Protein AF-0000000084548923 (afdb_homodimer)

Nearest PDB structures (foldseek):
  5th5-assembly1_A  TM=9.933E-01  e=4.864E-37  Bacillus subtilis
  5tgs-assembly1_B  TM=9.764E-01  e=4.638E-35  Bacillus subtilis
  5tgs-assembly1_A  TM=9.765E-01  e=1.394E-33  Bacillus subtilis
  7voc-assembly1_C  TM=6.396E-01  e=3.725E-04  Streptomyces griseochromogenes
  5th5-assembly1_A  TM=9.933E-01  e=6.386E-37  Bacillus subtilis

Secondary structure (DSSP, 8-state):
----PPPEEEEEEEEEEE--SGGGTTBEEEEEEE---S---TT-TTGGGTSSTTGGG-EEE-HHHHHHHHHHHHTTS-SEEEEESS-GGG-TTTHHHHHHHHHTT-EEEEEE-SSS--GGGGG-SEEEE----GGGT----HHHHHHHHHHHHTS-SEEEEEEEESSHHHHHHHHHHHHHSTTS-EEEEE--S-TT---HHHHHHHHHHHHHHHHHHHHT-GGGSS-EEE--HHHHHHTT-S--/------EEEEEEEEEEEE--SGGGTTBEEEEEEE---S---TT-TTGGGTSSTTGGG-EEEEHHHHHHHHHHHHTTS-SEEEEESS-GGG-TTTHHHHHHHHHTT-EEEEEE-SSS--GGGGG-SEEEE----GGGT----HHHHHHHHHHHHTS-SEEEEEEEESSHHHHHHHHHHHHHSTTS-EEEEE--S-TT---HHHHHHHHHHHHHHHHHHHHT-GGGSS-EEE--HHHHHHTT-S--

InterPro domains:
  IPR007197 Radical SAM [PF04055] (33-116)
  IPR007197 Radical SAM [PS51918] (24-240)
  IPR007197 Radical SAM [SFLDS00029] (6-244)
  IPR013785 Aldolase-type TIM barrel [G3DSA:3.20.20.70] (7-238)
  IPR017742 7-carboxy-7-deazaguanine synthase [SFLDF00300] (6-244)
  IPR017742 7-carboxy-7-deazaguanine synthase [TIGR03365] (7-244)
  IPR024924 7-carboxy-7-deazaguanine synthase-like [MF_00917] (8-241)
  IPR024924 7-carboxy-7-deazaguanine synthase-like [PIRSF000370] (7-243)
  IPR058240 Radical SAM superfamily [SSF102114] (30-120)

Solvent-accessible surface area (backbone atoms only — not comparable to full-atom values): 25933 Å² total; per-residue (Å²): 124,81,74,74,78,63,63,41,52,33,53,49,73,44,50,51,39,55,37,32,48,68,95,51,47,18,26,35,24,27,37,41,25,26,50,37,41,97,68,79,48,71,68,50,87,57,46,51,27,56,72,56,80,37,57,88,54,49,40,76,34,33,46,66,52,49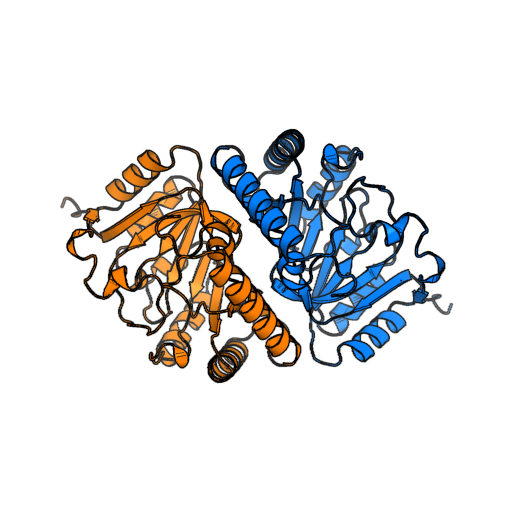,51,52,51,48,39,72,63,35,55,70,29,51,39,26,36,35,40,28,35,48,28,48,56,76,46,84,68,51,46,58,36,54,52,53,37,45,77,68,69,26,47,39,32,38,45,30,50,43,82,60,80,53,80,54,59,74,71,30,54,42,32,36,32,29,48,56,28,62,81,28,74,50,78,70,58,62,68,53,38,49,52,47,53,57,56,49,68,75,50,89,55,48,57,34,41,34,33,57,32,82,49,69,67,19,46,52,50,47,46,52,50,51,66,72,45,69,89,54,51,38,30,41,28,41,51,67,92,58,66,81,51,80,53,57,85,57,43,47,59,51,54,41,51,46,36,47,50,49,51,57,56,45,50,73,27,57,82,48,19,79,31,25,52,40,54,54,51,49,40,68,70,54,46,65,58,79,85,106,126,80,75,76,78,63,65,41,51,34,53,48,73,42,49,50,37,56,37,33,49,69,97,50,46,18,26,36,23,28,38,41,26,24,51,36,43,97,69,79,48,74,68,50,87,58,47,52,28,56,71,56,81,38,56,89,54,49,40,75,35,34,44,67,52,50,51,50,49,49,38,71,64,36,56,70,30,50,38,27,36,36,40,28,35,49,28,50,55,76,47,84,67,50,46,58,38,53,50,53,37,45,76,68,67,25,46,38,31,38,46,30,51,44,82,59,81,54,80,55,58,74,71,31,55,42,33,37,32,30,51,55,29,62,82,28,74,49,78,70,58,63,69,53,36,49,52,46,52,56,56,48,67,75,51,88,54,48,57,34,40,34,32,58,31,83,48,70,67,19,46,52,51,48,45,52,50,49,66,73,43,70,90,53,51,37,30,40,27,42,52,68,92,57,67,79,51,79,53,57,87,57,43,45,60,50,53,42,50,45,36,48,50,49,51,56,56,44,51,74,28,57,81,49,19,79,32,25,51,39,54,54,52,49,40,68,68,53,46,65,59,80,83,106

Radius of gyration: 22.66 Å; Cα contacts (8 Å, |Δi|>4): 1020; chains: 2; bounding box: 47×70×64 Å

Organism: NCBI:txid1508404

pLDDT: mean 96.08, std 7.25, range [35.59, 98.94]

Structure (mmCIF, N/CA/C/O backbone):
data_AF-0000000084548923-model_v1
#
loop_
_entity.id
_entity.type
_entity.pdbx_description
1 polymer '7-carboxy-7-deazaguanine synthase'
#
loop_
_atom_site.group_PDB
_atom_site.id
_atom_site.type_symbol
_atom_site.label_atom_id
_atom_site.label_alt_id
_atom_site.label_comp_id
_atom_site.label_asym_id
_atom_site.label_entity_id
_atom_site.label_seq_id
_atom_site.pdbx_PDB_ins_code
_atom_site.Cartn_x
_atom_site.Cartn_y
_atom_site.Cartn_z
_atom_site.occupancy
_atom_site.B_iso_or_equiv
_atom_site.auth_seq_id
_atom_site.auth_comp_id
_atom_site.auth_asym_id
_atom_site.auth_atom_id
_atom_site.pdbx_PDB_model_num
ATOM 1 N N . MET A 1 1 ? -11.188 20.891 39.625 1 35.59 1 MET A N 1
ATOM 2 C CA . MET A 1 1 ? -10.961 21.875 38.562 1 35.59 1 MET A CA 1
ATOM 3 C C . MET A 1 1 ? -11.406 21.328 37.188 1 35.59 1 MET A C 1
ATOM 5 O O . MET A 1 1 ? -11.055 20.203 36.844 1 35.59 1 MET A O 1
ATOM 9 N N . GLU A 1 2 ? -12.492 21.625 36.688 1 40.06 2 GLU A N 1
ATOM 10 C CA . GLU A 1 2 ? -13.062 21.094 35.438 1 40.06 2 GLU A CA 1
ATOM 11 C C . GLU A 1 2 ? -12.016 21.047 34.344 1 40.06 2 GLU A C 1
ATOM 13 O O . GLU A 1 2 ? -11.453 22.078 33.969 1 40.06 2 GLU A O 1
ATOM 18 N N . GLN A 1 3 ? -11.062 20.141 34.312 1 49.41 3 GLN A N 1
ATOM 19 C CA . GLN A 1 3 ? -9.961 20.109 33.375 1 49.41 3 GLN A CA 1
ATOM 20 C C . GLN A 1 3 ? -10.406 20.625 32 1 49.41 3 GLN A C 1
ATOM 22 O O . GLN A 1 3 ? -11.336 20.078 31.391 1 49.41 3 GLN A O 1
ATOM 27 N N . THR A 1 4 ? -10.336 21.859 31.859 1 63.06 4 THR A N 1
ATOM 28 C CA . THR A 1 4 ? -10.742 22.594 30.672 1 63.06 4 THR A CA 1
ATOM 29 C C . THR A 1 4 ? -10.289 21.859 29.406 1 63.06 4 THR A C 1
ATOM 31 O O . THR A 1 4 ? -9.109 21.547 29.25 1 63.06 4 THR A O 1
ATOM 34 N N . LYS A 1 5 ? -11.297 21.094 28.797 1 77.44 5 LYS A N 1
ATOM 35 C CA . LYS A 1 5 ? -11.023 20.312 27.594 1 77.44 5 LYS A CA 1
ATOM 36 C C . LYS A 1 5 ? -10.406 21.172 26.5 1 77.44 5 LYS A C 1
ATOM 38 O O . LYS A 1 5 ? -10.891 22.281 26.219 1 77.44 5 LYS A O 1
ATOM 43 N N . LYS A 1 6 ? -9.195 20.859 26.031 1 90.5 6 LYS A N 1
ATOM 44 C CA . LYS A 1 6 ? -8.484 21.578 24.984 1 90.5 6 LYS A CA 1
ATOM 45 C C . LYS A 1 6 ? -9.203 21.438 23.641 1 90.5 6 LYS A C 1
ATOM 47 O O . LYS A 1 6 ? -9.859 20.422 23.391 1 90.5 6 LYS A O 1
ATOM 52 N N . LYS A 1 7 ? -9.195 22.547 22.969 1 97.12 7 LYS A N 1
ATOM 53 C CA . LYS A 1 7 ? -9.789 22.531 21.625 1 97.12 7 LYS A CA 1
ATOM 54 C C . LYS A 1 7 ? -8.719 22.5 20.547 1 97.12 7 LYS A C 1
ATOM 56 O O . LYS A 1 7 ? -7.641 23.078 20.719 1 97.12 7 LYS A O 1
ATOM 61 N N . PHE A 1 8 ? -9.016 21.828 19.469 1 98.12 8 PHE A N 1
ATOM 62 C CA . PHE A 1 8 ? -8.109 21.688 18.344 1 98.12 8 PHE A CA 1
ATOM 63 C C . PHE A 1 8 ? -8.672 22.391 17.109 1 98.12 8 PHE A C 1
ATOM 65 O O . PHE A 1 8 ? -9.883 22.375 16.875 1 98.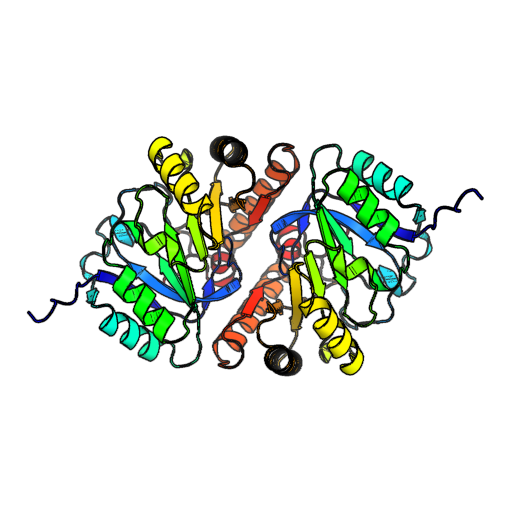12 8 PHE A O 1
ATOM 72 N N . PRO A 1 9 ? -7.832 23.062 16.391 1 98.44 9 PRO A N 1
ATOM 73 C CA . PRO A 1 9 ? -8.289 23.656 15.125 1 98.44 9 PRO A CA 1
ATOM 74 C C . PRO A 1 9 ? -8.547 22.609 14.039 1 98.44 9 PRO A C 1
ATOM 76 O O . PRO A 1 9 ? -7.602 22.016 13.508 1 98.44 9 PRO A O 1
ATOM 79 N N . VAL A 1 10 ? -9.797 22.375 13.695 1 98.44 10 VAL A N 1
ATOM 80 C CA . VAL A 1 10 ? -10.18 21.359 12.711 1 98.44 10 VAL A CA 1
ATOM 81 C C . VAL A 1 10 ? -10.781 22.031 11.484 1 98.44 10 VAL A C 1
ATOM 83 O O . VAL A 1 10 ? -11.656 22.891 11.602 1 98.44 10 VAL A O 1
ATOM 86 N N . LEU A 1 11 ? -10.266 21.719 10.344 1 97.94 11 LEU A N 1
ATOM 87 C CA . LEU A 1 11 ? -10.773 22.297 9.102 1 97.94 11 LEU A CA 1
ATOM 88 C C . LEU A 1 11 ? -11.852 21.406 8.492 1 97.94 11 LEU A C 1
ATOM 90 O O . LEU A 1 11 ? -12.867 21.906 8 1 97.94 11 LEU A O 1
ATOM 94 N N . GLU A 1 12 ? -11.594 20.078 8.469 1 97.38 12 GLU A N 1
ATOM 95 C CA . GLU A 1 12 ? -12.531 19.156 7.836 1 97.38 12 GLU A CA 1
ATOM 96 C C . GLU A 1 12 ? -12.492 17.781 8.508 1 97.38 12 GLU A C 1
ATOM 98 O O . GLU A 1 12 ? -11.43 17.328 8.945 1 97.38 12 GLU A O 1
ATOM 103 N N . ILE A 1 13 ? -13.57 17.203 8.68 1 98.56 13 ILE A N 1
ATOM 104 C CA . ILE A 1 13 ? -13.789 15.789 9.008 1 98.56 13 ILE A CA 1
ATOM 105 C C . ILE A 1 13 ? -14.586 15.117 7.898 1 98.56 13 ILE A C 1
ATOM 107 O O . ILE A 1 13 ? -15.695 15.547 7.57 1 98.56 13 ILE A O 1
ATOM 111 N N . PHE A 1 14 ? -14 14.117 7.281 1 98.31 14 PHE A N 1
ATOM 112 C CA . PHE A 1 14 ? -14.672 13.523 6.129 1 98.31 14 PHE A CA 1
ATOM 113 C C . PHE A 1 14 ? -14.344 12.039 6.02 1 98.31 14 PHE A C 1
ATOM 115 O O . PHE A 1 14 ? -13.453 11.539 6.715 1 98.31 14 PHE A O 1
ATOM 122 N N . GLY A 1 15 ? -15.031 11.414 5.012 1 98 15 GLY A N 1
ATOM 123 C CA . GLY A 1 15 ? -14.922 9.977 4.793 1 98 15 GLY A CA 1
ATOM 124 C C . GLY A 1 15 ? -16.188 9.227 5.145 1 98 15 GLY A C 1
ATOM 125 O O . GLY A 1 15 ? -17.25 9.828 5.305 1 98 15 GLY A O 1
ATOM 126 N N . PRO A 1 16 ? -16.078 7.93 5.355 1 98.5 16 PRO A N 1
ATOM 127 C CA . PRO A 1 16 ? -14.898 7.102 5.09 1 98.5 16 PRO A CA 1
ATOM 128 C C . PRO A 1 16 ? -14.469 7.141 3.623 1 98.5 16 PRO A C 1
ATOM 130 O O . PRO A 1 16 ? -15.281 7.434 2.746 1 98.5 16 PRO A O 1
ATOM 133 N N . THR A 1 17 ? -13.273 6.984 3.387 1 98.5 17 THR A N 1
ATOM 134 C CA . THR A 1 17 ? -12.617 6.855 2.088 1 98.5 17 THR A CA 1
ATOM 135 C C . THR A 1 17 ? -11.344 6.023 2.201 1 98.5 17 THR A C 1
ATOM 137 O O . THR A 1 17 ? -11.211 5.207 3.115 1 98.5 17 THR A O 1
ATOM 140 N N . VAL A 1 18 ? -10.438 6.113 1.25 1 98.25 18 VAL A N 1
ATOM 141 C CA . VAL A 1 18 ? -9.188 5.355 1.287 1 98.25 18 VAL A CA 1
ATOM 142 C C . VAL A 1 18 ? -8.008 6.309 1.467 1 98.25 18 VAL A C 1
ATOM 144 O O . VAL A 1 18 ? -7.992 7.398 0.889 1 98.25 18 VAL A O 1
ATOM 147 N N . GLN A 1 19 ? -7.129 5.945 2.34 1 98.25 19 GLN A N 1
ATOM 148 C CA . GLN A 1 19 ? -5.844 6.637 2.373 1 98.25 19 GLN A CA 1
ATOM 149 C C . GLN A 1 19 ? -5.074 6.43 1.072 1 98.25 19 GLN A C 1
ATOM 151 O O . GLN A 1 19 ? -4.848 5.293 0.655 1 98.25 19 GLN A O 1
ATOM 156 N N . GLY A 1 20 ? -4.625 7.449 0.446 1 97.56 20 GLY A N 1
ATOM 157 C CA 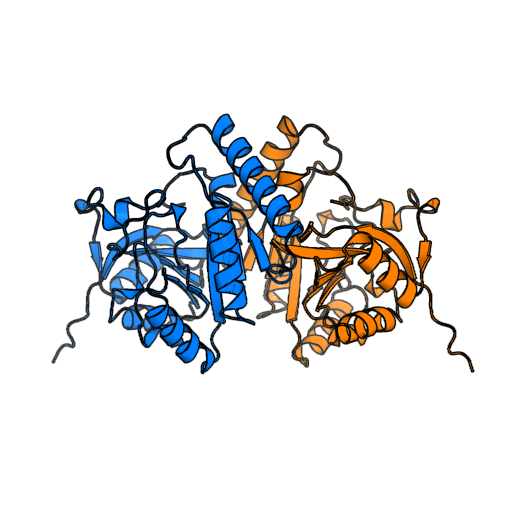. GLY A 1 20 ? -4.043 7.344 -0.882 1 97.56 20 GLY A CA 1
ATOM 158 C C . GLY A 1 20 ? -2.525 7.32 -0.867 1 97.56 20 GLY A C 1
ATOM 159 O O . GLY A 1 20 ? -1.892 7.23 -1.921 1 97.56 20 GLY A O 1
ATOM 160 N N . GLU A 1 21 ? -1.908 7.359 0.343 1 97.5 21 GLU A N 1
ATOM 161 C CA . GLU A 1 21 ? -0.465 7.574 0.39 1 97.5 21 GLU A CA 1
ATOM 162 C C . GLU A 1 21 ? 0.18 6.738 1.493 1 97.5 21 GLU A C 1
ATOM 164 O O . GLU A 1 21 ? -0.468 6.41 2.488 1 97.5 21 GLU A O 1
ATOM 169 N N . GLY A 1 22 ? 1.458 6.398 1.226 1 98 22 GLY A N 1
ATOM 170 C CA . GLY A 1 22 ? 2.336 5.961 2.299 1 98 22 GLY A CA 1
ATOM 171 C C . GLY A 1 22 ? 2.037 4.551 2.777 1 98 22 GLY A C 1
ATOM 172 O O . GLY A 1 22 ? 1.563 3.717 2.006 1 98 22 GLY A O 1
ATOM 173 N N . MET A 1 23 ? 2.311 4.324 4.023 1 97.75 23 MET A N 1
ATOM 174 C CA . MET A 1 23 ? 2.357 2.979 4.586 1 97.75 23 MET A CA 1
ATOM 175 C C . MET A 1 23 ? 0.959 2.379 4.68 1 97.75 23 MET A C 1
ATOM 177 O O . MET A 1 23 ? 0.803 1.156 4.699 1 97.75 23 MET A O 1
ATOM 181 N N . VAL A 1 24 ? -0.059 3.24 4.727 1 97.81 24 VAL A N 1
ATOM 182 C CA . VAL A 1 24 ? -1.402 2.689 4.879 1 97.81 24 VAL A CA 1
ATOM 183 C C . VAL A 1 24 ? -2.211 2.943 3.607 1 97.81 24 VAL A C 1
ATOM 185 O O . VAL A 1 24 ? -3.426 3.148 3.668 1 97.81 24 VAL A O 1
ATOM 188 N N . ILE A 1 25 ? -1.492 3.006 2.494 1 98.56 25 ILE A N 1
ATOM 189 C CA . ILE A 1 25 ? -2.162 3.16 1.208 1 98.56 25 ILE A CA 1
ATOM 190 C C . ILE A 1 25 ? -3.275 2.121 1.079 1 98.56 25 ILE A C 1
ATOM 192 O O . ILE A 1 25 ? -3.088 0.955 1.431 1 98.56 25 ILE A O 1
ATOM 196 N N . GLY A 1 26 ? -4.488 2.625 0.704 1 98.69 26 GLY A N 1
ATOM 197 C CA . GLY A 1 26 ? -5.637 1.755 0.499 1 98.69 26 GLY A CA 1
ATOM 198 C C . GLY A 1 26 ? -6.48 1.578 1.748 1 98.69 26 GLY A C 1
ATOM 199 O O . GLY A 1 26 ? -7.605 1.077 1.678 1 98.69 26 GLY A O 1
ATOM 200 N N . GLN A 1 27 ? -6.031 1.952 2.891 1 98.81 27 GLN A N 1
ATOM 201 C CA . GLN A 1 27 ? -6.723 1.756 4.16 1 98.81 27 GLN A CA 1
ATOM 202 C C . GLN A 1 27 ? -8.039 2.521 4.191 1 98.81 27 GLN A C 1
ATOM 204 O O . GLN A 1 27 ? -8.078 3.721 3.908 1 98.81 27 GLN A O 1
ATOM 209 N N . LYS A 1 28 ? -9.141 1.784 4.375 1 98.81 28 LYS A N 1
ATOM 210 C CA . LYS A 1 28 ? -10.398 2.445 4.695 1 98.81 28 LYS A CA 1
ATOM 211 C C . LYS A 1 28 ? -10.281 3.268 5.977 1 98.81 28 LYS A C 1
ATOM 213 O O . LYS A 1 28 ? -9.938 2.734 7.031 1 98.81 28 LYS A O 1
ATOM 218 N N . THR A 1 29 ? -10.586 4.609 5.871 1 98.88 29 THR A N 1
ATOM 219 C CA . THR A 1 29 ? -10.305 5.492 6.996 1 98.88 29 THR A CA 1
ATOM 220 C C . THR A 1 29 ? -11.195 6.734 6.949 1 98.88 29 THR A C 1
ATOM 222 O O . THR A 1 29 ? -11.703 7.102 5.887 1 98.88 29 THR A O 1
ATOM 225 N N . MET A 1 30 ? -11.445 7.312 8.07 1 98.88 30 MET A N 1
ATOM 226 C CA . MET A 1 30 ? -11.914 8.688 8.18 1 98.88 30 MET A CA 1
ATOM 227 C C . MET A 1 30 ? -10.742 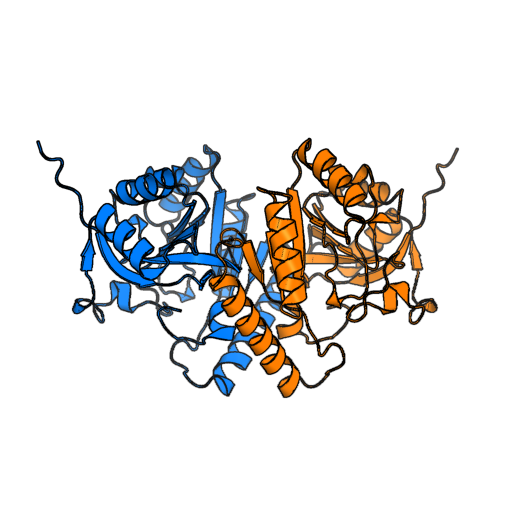9.656 8.32 1 98.88 30 MET A C 1
ATOM 229 O O . MET A 1 30 ? -9.656 9.258 8.75 1 98.88 30 MET A O 1
ATOM 233 N N . PHE A 1 31 ? -10.992 10.914 7.996 1 98.81 31 PHE A N 1
ATOM 234 C CA . PHE A 1 31 ? -9.945 11.922 8.125 1 98.81 31 PHE A CA 1
ATOM 235 C C . PHE A 1 31 ? -10.367 13.016 9.102 1 98.81 31 PHE A C 1
ATOM 237 O O . PHE A 1 31 ? -11.523 13.445 9.094 1 98.81 31 PHE A O 1
ATOM 244 N N . VAL A 1 32 ? -9.477 13.375 9.906 1 98.81 32 VAL A N 1
ATOM 245 C CA . VAL A 1 32 ? -9.508 14.633 10.648 1 98.81 32 VAL A CA 1
ATOM 246 C C . VAL A 1 32 ? -8.375 15.539 10.18 1 98.81 32 VAL A C 1
ATOM 248 O O . VAL A 1 32 ? -7.199 15.25 10.43 1 98.81 32 VAL A O 1
ATOM 251 N N . ARG A 1 33 ? -8.727 16.578 9.523 1 98.5 33 ARG A N 1
ATOM 252 C CA . ARG A 1 33 ? -7.727 17.516 9.016 1 98.5 33 ARG A CA 1
ATOM 253 C C . ARG A 1 33 ? -7.633 18.75 9.891 1 98.5 33 ARG A C 1
ATOM 255 O O . ARG A 1 33 ? -8.594 19.516 10 1 98.5 33 ARG A O 1
ATOM 262 N N . THR A 1 34 ? -6.508 18.922 10.438 1 98.44 34 THR A N 1
ATOM 263 C CA . THR A 1 34 ? -6.289 20.078 11.312 1 98.44 34 THR A CA 1
ATOM 264 C C . THR A 1 34 ? -5.734 21.25 10.523 1 98.44 34 THR A C 1
ATOM 266 O O . THR A 1 34 ? -5.531 21.156 9.312 1 98.44 34 THR A O 1
ATOM 269 N N . ALA A 1 35 ? -5.57 22.344 11.234 1 97.81 35 ALA A N 1
ATOM 270 C CA . ALA A 1 35 ? -5.055 23.562 10.609 1 97.81 35 ALA A CA 1
ATOM 271 C C . ALA A 1 35 ? -3.744 24 11.258 1 97.81 35 ALA A C 1
ATOM 273 O O . ALA A 1 35 ? -3.502 23.719 12.438 1 97.81 35 ALA A O 1
ATOM 274 N N . GLY A 1 36 ? -2.932 24.688 10.414 1 97.94 36 GLY A N 1
ATOM 275 C CA . GLY A 1 36 ? -1.668 25.234 10.875 1 97.94 36 GLY A CA 1
ATOM 276 C C . GLY A 1 36 ? -0.482 24.328 10.578 1 97.94 36 GLY A C 1
ATOM 277 O O . GLY A 1 36 ? -0.56 23.109 10.758 1 97.94 36 GLY A O 1
ATOM 278 N N . CYS A 1 37 ? 0.493 24.938 10.109 1 98.31 37 CYS A N 1
ATOM 279 C CA . CYS A 1 37 ? 1.713 24.203 9.797 1 98.31 37 CYS A CA 1
ATOM 280 C C . CYS A 1 37 ? 2.945 25.062 10.031 1 98.31 37 CYS A C 1
ATOM 282 O O . CYS A 1 37 ? 2.92 26.266 9.789 1 98.31 37 CYS A O 1
ATOM 284 N N . ASP A 1 38 ? 3.979 24.484 10.523 1 98.25 38 ASP A N 1
ATOM 285 C CA . ASP A 1 38 ? 5.227 25.219 10.703 1 98.25 38 ASP A CA 1
ATOM 286 C C . ASP A 1 38 ? 6.039 25.25 9.406 1 98.25 38 ASP A C 1
ATOM 288 O O . ASP A 1 38 ? 7.102 25.859 9.352 1 98.25 38 ASP A O 1
ATOM 292 N N . TYR A 1 39 ? 5.605 24.531 8.32 1 98.25 39 TYR A N 1
ATOM 293 C CA . TYR A 1 39 ? 6.18 24.594 6.984 1 98.25 39 TYR A CA 1
ATOM 294 C C . TYR A 1 39 ? 5.234 25.297 6.016 1 98.25 39 TYR A C 1
ATOM 296 O O . TYR A 1 39 ? 4.055 25.484 6.316 1 98.25 39 TYR A O 1
ATOM 304 N N . SER A 1 40 ? 5.762 25.766 4.918 1 97.88 40 SER A N 1
ATOM 305 C CA . SER A 1 40 ? 5.012 26.375 3.816 1 97.88 40 SER A CA 1
ATOM 306 C C . SER A 1 40 ? 5.484 25.844 2.471 1 97.88 40 SER A C 1
ATOM 308 O O . SER A 1 40 ? 5.871 26.609 1.59 1 97.88 40 SER A O 1
ATOM 310 N N . CYS A 1 41 ? 5.359 24.578 2.303 1 97.69 41 CYS A N 1
ATOM 311 C CA . CYS A 1 41 ? 5.895 23.906 1.124 1 97.69 41 CYS A CA 1
ATOM 312 C C . CYS A 1 41 ? 5.312 24.5 -0.154 1 97.69 41 CYS A C 1
ATOM 314 O O . CYS A 1 41 ? 4.105 24.75 -0.236 1 97.69 41 CYS A O 1
ATOM 316 N N . SER A 1 42 ? 6.086 24.609 -1.223 1 96.62 42 SER A N 1
ATOM 317 C CA . SER A 1 42 ? 5.719 25.281 -2.469 1 96.62 42 SER A CA 1
ATOM 318 C C . SER A 1 42 ? 4.652 24.5 -3.223 1 96.62 42 SER A C 1
ATOM 320 O O . SER A 1 42 ? 3.832 25.078 -3.938 1 96.62 42 SER A O 1
ATOM 322 N N . TRP A 1 43 ? 4.656 23.188 -3.084 1 94.38 43 TRP A N 1
ATOM 323 C CA . TRP A 1 43 ? 3.758 22.344 -3.863 1 94.38 43 TRP A CA 1
ATOM 324 C C . TRP A 1 43 ? 2.717 21.688 -2.967 1 94.38 43 TRP A C 1
ATOM 326 O O . TRP A 1 43 ? 2.186 20.625 -3.299 1 94.38 43 TRP A O 1
ATOM 336 N N . CYS A 1 44 ? 2.504 22.234 -1.787 1 94.69 44 CYS A N 1
ATOM 337 C CA . CYS A 1 44 ? 1.554 21.625 -0.857 1 94.69 44 CYS A CA 1
ATOM 338 C C . CYS A 1 44 ? 0.158 21.562 -1.467 1 94.69 44 CYS A C 1
ATOM 340 O O . CYS A 1 44 ? -0.394 22.594 -1.868 1 94.69 44 CYS A O 1
ATOM 342 N N . ASP A 1 45 ? -0.468 20.438 -1.485 1 90.94 45 ASP A N 1
ATOM 343 C CA . ASP A 1 45 ? -1.808 20.281 -2.047 1 90.94 45 ASP A CA 1
ATOM 344 C C . ASP A 1 45 ? -2.873 20.719 -1.041 1 90.94 45 ASP A C 1
ATOM 346 O O . ASP A 1 45 ? -4.062 20.734 -1.362 1 90.94 45 ASP A O 1
ATOM 350 N N . SER A 1 46 ? -2.508 21 0.174 1 93.25 46 SER A N 1
ATOM 351 C CA . SER A 1 46 ? -3.414 21.453 1.221 1 93.25 46 SER A CA 1
ATOM 352 C C . SER A 1 46 ? -2.936 22.766 1.834 1 93.25 46 SER A C 1
ATOM 354 O O . SER A 1 46 ? -3.016 22.953 3.049 1 93.25 46 SER A O 1
ATOM 356 N N . ALA A 1 47 ? -2.42 23.625 1.007 1 93.94 47 ALA A N 1
ATOM 357 C CA . ALA A 1 47 ? -1.905 24.906 1.454 1 93.94 47 ALA A CA 1
ATOM 358 C C . ALA A 1 47 ? -2.965 25.688 2.236 1 93.94 47 ALA A C 1
ATOM 360 O O . ALA A 1 47 ? -2.637 26.484 3.119 1 93.94 47 ALA A O 1
ATOM 361 N N . PHE A 1 48 ? -4.246 25.406 1.992 1 93.56 48 PHE A N 1
ATOM 362 C CA . PHE A 1 48 ? -5.352 26.078 2.658 1 93.56 48 PHE A CA 1
ATOM 363 C C . PHE A 1 48 ? -5.32 25.812 4.16 1 93.56 48 PHE A C 1
ATOM 365 O O . PHE A 1 48 ? -5.973 26.516 4.93 1 93.56 48 PHE A O 1
ATOM 372 N N . THR A 1 49 ? -4.555 24.859 4.598 1 95.38 49 THR A N 1
ATOM 373 C CA . THR A 1 49 ? -4.477 24.547 6.02 1 95.38 49 THR A CA 1
ATOM 374 C C . THR A 1 49 ? -3.555 25.531 6.742 1 95.38 49 THR A C 1
ATOM 376 O O . THR A 1 49 ? -3.561 25.609 7.973 1 95.38 49 THR A O 1
ATOM 379 N N . TRP A 1 50 ? -2.727 26.312 5.992 1 95.44 50 TRP A N 1
ATOM 380 C CA . TRP A 1 50 ? -1.75 27.125 6.719 1 95.44 50 TRP A CA 1
ATOM 381 C C . TRP A 1 50 ? -1.603 28.5 6.09 1 95.44 50 TRP A C 1
ATOM 383 O O . TRP A 1 50 ? -1.027 29.406 6.695 1 95.44 50 TRP A O 1
ATOM 393 N N . ASP A 1 51 ? -2.1 28.672 4.875 1 95.5 51 ASP A N 1
ATOM 394 C CA . ASP A 1 51 ? -1.846 29.922 4.176 1 95.5 51 ASP A CA 1
ATOM 395 C C . ASP A 1 51 ? -2.916 30.969 4.504 1 95.5 51 ASP A C 1
ATOM 397 O O . ASP A 1 51 ? -2.926 32.062 3.932 1 95.5 51 ASP A O 1
ATOM 401 N N . GLY A 1 52 ? -3.848 30.625 5.262 1 95.12 52 GLY A N 1
ATOM 402 C CA . GLY A 1 52 ? -4.855 31.562 5.734 1 95.12 52 GLY A CA 1
ATOM 403 C C . GLY A 1 52 ? -6.102 31.578 4.867 1 95.12 52 GLY A C 1
ATOM 404 O O . GLY A 1 52 ? -7.121 32.156 5.25 1 95.12 52 GLY A O 1
ATOM 405 N N . SER A 1 53 ? -6.121 30.922 3.701 1 94.56 53 SER A N 1
ATOM 406 C CA . SER A 1 53 ? -7.23 31 2.756 1 94.56 53 SER A CA 1
ATOM 407 C C . SER A 1 53 ? -8.477 30.328 3.316 1 94.56 53 SER A C 1
ATOM 409 O O . SER A 1 53 ? -9.594 30.641 2.891 1 94.56 53 SER A O 1
ATOM 411 N N . ALA A 1 54 ? -8.258 29.453 4.301 1 94.75 54 ALA A N 1
ATOM 412 C CA . ALA A 1 54 ? -9.406 28.75 4.875 1 94.75 54 ALA A CA 1
ATOM 413 C C . ALA A 1 54 ? -9.547 29.078 6.359 1 94.75 54 ALA A C 1
ATOM 415 O O . ALA A 1 54 ? -10.07 28.266 7.129 1 94.75 54 ALA A O 1
ATOM 416 N N . LYS A 1 55 ? -9.078 30.172 6.734 1 95.44 55 LYS A N 1
ATOM 417 C CA . LYS A 1 55 ? -9.078 30.562 8.141 1 95.44 55 LYS A CA 1
ATOM 418 C C . LYS A 1 55 ? -10.492 30.578 8.719 1 95.44 55 LYS A C 1
ATOM 420 O O . LYS A 1 55 ? -10.703 30.188 9.867 1 95.44 55 LYS A O 1
ATOM 425 N N . ASP A 1 56 ? -11.438 31 7.973 1 96.62 56 ASP A N 1
ATOM 426 C CA . ASP A 1 56 ? -12.82 31.125 8.43 1 96.62 56 ASP A CA 1
ATOM 427 C C . ASP A 1 56 ? -13.508 29.766 8.516 1 96.62 56 ASP A C 1
ATOM 429 O O . ASP A 1 56 ? -14.586 29.656 9.094 1 96.62 56 ASP A O 1
ATOM 433 N N . GLU A 1 57 ? -12.891 28.734 7.973 1 96.5 57 GLU A N 1
ATOM 434 C CA . GLU A 1 57 ? -13.445 27.391 7.98 1 96.5 57 GLU A CA 1
ATOM 435 C C . GLU A 1 57 ? -12.953 26.594 9.18 1 96.5 57 GLU A C 1
ATOM 437 O O . GLU A 1 57 ? -13.414 25.469 9.43 1 96.5 57 GLU A O 1
ATOM 442 N N . ILE A 1 58 ? -12.062 27.141 9.922 1 97.62 58 ILE A N 1
ATOM 443 C CA . ILE A 1 58 ? -11.477 26.438 11.062 1 97.62 58 ILE A CA 1
ATOM 444 C C . ILE A 1 58 ? -12.492 26.375 12.195 1 97.62 58 ILE A C 1
ATOM 446 O O . ILE A 1 58 ? -13.023 27.391 12.633 1 97.62 58 ILE A O 1
ATOM 450 N N . ASN A 1 59 ? -12.758 25.25 12.68 1 97.81 59 ASN A N 1
ATOM 451 C CA . ASN A 1 59 ? -13.586 25.016 13.859 1 97.81 59 ASN A CA 1
ATOM 452 C C . ASN A 1 59 ? -12.75 24.531 15.047 1 97.81 59 ASN A C 1
ATOM 454 O O . ASN A 1 59 ? -12.016 23.547 14.938 1 97.81 59 ASN A O 1
ATOM 458 N N . LYS A 1 60 ? -12.859 25.234 16.125 1 98.12 60 LYS A N 1
ATOM 459 C CA . LYS A 1 60 ? -12.219 24.781 17.359 1 98.12 60 LYS A CA 1
ATOM 460 C C . LYS A 1 60 ? -13.062 23.719 18.062 1 98.12 60 LYS A C 1
ATOM 462 O O . LYS A 1 60 ? -14.156 24 18.531 1 98.12 60 LYS A O 1
ATOM 467 N N . MET A 1 61 ? -12.555 22.484 18.125 1 98.31 61 MET A N 1
ATOM 468 C CA . MET A 1 61 ? -13.336 21.359 18.625 1 98.31 61 MET A CA 1
ATOM 469 C C . MET A 1 61 ? -12.562 20.594 19.703 1 98.31 61 MET A C 1
ATOM 471 O O . MET A 1 61 ? -11.344 20.438 19.594 1 98.31 61 MET A O 1
ATOM 475 N N . THR A 1 62 ? -13.266 20.188 20.719 1 98.25 62 THR A N 1
ATOM 476 C CA . THR A 1 62 ? -12.68 19.25 21.672 1 98.25 62 THR A CA 1
ATOM 477 C C . THR A 1 62 ? -12.562 17.859 21.062 1 98.25 62 THR A C 1
ATOM 479 O O . THR A 1 62 ? -13.133 17.578 20 1 98.25 62 THR A O 1
ATOM 482 N N . ALA A 1 63 ? -11.797 16.969 21.781 1 98.44 63 ALA A N 1
ATOM 483 C CA . ALA A 1 63 ? -11.695 15.578 21.344 1 98.44 63 ALA A CA 1
ATOM 484 C C . ALA A 1 63 ? -13.078 14.938 21.234 1 98.44 63 ALA A C 1
ATOM 486 O O . ALA A 1 63 ? -13.359 14.227 20.266 1 98.44 63 ALA A O 1
ATOM 487 N N . GLU A 1 64 ? -13.914 15.188 22.203 1 98.56 64 GLU A N 1
ATOM 488 C CA . GLU A 1 64 ? -15.258 14.617 22.219 1 98.56 64 GLU A CA 1
ATOM 489 C C . GLU A 1 64 ? -16.094 15.125 21.031 1 98.56 64 GLU A C 1
ATOM 491 O O . GLU A 1 64 ? -16.828 14.359 20.422 1 98.56 64 GLU A O 1
ATOM 496 N N . GLU A 1 65 ? -15.953 16.375 20.812 1 98.69 65 GLU A N 1
ATOM 497 C CA . GLU A 1 65 ? -16.688 16.953 19.688 1 98.69 65 GLU A CA 1
ATOM 498 C C . GLU A 1 65 ? -16.219 16.344 18.359 1 98.69 65 GLU A C 1
ATOM 500 O O . GLU A 1 65 ? -17.031 16.078 17.484 1 98.69 65 GLU A O 1
ATOM 505 N N . ILE A 1 66 ? -14.938 16.203 18.172 1 98.88 66 ILE A N 1
ATOM 506 C CA . ILE A 1 66 ? -14.391 15.57 16.984 1 98.88 66 ILE A CA 1
ATOM 507 C C . ILE A 1 66 ? -14.93 14.148 16.859 1 98.88 66 ILE A C 1
ATOM 509 O O . ILE A 1 66 ? -15.383 13.75 15.781 1 98.88 66 ILE A O 1
ATOM 513 N N . TYR A 1 67 ? -14.906 13.422 17.969 1 98.81 67 TYR A N 1
ATOM 514 C CA . TYR A 1 67 ? -15.414 12.055 17.953 1 98.81 67 TYR A CA 1
ATOM 515 C C . TYR A 1 67 ? -16.875 12.016 17.547 1 98.81 67 TYR A C 1
ATOM 517 O O . TYR A 1 67 ? -17.281 11.18 16.734 1 98.81 67 TYR A O 1
ATOM 525 N N . HIS A 1 68 ? -17.641 12.906 18.094 1 98.69 68 HIS A N 1
ATOM 526 C CA . HIS A 1 68 ? -19.062 12.977 17.75 1 98.69 68 HIS A CA 1
ATOM 527 C C . HIS A 1 68 ? -19.25 13.273 16.266 1 98.69 68 HIS A C 1
ATOM 529 O O . HIS A 1 68 ? -20.125 12.688 15.617 1 98.69 68 HIS A O 1
ATOM 535 N N . GLU A 1 69 ? -18.516 14.211 15.773 1 98.75 69 GLU A N 1
ATOM 536 C CA . GLU A 1 69 ? -18.609 14.539 14.352 1 98.75 69 GLU A CA 1
ATOM 537 C C . GLU A 1 69 ? -18.203 13.352 13.484 1 98.75 69 GLU A C 1
ATOM 539 O O . GLU A 1 69 ? -18.797 13.109 12.438 1 98.75 69 GLU A O 1
ATOM 544 N N . LEU A 1 70 ? -17.141 12.633 13.891 1 98.88 70 LEU A N 1
ATOM 545 C CA . LEU A 1 70 ? -16.734 11.422 13.188 1 98.88 70 LEU A CA 1
ATOM 546 C C . LEU A 1 70 ? -17.875 10.422 13.117 1 98.88 70 LEU A C 1
ATOM 548 O O . LEU A 1 70 ? -18.172 9.875 12.055 1 98.88 70 LEU A O 1
ATOM 552 N N . LYS A 1 71 ? -18.547 10.219 14.188 1 98.75 71 LYS A N 1
ATOM 553 C CA . LYS A 1 71 ? -19.641 9.258 14.258 1 98.75 71 LYS A CA 1
ATOM 554 C C . LYS A 1 71 ? -20.844 9.75 13.453 1 98.75 71 LYS A C 1
ATOM 556 O O . LYS A 1 71 ? -21.547 8.953 12.82 1 98.75 71 LYS A O 1
ATOM 561 N N . ALA A 1 72 ? -21.078 11.047 13.539 1 98.62 72 ALA A N 1
ATOM 562 C CA . ALA A 1 72 ? -22.172 11.617 12.766 1 98.62 72 ALA A CA 1
ATOM 563 C C . ALA A 1 72 ? -21.938 11.445 11.273 1 98.62 72 ALA A C 1
ATOM 565 O O . ALA A 1 72 ? -22.875 11.195 10.516 1 98.62 72 ALA A O 1
ATOM 566 N N . THR A 1 73 ? -20.719 11.57 10.867 1 98.5 73 THR A N 1
ATOM 567 C CA . THR A 1 73 ? -20.344 11.531 9.453 1 98.5 73 THR A CA 1
ATOM 568 C C . THR A 1 73 ? -20.203 10.094 8.977 1 98.5 73 THR A C 1
ATOM 570 O O . THR A 1 73 ? -20.719 9.734 7.91 1 98.5 73 THR A O 1
ATOM 573 N N . GLY A 1 74 ? -19.547 9.242 9.742 1 98.44 74 GLY A N 1
ATOM 574 C CA . GLY A 1 74 ? -19.172 7.914 9.273 1 98.44 74 GLY A CA 1
ATOM 575 C C . GLY A 1 74 ? -20.016 6.809 9.867 1 98.44 74 GLY A C 1
ATOM 576 O O . GLY A 1 74 ? -20 5.672 9.391 1 98.44 74 GLY A O 1
ATOM 577 N N . GLY A 1 75 ? -20.719 7.102 10.953 1 98.19 75 GLY A N 1
ATOM 578 C CA . GLY A 1 75 ? -21.516 6.078 11.617 1 98.19 75 GLY A CA 1
ATOM 579 C C . GLY A 1 75 ? -20.688 4.91 12.109 1 98.19 75 GLY A C 1
ATOM 580 O O . GLY A 1 75 ? -19.688 5.102 12.82 1 98.19 75 GLY A O 1
ATOM 581 N N . ASN A 1 76 ? -21.078 3.719 11.711 1 98.19 76 ASN A N 1
ATOM 582 C CA . ASN A 1 76 ? -20.359 2.51 12.078 1 98.19 76 ASN A CA 1
ATOM 583 C C . ASN A 1 76 ? -19.5 1.99 10.922 1 98.19 76 ASN A C 1
ATOM 585 O O . ASN A 1 76 ? -19.094 0.829 10.914 1 98.19 76 ASN A O 1
ATOM 589 N N . LEU A 1 77 ? -19.188 2.818 9.992 1 98.69 77 LEU A N 1
ATOM 590 C CA . LEU A 1 77 ? -18.547 2.396 8.75 1 98.69 77 LEU A CA 1
ATOM 591 C C . LEU A 1 77 ? -17.047 2.619 8.805 1 98.69 77 LEU A C 1
ATOM 593 O O . LEU A 1 77 ? -16.391 2.693 7.762 1 98.69 77 LEU A O 1
ATOM 597 N N . PHE A 1 78 ? -16.469 2.744 9.953 1 98.62 78 PHE A N 1
ATOM 598 C CA . PHE A 1 78 ? -15.023 2.934 10.031 1 98.62 78 PHE A CA 1
ATOM 599 C C . PHE A 1 78 ? -14.484 2.449 11.375 1 98.62 78 PHE A C 1
ATOM 601 O O . PHE A 1 78 ? -15.219 2.432 12.367 1 98.62 78 PHE A O 1
ATOM 608 N N . ASN A 1 79 ? -13.25 2.066 11.406 1 98.62 79 ASN A N 1
ATOM 609 C CA . ASN A 1 79 ? -12.492 1.74 12.602 1 98.62 79 ASN A CA 1
ATOM 610 C C . ASN A 1 79 ? -11.07 2.305 12.539 1 98.62 79 ASN A C 1
ATOM 612 O O . ASN A 1 79 ? -10.172 1.824 13.234 1 98.62 79 ASN A O 1
ATOM 616 N N . HIS A 1 80 ? -10.883 3.219 11.68 1 98.81 80 HIS A N 1
ATOM 617 C CA . HIS A 1 80 ? -9.586 3.844 11.445 1 98.81 80 HIS A CA 1
ATOM 618 C C . HIS A 1 80 ? -9.734 5.332 11.148 1 98.81 80 HIS A C 1
ATOM 620 O O . HIS A 1 80 ? -10.633 5.73 10.406 1 98.81 80 HIS A O 1
ATOM 626 N N . VAL A 1 81 ? -8.898 6.145 11.727 1 98.94 81 VAL A N 1
ATOM 627 C CA . VAL A 1 81 ? -8.906 7.586 11.492 1 98.94 81 VAL A CA 1
ATOM 628 C C . VAL A 1 81 ? -7.5 8.062 11.148 1 98.94 81 VAL A C 1
ATOM 630 O O . VAL A 1 81 ? -6.531 7.691 11.812 1 98.94 81 VAL A O 1
ATOM 633 N N . THR A 1 82 ? -7.375 8.805 10.117 1 98.81 82 THR A N 1
ATOM 634 C CA . THR A 1 82 ? -6.137 9.484 9.75 1 98.81 82 THR A CA 1
ATOM 635 C C . THR A 1 82 ? -6.184 10.953 10.156 1 98.81 82 THR A C 1
ATOM 637 O O . THR A 1 82 ? -7.059 11.695 9.711 1 98.81 82 THR A O 1
ATOM 640 N N . ILE A 1 83 ? -5.273 11.32 11.008 1 98.81 83 ILE A N 1
ATOM 641 C CA . ILE A 1 83 ? -5.133 12.719 11.383 1 98.81 83 ILE A CA 1
ATOM 642 C C . ILE A 1 83 ? -4.082 13.391 10.5 1 98.81 83 ILE A C 1
ATOM 644 O O . ILE A 1 83 ? -2.945 12.914 10.414 1 98.81 83 ILE A O 1
ATOM 648 N N . SER A 1 84 ? -4.52 14.344 9.844 1 96.81 84 SER A N 1
ATOM 649 C CA . SER A 1 84 ? -3.656 15.109 8.961 1 96.81 84 SER A CA 1
ATOM 650 C C . SER A 1 84 ? -3.986 16.594 9.023 1 96.81 84 SER A C 1
ATOM 652 O O . SER A 1 84 ? -4.594 17.062 9.984 1 96.81 84 SER A O 1
ATOM 654 N N . GLY A 1 85 ? -3.412 17.359 8.031 1 95.62 85 GLY A N 1
ATOM 655 C CA . GLY A 1 85 ? -3.693 18.781 7.934 1 95.62 85 GLY A CA 1
ATOM 656 C C . GLY A 1 85 ? -2.672 19.656 8.648 1 95.62 85 GLY A C 1
ATOM 657 O O . GLY A 1 85 ? -2.561 19.609 9.875 1 95.62 85 GLY A O 1
ATOM 658 N N . GLY A 1 86 ? -2.1 20.5 7.797 1 96.69 86 GLY A N 1
ATOM 659 C CA . GLY A 1 86 ? -0.956 21.172 8.383 1 96.69 86 GLY A CA 1
ATOM 660 C C . GLY A 1 86 ? 0.067 20.234 8.977 1 96.69 86 GLY A C 1
ATOM 661 O O . GLY A 1 86 ? 0.544 19.312 8.305 1 96.69 86 GLY A O 1
ATOM 662 N N . ASN A 1 87 ? 0.404 20.578 10.227 1 98.44 87 ASN A N 1
ATOM 663 C CA . ASN A 1 87 ? 1.24 19.672 11.008 1 98.44 87 ASN A CA 1
ATOM 664 C C . ASN A 1 87 ? 0.606 19.344 12.359 1 98.44 87 ASN A C 1
ATOM 666 O O . ASN A 1 87 ? 0.837 20.062 13.344 1 98.44 87 ASN A O 1
ATOM 670 N N . PRO A 1 88 ? -0.148 18.219 12.406 1 98.38 88 PRO A N 1
ATOM 671 C CA . PRO A 1 88 ? -0.822 17.859 13.656 1 98.38 88 PRO A CA 1
ATOM 672 C C . PRO A 1 88 ? 0.133 17.812 14.852 1 98.38 88 PRO A C 1
ATOM 674 O O . PRO A 1 88 ? -0.293 17.969 16 1 98.38 88 PRO A O 1
ATOM 677 N N . ALA A 1 89 ? 1.385 17.641 14.578 1 98.38 89 ALA A N 1
ATOM 678 C CA . ALA A 1 89 ? 2.367 17.531 15.656 1 98.38 89 ALA A CA 1
ATOM 679 C C . ALA A 1 89 ? 2.469 18.828 16.453 1 98.38 89 ALA A C 1
ATOM 681 O O . ALA A 1 89 ? 3.023 18.844 17.547 1 98.38 89 ALA A O 1
ATOM 682 N N . LEU A 1 90 ? 1.992 19.938 15.93 1 98.12 90 LEU A N 1
ATOM 683 C CA . LEU A 1 90 ? 1.982 21.219 16.641 1 98.12 90 LEU A CA 1
ATOM 684 C C . LEU A 1 90 ? 1 21.188 17.797 1 98.12 90 LEU A C 1
ATOM 686 O O . LEU A 1 90 ? 1.05 22.062 18.672 1 98.12 90 LEU A O 1
ATOM 690 N N . LEU A 1 91 ? 0.101 20.219 17.797 1 97.75 91 LEU A N 1
ATOM 691 C CA . LEU A 1 91 ? -0.969 20.172 18.781 1 97.75 91 LEU A CA 1
ATOM 692 C C . LEU A 1 91 ? -0.554 19.328 19.984 1 97.75 91 LEU A C 1
ATOM 694 O O . LEU A 1 91 ? -0.688 18.094 19.969 1 97.75 91 LEU A O 1
ATOM 698 N N . LYS A 1 92 ? -0.179 19.891 21.031 1 95.88 92 LYS A N 1
ATOM 699 C CA . LYS A 1 92 ? 0.466 19.25 22.172 1 95.88 92 LYS A CA 1
ATOM 700 C C . LYS A 1 92 ? -0.476 18.266 22.859 1 95.88 92 LYS A C 1
ATOM 702 O O . LYS A 1 92 ? -0.04 17.219 23.344 1 95.88 92 LYS A O 1
ATOM 707 N N . ASN A 1 93 ? -1.755 18.594 22.844 1 96.94 93 ASN A N 1
ATOM 708 C CA . ASN A 1 93 ? -2.693 17.781 23.625 1 96.94 93 ASN A CA 1
ATOM 709 C C . ASN A 1 93 ? -3.492 16.844 22.734 1 96.94 93 ASN A C 1
ATOM 711 O O . ASN A 1 93 ? -4.574 16.391 23.109 1 96.94 93 ASN A O 1
ATOM 715 N N . LEU A 1 94 ? -2.92 16.609 21.547 1 97.81 94 LEU A N 1
ATOM 716 C CA . LEU A 1 94 ? -3.658 15.781 20.609 1 97.81 94 LEU A CA 1
ATOM 717 C C . LEU A 1 94 ? -3.844 14.367 21.141 1 97.81 94 LEU A C 1
ATOM 719 O O . LEU A 1 94 ? -4.668 13.602 20.625 1 97.81 94 LEU A O 1
ATOM 723 N N . SER A 1 95 ? -3.141 13.969 22.188 1 97.56 95 SER A N 1
ATOM 724 C CA . SER A 1 95 ? -3.309 12.68 22.844 1 97.56 95 SER A CA 1
ATOM 725 C C . SER A 1 95 ? -4.746 12.477 23.297 1 97.56 95 SER A C 1
ATOM 727 O O . SER A 1 95 ? -5.242 11.352 23.344 1 97.56 95 SER A O 1
ATOM 729 N N . GLU A 1 96 ? -5.406 13.578 23.703 1 98.12 96 GLU A N 1
ATOM 730 C CA . GLU A 1 96 ? -6.793 13.484 24.141 1 98.12 96 GLU A CA 1
ATOM 731 C C . GLU A 1 96 ? -7.672 12.836 23.078 1 98.12 96 GLU A C 1
ATOM 733 O O . GLU A 1 96 ? -8.508 11.984 23.375 1 98.12 96 GLU A O 1
ATOM 738 N N . LEU A 1 97 ? -7.461 13.242 21.859 1 98.62 97 LEU A N 1
ATOM 739 C CA . LEU A 1 97 ? -8.219 12.664 20.766 1 98.62 97 LEU A CA 1
ATOM 740 C C . LEU A 1 97 ? -7.777 11.227 20.5 1 98.62 97 LEU A C 1
ATOM 742 O O . LEU A 1 97 ? -8.617 10.328 20.359 1 98.62 97 LEU A O 1
ATOM 746 N N . VAL A 1 98 ? -6.473 10.984 20.422 1 98.44 98 VAL A N 1
ATOM 747 C CA . VAL A 1 98 ? -5.926 9.664 20.125 1 98.44 98 VAL A CA 1
ATOM 748 C C . VAL A 1 98 ? -6.426 8.656 21.156 1 98.44 98 VAL A C 1
ATOM 750 O O . VAL A 1 98 ? -6.895 7.57 20.797 1 98.44 98 VAL A O 1
ATOM 753 N N . ASP A 1 99 ? -6.367 9.008 22.406 1 98.31 99 ASP A N 1
ATOM 754 C CA . ASP A 1 99 ? -6.809 8.125 23.484 1 98.31 99 ASP A CA 1
ATOM 755 C C . ASP A 1 99 ? -8.297 7.812 23.359 1 98.31 99 ASP A C 1
ATOM 757 O O . ASP A 1 99 ? -8.719 6.664 23.531 1 98.31 99 ASP A O 1
ATOM 761 N N . LEU A 1 100 ? -9.039 8.859 23.141 1 98.62 100 LEU A N 1
ATOM 762 C CA . LEU A 1 100 ? -10.477 8.68 23 1 98.62 100 LEU A CA 1
ATOM 763 C C . LEU A 1 100 ? -10.805 7.723 21.859 1 98.62 100 LEU A C 1
ATOM 765 O O . LEU A 1 100 ? -11.672 6.855 21.984 1 98.62 100 LEU A O 1
ATOM 769 N N . LEU A 1 101 ? -10.148 7.887 20.719 1 98.81 101 LEU A N 1
ATOM 770 C CA . LEU A 1 101 ? -10.359 6.996 19.578 1 98.81 101 LEU A CA 1
ATOM 771 C C . LEU A 1 101 ? -9.992 5.562 19.938 1 98.81 101 LEU A C 1
ATOM 773 O O . LEU A 1 101 ? -10.734 4.629 19.641 1 98.81 101 LEU A O 1
ATOM 777 N N . HIS A 1 102 ? -8.906 5.387 20.609 1 98.62 102 HIS A N 1
ATOM 778 C CA . HIS A 1 102 ? -8.477 4.062 21.047 1 98.62 102 HIS A CA 1
ATOM 779 C C . HIS A 1 102 ? -9.477 3.439 22 1 98.62 102 HIS A C 1
ATOM 781 O O . HIS A 1 102 ? -9.75 2.238 21.938 1 98.62 102 HIS A O 1
ATOM 787 N N . GLU A 1 103 ? -10.008 4.191 22.906 1 98.56 103 GLU A N 1
ATOM 788 C CA . GLU A 1 103 ? -11.023 3.713 23.844 1 98.56 103 GLU A CA 1
ATOM 789 C C . GLU A 1 103 ? -12.242 3.166 23.109 1 98.56 103 GLU A C 1
ATOM 791 O O . GLU A 1 103 ? -13 2.369 23.672 1 98.56 103 GLU A O 1
ATOM 796 N N . ASN A 1 104 ? -12.422 3.652 21.969 1 98.44 104 ASN A N 1
ATOM 797 C CA . ASN A 1 104 ? -13.562 3.207 21.156 1 98.44 104 ASN A CA 1
ATOM 798 C C . ASN A 1 104 ? -13.125 2.25 20.047 1 98.44 104 ASN A C 1
ATOM 800 O O . ASN A 1 104 ? -13.812 2.117 19.031 1 98.44 104 ASN A O 1
ATOM 804 N N . ASP A 1 105 ? -11.953 1.64 20.141 1 97.81 105 ASP A N 1
ATOM 805 C CA . ASP A 1 105 ? -11.414 0.598 19.281 1 97.81 105 ASP A CA 1
ATOM 806 C C . ASP A 1 105 ? -11.18 1.127 17.859 1 97.81 105 ASP A C 1
ATOM 808 O O . ASP A 1 105 ? -11.453 0.429 16.875 1 97.81 105 ASP A O 1
ATOM 812 N N . ILE A 1 106 ? -10.812 2.381 17.766 1 98.69 106 ILE A N 1
ATOM 813 C CA . ILE A 1 106 ? -10.477 3.014 16.484 1 98.69 106 ILE A CA 1
ATOM 814 C C . ILE A 1 106 ? -8.969 3.229 16.406 1 98.69 106 ILE A C 1
ATOM 816 O O . ILE A 1 106 ? -8.367 3.83 17.297 1 98.69 106 ILE A O 1
ATOM 820 N N . GLN A 1 107 ? -8.375 2.719 15.375 1 98.38 107 GLN A N 1
ATOM 821 C CA . GLN A 1 107 ? -6.945 2.91 15.141 1 98.38 107 GLN A CA 1
ATOM 822 C C . GLN A 1 107 ? -6.664 4.293 14.562 1 98.38 107 GLN A C 1
ATOM 824 O O . GLN A 1 107 ? -7.52 4.879 13.898 1 98.38 107 GLN A O 1
ATOM 829 N N . VAL A 1 108 ? -5.434 4.785 14.797 1 98.69 108 VAL A N 1
ATOM 830 C CA . VAL A 1 108 ? -5.129 6.156 14.406 1 98.69 108 VAL A CA 1
ATOM 831 C C . VAL A 1 108 ? -3.855 6.188 13.562 1 98.69 108 VAL A C 1
ATOM 833 O O . VAL A 1 108 ? -2.828 5.629 13.961 1 98.69 108 VAL A O 1
ATOM 836 N N . ALA A 1 109 ? -3.934 6.762 12.438 1 98.69 109 ALA A N 1
ATOM 837 C CA . ALA A 1 109 ? -2.771 7.133 11.633 1 98.69 109 ALA A CA 1
ATOM 838 C C . ALA A 1 109 ? -2.521 8.641 11.695 1 98.69 109 ALA A C 1
ATOM 840 O O . ALA A 1 109 ? -3.461 9.422 11.852 1 98.69 109 ALA A O 1
ATOM 841 N N . LEU A 1 110 ? -1.273 9.016 11.547 1 98.56 110 LEU A N 1
ATOM 842 C CA . LEU A 1 110 ? -0.917 10.43 11.57 1 98.56 110 LEU A CA 1
ATOM 843 C C . LEU A 1 110 ? 0.221 10.719 10.594 1 98.56 110 LEU A C 1
ATOM 845 O O . LEU A 1 110 ? 1.187 9.953 10.516 1 98.56 110 LEU A O 1
ATOM 849 N N . GLU A 1 111 ? 0.138 11.781 9.906 1 97.69 111 GLU A N 1
ATOM 850 C CA . GLU A 1 111 ? 1.184 12.281 9.023 1 97.69 111 GLU A CA 1
ATOM 851 C C . GLU A 1 111 ? 1.775 13.586 9.547 1 97.69 111 GLU A C 1
ATOM 853 O O . GLU A 1 111 ? 1.039 14.5 9.93 1 97.69 111 GLU A O 1
ATOM 858 N N . THR A 1 112 ? 3.049 13.719 9.586 1 98.38 112 THR A N 1
ATOM 859 C CA . THR A 1 112 ? 3.785 14.898 10.008 1 98.38 112 THR A CA 1
ATOM 860 C C . THR A 1 112 ? 5.113 15.008 9.266 1 98.38 112 THR A C 1
ATOM 862 O O . THR A 1 112 ? 5.617 14.016 8.742 1 98.38 112 THR A O 1
ATOM 865 N N . GLN A 1 113 ? 5.66 16.188 9.141 1 98.06 113 GLN A N 1
ATOM 866 C CA . GLN A 1 113 ? 6.93 16.328 8.438 1 98.06 113 GLN A CA 1
ATOM 867 C C . GLN A 1 113 ? 8.109 16.031 9.352 1 98.06 113 GLN A C 1
ATOM 869 O O . GLN A 1 113 ? 9.258 15.992 8.906 1 98.06 113 GLN A O 1
ATOM 874 N N . GLY A 1 114 ? 7.836 15.727 10.625 1 98.12 114 GLY A N 1
ATOM 875 C CA . GLY A 1 114 ? 8.898 15.328 11.531 1 98.12 114 GLY A CA 1
ATOM 876 C C . GLY A 1 114 ? 9.711 16.5 12.047 1 98.12 114 GLY A C 1
ATOM 877 O O . GLY A 1 114 ? 10.906 16.359 12.328 1 98.12 114 GLY A O 1
ATOM 878 N N . SER A 1 115 ? 9.102 17.641 12.188 1 98.38 115 SER A N 1
ATOM 879 C CA . SER A 1 115 ? 9.781 18.844 12.648 1 98.38 115 SER A CA 1
ATOM 880 C C . SER A 1 115 ? 9.641 19.031 14.156 1 98.38 115 SER A C 1
ATOM 882 O O . SER A 1 115 ? 10.352 19.828 14.758 1 98.38 115 SER A O 1
ATOM 884 N N . ILE A 1 116 ? 8.656 18.297 14.758 1 97.75 116 ILE A N 1
ATOM 885 C CA . ILE A 1 116 ? 8.352 18.438 16.188 1 97.75 116 ILE A CA 1
ATOM 886 C C . ILE A 1 116 ? 8.086 17.047 16.781 1 97.75 116 ILE A C 1
ATOM 888 O O . ILE A 1 116 ? 7.438 16.203 16.156 1 97.75 116 ILE A O 1
ATOM 892 N N . TRP A 1 117 ? 8.555 16.891 17.984 1 97.94 117 TRP A N 1
ATOM 893 C CA . TRP A 1 117 ? 8.266 15.672 18.734 1 97.94 117 TRP A CA 1
ATOM 894 C C . TRP A 1 117 ? 7.09 15.891 19.688 1 97.94 117 TRP A C 1
ATOM 896 O O . TRP A 1 117 ? 6.949 16.953 20.281 1 97.94 117 TRP A O 1
ATOM 906 N N . GLN A 1 118 ? 6.285 14.953 19.766 1 97.75 118 GLN A N 1
ATOM 907 C CA . GLN A 1 118 ? 5.281 14.828 20.828 1 97.75 118 GLN A CA 1
ATOM 908 C C . GLN A 1 118 ? 5.309 13.438 21.453 1 97.75 118 GLN A C 1
ATOM 910 O O . GLN A 1 118 ? 5.434 12.438 20.75 1 97.75 118 GLN A O 1
ATOM 915 N N . ASP A 1 119 ? 5.137 13.336 22.75 1 96.12 119 ASP A N 1
ATOM 916 C CA . ASP A 1 119 ? 5.16 12.039 23.438 1 96.12 119 ASP A CA 1
ATOM 917 C C . ASP A 1 119 ? 4.051 11.133 22.922 1 96.12 119 ASP A C 1
ATOM 919 O O . ASP A 1 119 ? 4.215 9.906 22.875 1 96.12 119 ASP A O 1
ATOM 923 N N . TRP A 1 120 ? 2.992 11.75 22.531 1 96.62 120 TRP A N 1
ATOM 924 C CA . TRP A 1 120 ? 1.851 10.945 22.109 1 96.62 120 TRP A CA 1
ATOM 925 C C . TRP A 1 120 ? 2.115 10.289 20.766 1 96.62 120 TRP A C 1
ATOM 927 O O . TRP A 1 120 ? 1.309 9.484 20.281 1 96.62 120 TRP A O 1
ATOM 937 N N . PHE A 1 121 ? 3.289 10.539 20.125 1 97.81 121 PHE A N 1
ATOM 938 C CA . PHE A 1 121 ? 3.705 9.773 18.953 1 97.81 121 PHE A CA 1
ATOM 939 C C . PHE A 1 121 ? 3.719 8.281 19.266 1 97.81 121 PHE A C 1
ATOM 941 O O . PHE A 1 121 ? 3.381 7.461 18.406 1 97.81 121 PHE A O 1
ATOM 948 N N . TRP A 1 122 ? 4.043 7.934 20.484 1 96.06 122 TRP A N 1
ATOM 949 C CA . TRP A 1 122 ? 4.125 6.539 20.906 1 96.06 122 TRP A CA 1
ATOM 950 C C . TRP A 1 122 ? 2.756 5.871 20.844 1 96.06 122 TRP A C 1
ATOM 952 O O . TRP A 1 122 ? 2.656 4.641 20.844 1 96.06 122 TRP A O 1
ATOM 962 N N . ASN A 1 123 ? 1.75 6.684 20.797 1 95.56 123 ASN A N 1
ATOM 963 C CA . ASN A 1 123 ? 0.4 6.133 20.844 1 95.56 123 ASN A CA 1
ATOM 964 C C . ASN A 1 123 ? -0.208 6.031 19.453 1 95.56 123 ASN A C 1
ATOM 966 O O . ASN A 1 123 ? -1.31 5.504 19.281 1 95.56 123 ASN A O 1
ATOM 970 N N . ILE A 1 124 ? 0.446 6.531 18.5 1 97.88 124 ILE A N 1
ATOM 971 C CA . ILE A 1 124 ? -0.066 6.484 17.125 1 97.88 124 ILE A CA 1
ATOM 972 C C . ILE A 1 124 ? 0.152 5.094 16.547 1 97.88 124 ILE A C 1
ATOM 974 O O . ILE A 1 124 ? 1.249 4.539 16.641 1 97.88 124 ILE A O 1
ATOM 978 N N . ASP A 1 125 ? -0.86 4.496 15.961 1 97.5 125 ASP A N 1
ATOM 979 C CA . ASP A 1 125 ? -0.766 3.152 15.406 1 97.5 125 ASP A CA 1
ATOM 980 C C . ASP A 1 125 ? 0.079 3.143 14.133 1 97.5 125 ASP A C 1
ATOM 982 O O . ASP A 1 125 ? 0.872 2.223 13.914 1 97.5 125 ASP A O 1
ATOM 986 N N . ASP A 1 126 ? -0.088 4.117 13.227 1 97.88 126 ASP A N 1
ATOM 987 C CA . ASP A 1 126 ? 0.604 4.266 11.953 1 97.88 126 ASP A CA 1
ATOM 988 C C . ASP A 1 126 ? 1.152 5.68 11.789 1 97.88 126 ASP A C 1
ATOM 990 O O . ASP A 1 126 ? 0.471 6.555 11.25 1 97.88 126 ASP A O 1
ATOM 994 N N . LEU A 1 127 ? 2.383 5.895 12.211 1 98.56 127 LEU A N 1
ATOM 995 C CA . LEU A 1 127 ? 2.984 7.223 12.164 1 98.56 127 LEU A CA 1
ATOM 996 C C . LEU A 1 127 ? 3.861 7.379 10.922 1 98.56 127 LEU A C 1
ATOM 998 O O . LEU A 1 127 ? 4.84 6.645 10.758 1 98.56 127 LEU A O 1
ATOM 1002 N N . THR A 1 128 ? 3.535 8.273 10.07 1 98.69 128 THR A N 1
ATOM 1003 C CA . THR A 1 128 ? 4.348 8.586 8.898 1 98.69 128 THR A CA 1
ATOM 1004 C C . THR A 1 128 ? 5.082 9.906 9.086 1 98.69 128 THR A C 1
ATOM 1006 O O . THR A 1 128 ? 4.453 10.953 9.258 1 98.69 128 THR A O 1
ATOM 1009 N N . LEU A 1 129 ? 6.371 9.844 9.125 1 98.69 129 LEU A N 1
ATOM 1010 C CA . LEU A 1 129 ? 7.223 11.023 9.047 1 98.69 129 LEU A CA 1
ATOM 1011 C C . LEU A 1 129 ? 7.59 11.344 7.602 1 98.69 129 LEU A C 1
ATOM 1013 O O . LEU A 1 129 ? 8.102 10.477 6.883 1 98.69 129 LEU A O 1
ATOM 1017 N N . SER A 1 130 ? 7.336 12.562 7.227 1 98.69 130 SER A N 1
ATOM 1018 C CA . SER A 1 130 ? 7.562 12.945 5.836 1 98.69 130 SER A CA 1
ATOM 1019 C C . SER A 1 130 ? 8.445 14.188 5.742 1 98.69 130 SER A C 1
ATOM 1021 O O . SER A 1 130 ? 7.969 15.266 5.398 1 98.69 130 SER A O 1
ATOM 1023 N N . PRO A 1 131 ? 9.742 14.016 5.992 1 98.75 131 PRO A N 1
ATOM 1024 C CA . PRO A 1 131 ? 10.617 15.156 5.754 1 98.75 131 PRO A CA 1
ATOM 1025 C C . PRO A 1 131 ? 10.5 15.719 4.34 1 98.75 131 PRO A C 1
ATOM 1027 O O . PRO A 1 131 ? 10.32 14.953 3.385 1 98.75 131 PRO A O 1
ATOM 1030 N N . LYS A 1 132 ? 10.539 17 4.242 1 98.81 132 LYS A N 1
ATOM 1031 C CA . LYS A 1 132 ? 10.258 17.641 2.959 1 98.81 132 LYS A CA 1
ATOM 1032 C C . LYS A 1 132 ? 11.531 17.844 2.154 1 98.81 132 LYS A C 1
ATOM 1034 O O . LYS A 1 132 ? 12.516 18.375 2.672 1 98.81 132 LYS A O 1
ATOM 1039 N N . PRO A 1 133 ? 11.508 17.438 0.90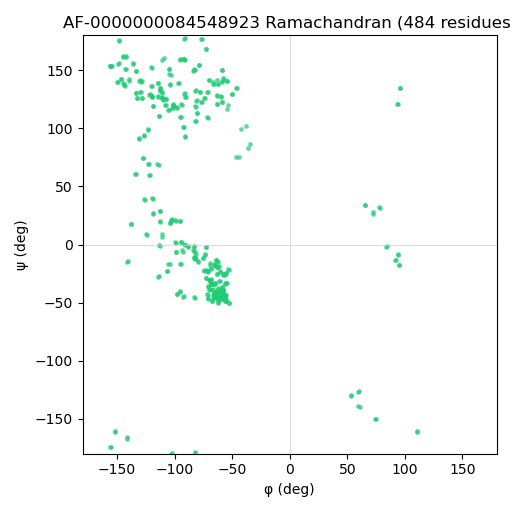7 1 98.75 133 PRO A N 1
ATOM 1040 C CA . PRO A 1 133 ? 12.695 17.531 0.057 1 98.75 133 PRO A CA 1
ATOM 1041 C C . PRO A 1 133 ? 12.945 18.938 -0.456 1 98.75 133 PRO A C 1
ATOM 1043 O O . PRO A 1 133 ? 12.117 19.828 -0.251 1 98.75 133 PRO A O 1
ATOM 1046 N N . PRO A 1 134 ? 14.039 19.109 -1.176 1 98.69 134 PRO A N 1
ATOM 1047 C CA . PRO A 1 134 ? 14.445 20.453 -1.602 1 98.69 134 PRO A CA 1
ATOM 1048 C C . PRO A 1 134 ? 13.383 21.156 -2.447 1 98.69 134 PRO A C 1
ATOM 1050 O O . PRO A 1 134 ? 13.188 22.375 -2.314 1 98.69 134 PRO A O 1
ATOM 1053 N N . SER A 1 135 ? 12.672 20.453 -3.277 1 98.5 135 SER A N 1
ATOM 1054 C CA . SER A 1 135 ? 11.703 21.078 -4.172 1 98.5 135 SER A CA 1
ATOM 1055 C C . SER A 1 135 ? 10.586 21.766 -3.391 1 98.5 135 SER A C 1
ATOM 1057 O O . SER A 1 135 ? 9.859 22.594 -3.936 1 98.5 135 SER A O 1
ATOM 1059 N N . SER A 1 136 ? 10.406 21.391 -2.131 1 98.25 136 SER A N 1
ATOM 1060 C CA . SER A 1 136 ? 9.367 22 -1.298 1 98.25 136 SER A CA 1
ATOM 1061 C C . SER A 1 136 ? 9.727 23.422 -0.915 1 98.25 136 SER A C 1
ATOM 1063 O O . SER A 1 136 ? 8.867 24.203 -0.502 1 98.25 136 SER A O 1
ATOM 1065 N N . GLY A 1 137 ? 10.992 23.734 -0.968 1 98.38 137 GLY A N 1
ATOM 1066 C CA . GLY A 1 137 ? 11.469 25.016 -0.489 1 98.38 137 GLY A CA 1
ATOM 1067 C C . GLY A 1 137 ? 11.711 25.047 1.009 1 98.38 137 GLY A C 1
ATOM 1068 O O . GLY A 1 137 ? 12.125 26.078 1.56 1 98.38 137 GLY A O 1
ATOM 1069 N N . MET A 1 138 ? 11.445 24 1.73 1 98.19 138 MET A N 1
ATOM 1070 C CA . MET A 1 138 ? 11.664 23.891 3.17 1 98.19 138 MET A CA 1
ATOM 1071 C C . MET A 1 138 ? 13.016 23.234 3.467 1 98.19 138 MET A C 1
ATOM 1073 O O . MET A 1 138 ? 13.617 22.609 2.594 1 98.19 138 MET A O 1
ATOM 1077 N N . LYS A 1 139 ? 13.516 23.453 4.664 1 97.25 139 LYS A N 1
ATOM 1078 C CA . LYS A 1 139 ? 14.758 22.828 5.129 1 97.25 139 LYS A CA 1
ATOM 1079 C C . LYS A 1 139 ? 14.531 22.047 6.418 1 97.25 139 LYS A C 1
ATOM 1081 O O . LYS A 1 139 ? 14.523 22.625 7.508 1 97.25 139 LYS A O 1
ATOM 1086 N N . PRO A 1 140 ? 14.398 20.781 6.273 1 98 140 PRO A N 1
ATOM 1087 C CA . PRO A 1 140 ? 14.227 19.969 7.484 1 98 140 PRO A CA 1
ATOM 1088 C C . PRO A 1 140 ? 15.406 20.109 8.453 1 98 140 PRO A C 1
ATOM 1090 O O . PRO A 1 140 ? 16.547 20.203 8.016 1 98 140 PRO A O 1
ATOM 1093 N N . ASN A 1 141 ? 15.148 20.172 9.773 1 98.12 141 ASN A N 1
ATOM 1094 C CA . ASN A 1 141 ? 16.188 20.062 10.797 1 98.12 141 ASN A CA 1
ATOM 1095 C C . ASN A 1 141 ? 16.547 18.609 11.078 1 98.12 141 ASN A C 1
ATOM 1097 O O . ASN A 1 141 ? 15.82 17.906 11.805 1 98.12 141 ASN A O 1
ATOM 1101 N N . MET A 1 142 ? 17.656 18.219 10.617 1 98 142 MET A N 1
ATOM 1102 C CA . MET A 1 142 ? 18.031 16.812 10.688 1 98 142 MET A CA 1
ATOM 1103 C C . MET A 1 142 ? 18.297 16.391 12.125 1 98 142 MET A C 1
ATOM 1105 O O . MET A 1 142 ? 18.094 15.234 12.484 1 98 142 MET A O 1
ATOM 1109 N N . GLY A 1 143 ? 18.781 17.312 12.938 1 98.38 143 GLY A N 1
ATOM 1110 C CA . GLY A 1 143 ? 18.953 17 14.344 1 98.38 143 GLY A CA 1
ATOM 1111 C C . GLY A 1 143 ? 17.656 16.609 15.039 1 98.38 143 GLY A C 1
ATOM 1112 O O . GLY A 1 143 ? 17.625 15.664 15.828 1 98.38 143 GLY A O 1
ATOM 1113 N N . ILE A 1 144 ? 16.625 17.344 14.781 1 98.5 144 ILE A N 1
ATOM 1114 C CA . ILE A 1 144 ? 15.32 17.047 15.359 1 98.5 144 ILE A CA 1
ATOM 1115 C C . ILE A 1 144 ? 14.828 15.695 14.844 1 98.5 144 ILE A C 1
ATOM 1117 O O . ILE A 1 144 ? 14.336 14.875 15.617 1 98.5 144 ILE A O 1
ATOM 1121 N N . LEU A 1 145 ? 14.953 15.453 13.555 1 98.56 145 LEU A N 1
ATOM 1122 C CA . LEU A 1 145 ? 14.531 14.188 12.969 1 98.56 145 LEU A CA 1
ATOM 1123 C C . LEU A 1 145 ? 15.305 13.023 13.578 1 98.56 145 LEU A C 1
ATOM 1125 O O . LEU A 1 145 ? 14.734 11.969 13.867 1 98.56 145 LEU A O 1
ATOM 1129 N N . ASP A 1 146 ? 16.625 13.227 13.812 1 98.56 146 ASP A N 1
ATOM 1130 C CA . ASP A 1 146 ? 17.438 12.219 14.492 1 98.56 146 ASP A CA 1
ATOM 1131 C C . ASP A 1 146 ? 16.844 11.867 15.859 1 98.56 146 ASP A C 1
ATOM 1133 O O . ASP A 1 146 ? 16.703 10.688 16.188 1 98.56 146 ASP A O 1
ATOM 1137 N N . ASP A 1 147 ? 16.531 12.883 16.547 1 98.25 147 ASP A N 1
ATOM 1138 C CA . ASP A 1 147 ? 15.984 12.695 17.891 1 98.25 147 ASP A CA 1
ATOM 1139 C C . ASP A 1 147 ? 14.664 11.938 17.859 1 98.25 147 ASP A C 1
ATOM 1141 O O . ASP A 1 147 ? 14.438 11.039 18.672 1 98.25 147 ASP A O 1
ATOM 1145 N N . ILE A 1 148 ? 13.836 12.297 16.938 1 98.38 148 ILE A N 1
ATOM 1146 C CA . ILE A 1 148 ? 12.531 11.656 16.797 1 98.38 148 ILE A CA 1
ATOM 1147 C C . ILE A 1 148 ? 12.719 10.18 16.484 1 98.38 148 ILE A C 1
ATOM 1149 O O . ILE A 1 148 ? 12.117 9.312 17.125 1 98.38 148 ILE A O 1
ATOM 1153 N N . ILE A 1 149 ? 13.531 9.844 15.5 1 97.88 149 ILE A N 1
ATOM 1154 C CA . ILE A 1 149 ? 13.75 8.469 15.062 1 97.88 149 ILE A CA 1
ATOM 1155 C C . ILE A 1 149 ? 14.367 7.66 16.188 1 97.88 149 ILE A C 1
ATOM 1157 O O . ILE A 1 149 ? 13.984 6.508 16.422 1 97.88 149 ILE A O 1
ATOM 1161 N N . GLU A 1 150 ? 15.273 8.25 16.906 1 97.12 150 GLU A N 1
ATOM 1162 C CA . GLU A 1 150 ? 15.898 7.566 18.047 1 97.12 150 GLU A CA 1
ATOM 1163 C C . GLU A 1 150 ? 14.859 7.203 19.094 1 97.12 150 GLU A C 1
ATOM 1165 O O . GLU A 1 150 ? 14.883 6.102 19.656 1 97.12 150 GLU A O 1
ATOM 1170 N N . LYS A 1 151 ? 14 8.102 19.375 1 97.19 151 LYS A N 1
ATOM 1171 C CA . LYS A 1 151 ? 12.945 7.852 20.359 1 97.19 151 LYS A CA 1
ATOM 1172 C C . LYS A 1 151 ? 11.992 6.766 19.875 1 97.19 151 LYS A C 1
ATOM 1174 O O . LYS A 1 151 ? 11.625 5.867 20.641 1 97.19 151 LYS A O 1
ATOM 1179 N N . LEU A 1 152 ? 11.617 6.867 18.656 1 97.25 152 LEU A N 1
ATOM 1180 C CA . LEU A 1 152 ? 10.664 5.922 18.094 1 97.25 152 LEU A CA 1
ATOM 1181 C C . LEU A 1 152 ? 11.242 4.516 18.047 1 97.25 152 LEU A C 1
ATOM 1183 O O . LEU A 1 152 ? 10.516 3.531 18.203 1 97.25 152 LEU A O 1
ATOM 1187 N N . ARG A 1 153 ? 12.5 4.406 17.828 1 94.38 153 ARG A N 1
ATOM 1188 C CA . ARG A 1 153 ? 13.172 3.111 17.766 1 94.38 153 ARG A CA 1
ATOM 1189 C C . ARG A 1 153 ? 13.031 2.359 19.094 1 94.38 153 ARG A C 1
ATOM 1191 O O . ARG A 1 153 ? 13.141 1.131 19.125 1 94.38 153 ARG A O 1
ATOM 1198 N N . LYS A 1 154 ? 12.82 3.047 20.125 1 91 154 LYS A N 1
ATOM 1199 C CA . LYS A 1 154 ? 12.711 2.459 21.469 1 91 154 LYS A CA 1
ATOM 1200 C C . LYS A 1 154 ? 11.305 1.912 21.703 1 91 154 LYS A C 1
ATOM 1202 O O . LYS A 1 154 ? 11.07 1.207 22.688 1 91 154 LYS A O 1
ATOM 1207 N N . GLY A 1 155 ? 10.438 2.246 20.844 1 86.19 155 GLY A N 1
ATOM 1208 C CA . GLY A 1 155 ? 9.062 1.802 21 1 86.19 155 GLY A CA 1
ATOM 1209 C C . GLY A 1 155 ? 8.703 0.651 20.078 1 86.19 155 GLY A C 1
ATOM 1210 O O . GLY A 1 155 ? 9.57 0.067 19.438 1 86.19 155 GLY A O 1
ATOM 1211 N N . SER A 1 156 ? 7.445 0.197 20.172 1 81.56 156 SER A N 1
ATOM 1212 C CA . SER A 1 156 ? 6.988 -0.965 19.406 1 81.56 156 SER A CA 1
ATOM 1213 C C . SER A 1 156 ? 5.996 -0.564 18.328 1 81.56 156 SER A C 1
ATOM 1215 O O . SER A 1 156 ? 5.52 -1.413 17.578 1 81.56 156 SER A O 1
ATOM 1217 N N . HIS A 1 157 ? 5.879 0.703 18.172 1 78.81 157 HIS A N 1
ATOM 1218 C CA . HIS A 1 157 ? 4.824 1.117 17.25 1 78.81 157 HIS A CA 1
ATOM 1219 C C . HIS A 1 157 ? 5.367 1.289 15.844 1 78.81 157 HIS A C 1
ATOM 1221 O O . HIS A 1 157 ? 6.582 1.418 15.648 1 78.81 157 HIS A O 1
ATOM 1227 N N . ASP A 1 158 ? 4.355 1.235 14.906 1 89.38 158 ASP A N 1
ATOM 1228 C CA . ASP A 1 158 ? 4.727 1.31 13.5 1 89.38 158 ASP A CA 1
ATOM 1229 C C . ASP A 1 158 ? 4.961 2.756 13.07 1 89.38 158 ASP A C 1
ATOM 1231 O O . ASP A 1 158 ? 4.133 3.631 13.336 1 89.38 158 ASP A O 1
ATOM 1235 N N . TYR A 1 159 ? 6.094 3.039 12.555 1 97.56 159 TYR A N 1
ATOM 1236 C CA . TYR A 1 159 ? 6.391 4.316 11.914 1 97.56 159 TYR A CA 1
ATOM 1237 C C . TYR A 1 159 ? 7.148 4.109 10.609 1 97.56 159 TYR A C 1
ATOM 1239 O O . TYR A 1 159 ? 7.73 3.045 10.383 1 97.56 159 TYR A O 1
ATOM 1247 N N . SER A 1 160 ? 7.02 5.102 9.734 1 98.56 160 SER A N 1
ATOM 1248 C CA . SER A 1 160 ? 7.68 5.047 8.438 1 98.56 160 SER A CA 1
ATOM 1249 C C . SER A 1 160 ? 8.148 6.426 7.996 1 98.56 160 SER A C 1
ATOM 1251 O O . SER A 1 160 ? 7.762 7.438 8.586 1 98.56 160 SER A O 1
ATOM 1253 N N . LEU A 1 161 ? 9.055 6.43 7.059 1 98.75 161 LEU A N 1
ATOM 1254 C CA . LEU A 1 161 ? 9.461 7.641 6.352 1 98.75 161 LEU A CA 1
ATOM 1255 C C . LEU A 1 161 ? 8.859 7.68 4.953 1 98.75 161 LEU A C 1
ATOM 1257 O O . LEU A 1 161 ? 8.797 6.656 4.27 1 98.75 161 LEU A O 1
ATOM 1261 N N . LYS A 1 162 ? 8.414 8.773 4.586 1 98.88 162 LYS A N 1
ATOM 1262 C CA . LYS A 1 162 ? 7.895 9.023 3.246 1 98.88 162 LYS A CA 1
ATOM 1263 C C . LYS A 1 162 ? 8.445 10.328 2.676 1 98.88 162 LYS A C 1
ATOM 1265 O O . LYS A 1 162 ? 8.383 11.375 3.328 1 98.88 162 LYS A O 1
ATOM 1270 N N . VAL A 1 163 ? 8.953 10.297 1.498 1 98.88 163 VAL A N 1
ATOM 1271 C CA . VAL A 1 163 ? 9.453 11.5 0.833 1 98.88 163 VAL A CA 1
ATOM 1272 C C . VAL A 1 163 ? 8.703 11.703 -0.484 1 98.88 163 VAL A C 1
ATOM 1274 O O . VAL A 1 163 ? 8.547 10.766 -1.269 1 98.88 163 VAL A O 1
ATOM 1277 N N . VAL A 1 164 ? 8.211 12.867 -0.666 1 98.75 164 VAL A N 1
ATOM 1278 C CA . VAL A 1 164 ? 7.609 13.242 -1.938 1 98.75 164 VAL A CA 1
ATOM 1279 C C . VAL A 1 164 ? 8.703 13.656 -2.926 1 98.75 164 VAL A C 1
ATOM 1281 O O . VAL A 1 164 ? 9.578 14.453 -2.594 1 98.75 164 VAL A O 1
ATOM 1284 N N . ILE A 1 165 ? 8.656 13.148 -4.129 1 98.88 165 ILE A N 1
ATOM 1285 C CA . ILE A 1 165 ? 9.734 13.352 -5.098 1 98.88 165 ILE A CA 1
ATOM 1286 C C . ILE A 1 165 ? 9.188 14.078 -6.324 1 98.88 165 ILE A C 1
ATOM 1288 O O . ILE A 1 165 ? 8.258 13.602 -6.98 1 98.88 165 ILE A O 1
ATOM 1292 N N . PHE A 1 166 ? 9.828 15.164 -6.691 1 98.5 166 PHE A N 1
ATOM 1293 C CA . PHE A 1 166 ? 9.445 15.906 -7.891 1 98.5 166 PHE A CA 1
ATOM 1294 C C . PHE A 1 166 ? 10.555 15.844 -8.93 1 98.5 166 PHE A C 1
ATOM 1296 O O . PHE A 1 166 ? 10.297 15.969 -10.133 1 98.5 166 PHE A O 1
ATOM 1303 N N . ASP A 1 167 ? 11.773 15.695 -8.484 1 98.31 167 ASP A N 1
ATOM 1304 C CA . ASP A 1 167 ? 12.906 15.742 -9.398 1 98.31 167 ASP A CA 1
ATOM 1305 C C . ASP A 1 167 ? 14.102 14.977 -8.836 1 98.31 167 ASP A C 1
ATOM 1307 O O . ASP A 1 167 ? 13.992 14.32 -7.801 1 98.31 167 ASP A O 1
ATOM 1311 N N . GLU A 1 168 ? 15.211 15.047 -9.523 1 98.25 168 GLU A N 1
ATOM 1312 C CA . GLU A 1 168 ? 16.391 14.266 -9.188 1 98.25 168 GLU A CA 1
ATOM 1313 C C . GLU A 1 168 ? 17.016 14.734 -7.871 1 98.25 168 GLU A C 1
ATOM 1315 O O . GLU A 1 168 ? 17.578 13.938 -7.125 1 98.25 168 GLU A O 1
ATOM 1320 N N . LEU A 1 169 ? 16.938 16 -7.602 1 98.56 169 LEU A N 1
ATOM 1321 C CA . LEU A 1 169 ? 17.453 16.516 -6.34 1 98.56 169 LEU A CA 1
ATOM 1322 C C . LEU A 1 169 ? 16.672 15.945 -5.16 1 98.56 169 LEU A C 1
ATOM 1324 O O . LEU A 1 169 ? 17.25 15.602 -4.129 1 98.56 169 LEU A O 1
ATOM 1328 N N . ASP A 1 170 ? 15.367 15.93 -5.316 1 98.88 170 ASP A N 1
ATOM 1329 C CA . ASP A 1 170 ? 14.523 15.297 -4.305 1 98.88 170 ASP A CA 1
ATOM 1330 C C . ASP A 1 170 ? 14.914 13.836 -4.105 1 98.88 170 ASP A C 1
ATOM 1332 O O . ASP A 1 170 ? 14.938 13.344 -2.975 1 98.88 170 ASP A O 1
ATOM 1336 N N . LEU A 1 171 ? 15.164 13.141 -5.172 1 98.81 171 LEU A N 1
ATOM 1337 C CA . LEU A 1 171 ? 15.547 11.734 -5.102 1 98.81 171 LEU A CA 1
ATOM 1338 C C . LEU A 1 171 ? 16.859 11.57 -4.352 1 98.81 171 LEU A C 1
ATOM 1340 O O . LEU A 1 171 ? 17.016 10.656 -3.539 1 98.81 171 LEU A O 1
ATOM 1344 N N . THR A 1 172 ? 17.828 12.406 -4.625 1 98.75 172 THR A N 1
ATOM 1345 C CA . THR A 1 172 ? 19.094 12.383 -3.906 1 98.75 172 THR A CA 1
ATOM 1346 C C . THR A 1 172 ? 18.875 12.586 -2.41 1 98.75 172 THR A C 1
ATOM 1348 O O . THR A 1 172 ? 19.469 11.867 -1.59 1 98.75 172 THR A O 1
ATOM 1351 N N . PHE A 1 173 ? 18.047 13.547 -2.08 1 98.81 173 PHE A N 1
ATOM 1352 C CA . PHE A 1 173 ? 17.672 13.789 -0.693 1 98.81 173 PHE A CA 1
ATOM 1353 C C . PHE A 1 173 ? 17.094 12.523 -0.064 1 98.81 173 PHE A C 1
ATOM 1355 O O . PHE A 1 173 ? 17.469 12.156 1.051 1 98.81 173 PHE A O 1
ATOM 1362 N N . ALA A 1 174 ? 16.156 11.852 -0.736 1 98.81 174 ALA A N 1
ATOM 1363 C CA . ALA A 1 174 ? 15.539 10.625 -0.256 1 98.81 174 ALA A CA 1
ATOM 1364 C C . ALA A 1 174 ? 16.578 9.523 -0.052 1 98.81 174 ALA A C 1
ATOM 1366 O O . ALA A 1 174 ? 16.531 8.789 0.936 1 98.81 174 ALA A O 1
ATOM 1367 N N . GLU A 1 175 ? 17.5 9.406 -0.985 1 98.75 175 GLU A N 1
ATOM 1368 C CA . GLU A 1 175 ? 18.562 8.414 -0.869 1 98.75 175 GLU A CA 1
ATOM 1369 C C . GLU A 1 175 ? 19.391 8.641 0.391 1 98.75 175 GLU A C 1
ATOM 1371 O O . GLU A 1 175 ? 19.703 7.691 1.113 1 98.75 175 GLU A O 1
ATOM 1376 N N . GLU A 1 176 ? 19.734 9.852 0.577 1 98.56 176 GLU A N 1
ATOM 1377 C CA . GLU A 1 176 ? 20.516 10.203 1.762 1 98.56 176 GLU A CA 1
ATOM 1378 C C . GLU A 1 176 ? 19.75 9.867 3.041 1 98.56 176 GLU A C 1
ATOM 1380 O O . GLU A 1 176 ? 20.328 9.352 4 1 98.56 176 GLU A O 1
ATOM 1385 N N . LEU A 1 177 ? 18.484 10.18 3.064 1 98.69 177 LEU A N 1
ATOM 1386 C CA . LEU A 1 177 ? 17.641 9.883 4.227 1 98.69 177 LEU A CA 1
ATOM 1387 C C . LEU A 1 177 ? 17.578 8.383 4.473 1 98.69 177 LEU A C 1
ATOM 1389 O O . LEU A 1 177 ? 17.688 7.93 5.617 1 98.69 177 LEU A O 1
ATOM 1393 N N . HIS A 1 178 ? 17.328 7.641 3.416 1 98.69 178 HIS A N 1
ATOM 1394 C CA . HIS A 1 178 ? 17.219 6.188 3.506 1 98.69 178 HIS A CA 1
ATOM 1395 C C . HIS A 1 178 ? 18.5 5.582 4.066 1 98.69 178 HIS A C 1
ATOM 1397 O O . HIS A 1 178 ? 18.453 4.633 4.852 1 98.69 178 HIS A O 1
ATOM 1403 N N . GLN A 1 179 ? 19.641 6.098 3.67 1 98.06 179 GLN A N 1
ATOM 1404 C CA . GLN A 1 179 ? 20.922 5.637 4.176 1 98.06 179 GLN A CA 1
ATOM 1405 C C . GLN A 1 179 ? 21.125 6.051 5.629 1 98.06 179 GLN A C 1
ATOM 1407 O O . GLN A 1 179 ? 21.734 5.309 6.414 1 98.06 179 GLN A O 1
ATOM 1412 N N . ARG A 1 180 ? 20.656 7.191 5.969 1 98.06 180 ARG A N 1
ATOM 1413 C CA . ARG A 1 180 ? 20.812 7.742 7.312 1 98.06 180 ARG A CA 1
ATOM 1414 C C . ARG A 1 180 ? 20.016 6.934 8.336 1 98.06 180 ARG A C 1
ATOM 1416 O O . ARG A 1 180 ? 20.453 6.785 9.484 1 98.06 180 ARG A O 1
ATOM 1423 N N . TYR A 1 181 ? 18.891 6.418 7.949 1 97.94 181 TYR A N 1
ATOM 1424 C CA . TYR A 1 181 ? 18.016 5.676 8.852 1 97.94 181 TYR A CA 1
ATOM 1425 C C . TYR A 1 181 ? 17.766 4.266 8.336 1 97.94 181 TYR A C 1
ATOM 1427 O O . TYR A 1 181 ? 16.625 3.902 8.031 1 97.94 181 TYR A O 1
ATOM 1435 N N . PRO A 1 182 ? 18.766 3.42 8.344 1 95.19 182 PRO A N 1
ATOM 1436 C CA . PRO A 1 182 ? 18.594 2.061 7.824 1 95.19 182 PRO A CA 1
ATOM 1437 C C . PRO A 1 182 ? 17.562 1.258 8.609 1 95.19 182 PRO A C 1
ATOM 1439 O O . PRO A 1 182 ? 17.469 1.386 9.836 1 95.19 182 PRO A O 1
ATOM 1442 N N . GLY A 1 183 ? 16.781 0.559 7.902 1 93.62 183 GLY A N 1
ATOM 1443 C CA . GLY A 1 183 ? 15.836 -0.342 8.547 1 93.62 183 GLY A CA 1
ATOM 1444 C C . GLY A 1 183 ? 14.461 0.268 8.734 1 93.62 183 GLY A C 1
ATOM 1445 O O . GLY A 1 183 ? 13.508 -0.436 9.062 1 93.62 183 GLY A O 1
ATOM 1446 N N . VAL A 1 184 ? 14.312 1.601 8.656 1 97.19 184 VAL A N 1
ATOM 1447 C CA . VAL A 1 184 ? 13.008 2.246 8.75 1 97.19 184 VAL A CA 1
ATOM 1448 C C . VAL A 1 184 ? 12.25 2.072 7.438 1 97.19 184 VAL A C 1
ATOM 1450 O O . VAL A 1 184 ? 12.773 2.377 6.363 1 97.19 184 VAL A O 1
ATOM 1453 N N . PRO A 1 185 ? 11.031 1.463 7.516 1 98.19 185 PRO A N 1
ATOM 1454 C CA . PRO A 1 185 ? 10.25 1.395 6.277 1 98.19 185 PRO A CA 1
ATOM 1455 C C . PRO A 1 185 ? 10.219 2.723 5.527 1 98.19 185 PRO A C 1
ATOM 1457 O O . PRO A 1 185 ? 10.047 3.779 6.141 1 98.19 185 PRO A O 1
ATOM 1460 N N . PHE A 1 186 ? 10.43 2.676 4.242 1 98.81 186 PHE A N 1
ATOM 1461 C CA . PHE A 1 186 ? 10.703 3.881 3.469 1 98.81 186 PHE A CA 1
ATOM 1462 C C . PHE A 1 186 ? 9.844 3.92 2.207 1 98.81 186 PHE A C 1
ATOM 1464 O O . PHE A 1 186 ? 9.875 2.99 1.399 1 98.81 186 PHE A O 1
ATOM 1471 N N . TYR A 1 187 ? 9.109 5.008 2.027 1 98.94 187 TYR A N 1
ATOM 1472 C CA . TYR A 1 187 ? 8.195 5.203 0.912 1 98.94 187 TYR A CA 1
ATOM 1473 C C . TYR A 1 187 ? 8.586 6.422 0.088 1 98.94 187 TYR A C 1
ATOM 1475 O O . TYR A 1 187 ? 8.852 7.496 0.639 1 98.94 187 TYR A O 1
ATOM 1483 N N . LEU A 1 188 ? 8.703 6.215 -1.193 1 98.94 188 LEU A N 1
ATOM 1484 C CA . LEU A 1 188 ? 8.844 7.309 -2.146 1 98.94 188 LEU A CA 1
ATOM 1485 C C . LEU A 1 188 ? 7.516 7.594 -2.848 1 98.94 188 LEU A C 1
ATOM 1487 O O . LEU A 1 188 ? 6.926 6.699 -3.453 1 98.94 188 LEU A O 1
ATOM 1491 N N . GLN A 1 189 ? 7.07 8.742 -2.709 1 98.62 189 GLN A N 1
ATOM 1492 C CA . GLN A 1 189 ? 5.812 9.164 -3.322 1 98.62 189 GLN A CA 1
ATOM 1493 C C . GLN A 1 189 ? 6.055 10.18 -4.43 1 98.62 189 GLN A C 1
ATOM 1495 O O . GLN A 1 189 ? 6.707 11.203 -4.211 1 98.62 189 GLN A O 1
ATOM 1500 N N . VAL A 1 190 ? 5.531 9.898 -5.582 1 98.12 190 VAL A N 1
ATOM 1501 C CA . VAL A 1 190 ? 5.695 10.859 -6.672 1 98.12 190 VAL A CA 1
ATOM 1502 C C . VAL A 1 190 ? 4.859 12.102 -6.387 1 98.12 190 VAL A C 1
ATOM 1504 O O . VAL A 1 190 ? 3.732 12.008 -5.895 1 98.12 190 VAL A O 1
ATOM 1507 N N . GLY A 1 191 ? 5.438 13.258 -6.73 1 96.62 191 GLY A N 1
ATOM 1508 C CA . GLY A 1 191 ? 4.734 14.516 -6.527 1 96.62 191 GLY A CA 1
ATOM 1509 C C . GLY A 1 191 ? 3.775 14.852 -7.652 1 96.62 191 GLY A C 1
ATOM 1510 O O . GLY A 1 191 ? 3.977 14.422 -8.797 1 96.62 191 GLY A O 1
ATOM 1511 N N . ASN A 1 192 ? 2.744 15.539 -7.305 1 95.12 192 ASN A N 1
ATOM 1512 C CA . ASN A 1 192 ? 1.795 16.109 -8.258 1 95.12 192 ASN A CA 1
ATOM 1513 C C . ASN A 1 192 ? 2.125 17.562 -8.578 1 95.12 192 ASN A C 1
ATOM 1515 O O . ASN A 1 192 ? 1.895 18.453 -7.754 1 95.12 192 ASN A O 1
ATOM 1519 N N . ASP A 1 193 ? 2.57 17.812 -9.75 1 93.5 193 ASP A N 1
ATOM 1520 C CA . ASP A 1 193 ? 2.988 19.156 -10.117 1 93.5 193 ASP A CA 1
ATOM 1521 C C . ASP A 1 193 ? 1.832 19.953 -10.727 1 93.5 193 ASP A C 1
ATOM 1523 O O . ASP A 1 193 ? 2.002 21.109 -11.117 1 93.5 193 ASP A O 1
ATOM 1527 N N . GLN A 1 194 ? 0.699 19.297 -10.82 1 93.12 194 GLN A N 1
ATOM 1528 C CA . GLN A 1 194 ? -0.479 19.953 -11.383 1 93.12 194 GLN A CA 1
ATOM 1529 C C . GLN A 1 194 ? -1.628 19.969 -10.383 1 93.12 194 GLN A C 1
ATOM 1531 O O . GLN A 1 194 ? -2.746 19.562 -10.703 1 93.12 194 GLN A O 1
ATOM 1536 N N . VAL A 1 195 ? -1.46 20.547 -9.273 1 88.38 195 VAL A N 1
ATOM 1537 C CA . VAL A 1 195 ? -2.391 20.484 -8.148 1 88.38 195 VAL A CA 1
ATOM 1538 C C . VAL A 1 195 ? -3.619 21.344 -8.453 1 88.38 195 VAL A C 1
ATOM 1540 O O . VAL A 1 195 ? -4.648 21.219 -7.785 1 88.38 195 VAL A O 1
ATOM 1543 N N . HIS A 1 196 ? -3.596 22.141 -9.562 1 86.5 196 HIS A N 1
ATOM 1544 C CA . HIS A 1 196 ? -4.719 23.016 -9.875 1 86.5 196 HIS A CA 1
ATOM 1545 C C . HIS A 1 196 ? -5.43 22.578 -11.148 1 86.5 196 HIS A C 1
ATOM 1547 O O . HIS A 1 196 ? -6.422 23.188 -11.555 1 86.5 196 HIS A O 1
ATOM 1553 N N . GLU A 1 197 ? -4.938 21.531 -11.75 1 87.81 197 GLU A N 1
ATOM 1554 C CA . GLU A 1 197 ? -5.574 21 -12.953 1 87.81 197 GLU A CA 1
ATOM 1555 C C . GLU A 1 197 ? -6.898 20.312 -12.617 1 87.81 197 GLU A C 1
ATOM 1557 O O . GLU A 1 197 ? -6.961 19.469 -11.711 1 87.81 197 GLU A O 1
ATOM 1562 N N . GLU A 1 198 ? -7.895 20.672 -13.352 1 86.75 198 GLU A N 1
ATOM 1563 C CA . GLU A 1 198 ? -9.227 20.141 -13.039 1 86.75 198 GLU A CA 1
ATOM 1564 C C . GLU A 1 198 ? -9.664 19.094 -14.062 1 86.75 198 GLU A C 1
ATOM 1566 O O . GLU A 1 198 ? -10.562 18.312 -13.797 1 86.75 198 GLU A O 1
ATOM 1571 N N . LYS A 1 199 ? -9.062 19.156 -15.281 1 89.38 199 LYS A N 1
ATOM 1572 C CA . LYS A 1 199 ? -9.461 18.203 -16.328 1 89.38 199 LYS A CA 1
ATOM 1573 C C . LYS A 1 199 ? -8.742 16.875 -16.156 1 89.38 199 LYS A C 1
ATOM 1575 O O . LYS A 1 199 ? -7.527 16.781 -16.344 1 89.38 199 LYS A O 1
ATOM 1580 N N . ASP A 1 200 ? -9.516 15.867 -15.961 1 89.12 200 ASP A N 1
ATOM 1581 C CA . ASP A 1 200 ? -8.984 14.523 -15.766 1 89.12 200 ASP A CA 1
ATOM 1582 C C . ASP A 1 200 ? -8.172 14.07 -16.984 1 89.12 200 ASP A C 1
ATOM 1584 O O . ASP A 1 200 ? -7.164 13.375 -16.844 1 89.12 200 ASP A O 1
ATOM 1588 N N . GLU A 1 201 ? -8.695 14.398 -18.094 1 89.56 201 GLU A N 1
ATOM 1589 C CA . GLU A 1 201 ? -8.07 13.977 -19.344 1 89.56 201 GLU A CA 1
ATOM 1590 C C . GLU A 1 201 ? -6.621 14.453 -19.422 1 89.56 201 GLU A C 1
ATOM 1592 O O . GLU A 1 201 ? -5.805 13.875 -20.141 1 89.56 201 GLU A O 1
ATOM 1597 N N . LYS A 1 202 ? -6.332 15.5 -18.75 1 91.75 202 LYS A N 1
ATOM 1598 C CA . LYS A 1 202 ? -4.973 16.031 -18.719 1 91.75 202 LYS A CA 1
ATOM 1599 C C . LYS A 1 202 ? -4.242 15.562 -17.453 1 91.75 202 LYS A C 1
ATOM 1601 O O . LYS A 1 202 ? -3.074 15.172 -17.516 1 91.75 202 LYS A O 1
ATOM 1606 N N . LEU A 1 203 ? -4.914 15.586 -16.344 1 94.56 203 LEU A N 1
ATOM 1607 C CA . LEU A 1 203 ? -4.312 15.328 -15.047 1 94.56 203 LEU A CA 1
ATOM 1608 C C . LEU A 1 203 ? -3.854 13.875 -14.945 1 94.56 203 LEU A C 1
ATOM 1610 O O . LEU A 1 203 ? -2.709 13.609 -14.57 1 94.56 203 LEU A O 1
ATOM 1614 N N . ILE A 1 204 ? -4.672 12.945 -15.352 1 94.94 204 ILE A N 1
ATOM 1615 C CA . ILE A 1 204 ? -4.438 11.523 -15.102 1 94.94 204 ILE A CA 1
ATOM 1616 C C . ILE A 1 204 ? -3.219 11.055 -15.891 1 94.94 204 ILE A C 1
ATOM 1618 O O . ILE A 1 204 ? -2.303 10.453 -15.328 1 94.94 204 ILE A O 1
ATOM 1622 N N . PRO A 1 205 ? -3.117 11.367 -17.203 1 95.44 205 PRO A N 1
ATOM 1623 C CA . PRO A 1 205 ? -1.903 10.977 -17.938 1 95.44 205 PRO A CA 1
ATOM 1624 C C . PRO A 1 205 ? -0.636 11.562 -17.328 1 95.44 205 PRO A C 1
ATOM 1626 O O . PRO A 1 205 ? 0.404 10.906 -17.281 1 95.44 205 PRO A O 1
ATOM 1629 N N . ASN A 1 206 ? -0.703 12.781 -16.906 1 96.88 206 ASN A N 1
ATOM 1630 C CA . ASN A 1 206 ? 0.453 13.406 -16.266 1 96.88 206 ASN A CA 1
ATOM 1631 C C . ASN A 1 206 ? 0.849 12.68 -14.984 1 96.88 206 ASN A C 1
ATOM 1633 O O . ASN A 1 206 ? 2.029 12.406 -14.758 1 96.88 206 ASN A O 1
ATOM 1637 N N . LEU A 1 207 ? -0.123 12.398 -14.164 1 97.38 207 LEU A N 1
ATOM 1638 C CA . LEU A 1 207 ? 0.132 11.688 -12.906 1 97.38 207 LEU A CA 1
ATOM 1639 C C . LEU A 1 207 ? 0.785 10.336 -13.172 1 97.38 207 LEU A C 1
ATOM 1641 O O . LEU A 1 207 ? 1.754 9.969 -12.5 1 97.38 207 LEU A O 1
ATOM 1645 N N . ILE A 1 208 ? 0.288 9.602 -14.125 1 97.5 208 ILE A N 1
ATOM 1646 C CA . ILE A 1 208 ? 0.793 8.273 -14.445 1 97.5 208 ILE A CA 1
ATOM 1647 C C . ILE A 1 208 ? 2.215 8.383 -14.992 1 97.5 208 ILE A C 1
ATOM 1649 O O . ILE A 1 208 ? 3.092 7.598 -14.617 1 97.5 208 ILE A O 1
ATOM 1653 N N . SER A 1 209 ? 2.453 9.344 -15.859 1 97.75 209 SER A N 1
ATOM 1654 C CA . SER A 1 209 ? 3.779 9.547 -16.438 1 97.75 209 SER A CA 1
ATOM 1655 C C . SER A 1 209 ? 4.801 9.883 -15.352 1 97.75 209 SER A C 1
ATOM 1657 O O . SER A 1 209 ? 5.938 9.406 -15.391 1 97.75 209 SER A O 1
ATOM 1659 N N . ARG A 1 210 ? 4.441 10.68 -14.445 1 98.06 210 ARG A N 1
ATOM 1660 C CA . ARG A 1 210 ? 5.328 11.047 -13.344 1 98.06 210 ARG A CA 1
ATOM 1661 C C . ARG A 1 210 ? 5.633 9.844 -12.461 1 98.06 210 ARG A C 1
ATOM 1663 O O . ARG A 1 210 ? 6.766 9.68 -12 1 98.06 210 ARG A O 1
ATOM 1670 N N . TYR A 1 211 ? 4.609 9.094 -12.211 1 98.56 211 TYR A N 1
ATOM 1671 C CA . TYR A 1 211 ? 4.82 7.871 -11.438 1 98.56 211 TYR A CA 1
ATOM 1672 C C . TYR A 1 211 ? 5.781 6.934 -12.164 1 98.56 211 TYR A C 1
ATOM 1674 O O . TYR A 1 211 ? 6.719 6.41 -11.555 1 98.56 211 TYR A O 1
ATOM 1682 N N . GLU A 1 212 ? 5.602 6.727 -13.43 1 98.44 212 GLU A N 1
ATOM 1683 C CA . GLU A 1 212 ? 6.496 5.902 -14.234 1 98.44 212 GLU A CA 1
ATOM 1684 C C . GLU A 1 212 ? 7.93 6.422 -14.172 1 98.44 212 GLU A C 1
ATOM 1686 O O . GLU A 1 212 ? 8.875 5.645 -14.016 1 98.44 212 GLU A O 1
ATOM 1691 N N . TRP A 1 213 ? 8.07 7.699 -14.305 1 98.69 213 TRP A N 1
ATOM 1692 C CA . TRP A 1 213 ? 9.383 8.32 -14.219 1 98.69 213 TRP A CA 1
ATOM 1693 C C . TRP A 1 213 ? 10.062 7.969 -12.898 1 98.69 213 TRP A C 1
ATOM 1695 O O . TRP A 1 213 ? 11.234 7.578 -12.883 1 98.69 213 TRP A O 1
ATOM 1705 N N . LEU A 1 214 ? 9.336 8.117 -11.812 1 98.88 214 LEU A N 1
ATOM 1706 C CA . LEU A 1 214 ? 9.93 7.836 -10.508 1 98.88 214 LEU A CA 1
ATOM 1707 C C . LEU A 1 214 ? 10.32 6.367 -10.391 1 98.88 214 LEU A C 1
ATOM 1709 O O . LEU A 1 214 ? 11.391 6.043 -9.875 1 98.88 214 LEU A O 1
ATOM 1713 N N . ILE A 1 215 ? 9.43 5.496 -10.828 1 98.75 215 ILE A N 1
ATOM 1714 C CA . ILE A 1 215 ? 9.758 4.074 -10.82 1 98.75 215 ILE A CA 1
ATOM 1715 C C . ILE A 1 215 ? 11.078 3.844 -11.547 1 98.75 215 ILE A C 1
ATOM 1717 O O . ILE A 1 215 ? 11.992 3.227 -11 1 98.75 215 ILE A O 1
ATOM 1721 N N . ASP A 1 216 ? 11.203 4.383 -12.734 1 98.56 216 ASP A N 1
ATOM 1722 C CA . ASP A 1 216 ? 12.406 4.199 -13.547 1 98.56 216 ASP A CA 1
ATOM 1723 C C . ASP A 1 216 ? 13.648 4.688 -12.812 1 98.56 216 ASP A C 1
ATOM 1725 O O . ASP A 1 216 ? 14.68 4.008 -12.805 1 98.56 216 ASP A O 1
ATOM 1729 N N . GLN A 1 217 ? 13.547 5.82 -12.219 1 98.75 217 GLN A N 1
ATOM 1730 C CA . GLN A 1 217 ? 14.68 6.379 -11.492 1 98.75 217 GLN A CA 1
ATOM 1731 C C . GLN A 1 217 ? 15.094 5.48 -10.328 1 98.75 217 GLN A C 1
ATOM 1733 O O . GLN A 1 217 ? 16.281 5.227 -10.125 1 98.75 217 GLN A O 1
ATOM 1738 N N . VAL A 1 218 ? 14.148 5.02 -9.57 1 98.88 218 VAL A N 1
ATOM 1739 C CA . VAL A 1 218 ? 14.414 4.23 -8.375 1 98.88 218 VAL A CA 1
ATOM 1740 C C . VAL A 1 218 ? 15.016 2.885 -8.766 1 98.88 218 VAL A C 1
ATOM 1742 O O . VAL A 1 218 ? 15.898 2.369 -8.07 1 98.88 218 VAL A O 1
ATOM 1745 N N . MET A 1 219 ? 14.523 2.283 -9.875 1 98.62 219 MET A N 1
ATOM 1746 C CA . MET A 1 219 ? 15.008 0.975 -10.305 1 98.62 219 MET A CA 1
ATOM 1747 C C . MET A 1 219 ? 16.484 1.031 -10.648 1 98.62 219 MET A C 1
ATOM 1749 O O . MET A 1 219 ? 17.188 0.014 -10.594 1 98.62 219 MET A O 1
ATOM 1753 N N . GLU A 1 220 ? 17.031 2.215 -10.906 1 98 220 GLU A N 1
ATOM 1754 C CA . GLU A 1 220 ? 18.422 2.371 -11.312 1 98 220 GLU A CA 1
ATOM 1755 C C . GLU A 1 220 ? 19.312 2.65 -10.109 1 98 220 GLU A C 1
ATOM 1757 O O . GLU A 1 220 ? 20.531 2.803 -10.258 1 98 220 GLU A O 1
ATOM 1762 N N . SER A 1 221 ? 18.75 2.666 -8.945 1 98.12 221 SER A N 1
ATOM 1763 C CA . SER A 1 221 ? 19.531 3.018 -7.762 1 98.12 221 SER A CA 1
ATOM 1764 C C . SER A 1 221 ? 19.75 1.806 -6.863 1 98.12 221 SER A C 1
ATOM 1766 O O . SER A 1 221 ? 18.797 1.188 -6.398 1 98.12 221 SER A O 1
ATOM 1768 N N . SER A 1 222 ? 20.953 1.536 -6.57 1 97.69 222 SER A N 1
ATOM 1769 C CA . SER A 1 222 ? 21.266 0.431 -5.668 1 97.69 222 SER A CA 1
ATOM 1770 C C . SER A 1 222 ? 21.125 0.85 -4.211 1 97.69 222 SER A C 1
ATOM 1772 O O . SER A 1 222 ? 21.109 0.003 -3.314 1 97.69 222 SER A O 1
ATOM 1774 N N . SER A 1 223 ? 21.016 2.127 -3.977 1 97.5 223 SER A N 1
ATOM 1775 C CA . SER A 1 223 ? 20.828 2.627 -2.617 1 97.5 223 SER A CA 1
ATOM 1776 C C . SER A 1 223 ? 19.375 2.547 -2.195 1 97.5 223 SER A C 1
ATOM 1778 O O . SER A 1 223 ? 19.047 2.703 -1.016 1 97.5 223 SER A O 1
ATOM 1780 N N . LEU A 1 224 ? 18.484 2.275 -3.119 1 98.56 224 LEU A N 1
ATOM 1781 C CA . LEU A 1 224 ? 17.047 2.262 -2.859 1 98.56 224 LEU A CA 1
ATOM 1782 C C . LEU A 1 224 ? 16.469 0.882 -3.133 1 98.56 224 LEU A C 1
ATOM 1784 O O . LEU A 1 224 ? 15.375 0.769 -3.699 1 98.56 224 LEU A O 1
ATOM 1788 N N . ASN A 1 225 ? 17.156 -0.101 -2.787 1 98.5 225 ASN A N 1
ATOM 1789 C CA . ASN A 1 225 ? 16.719 -1.467 -3.051 1 98.5 225 ASN A CA 1
ATOM 1790 C C . ASN A 1 225 ? 15.555 -1.866 -2.143 1 98.5 225 ASN A C 1
ATOM 1792 O O . ASN A 1 225 ? 14.734 -2.717 -2.506 1 98.5 225 ASN A O 1
ATOM 1796 N N . GLN A 1 226 ? 15.508 -1.268 -0.969 1 97.81 226 GLN A N 1
ATOM 1797 C CA . GLN A 1 226 ? 14.477 -1.624 0.001 1 97.81 226 GLN A CA 1
ATOM 1798 C C . GLN A 1 226 ? 13.539 -0.449 0.261 1 97.81 226 GLN A C 1
ATOM 1800 O O . GLN A 1 226 ? 13.531 0.112 1.359 1 97.81 226 GLN A O 1
ATOM 1805 N N . VAL A 1 227 ? 12.766 -0.155 -0.75 1 98.81 227 VAL A N 1
ATOM 1806 C CA . VAL A 1 227 ? 11.828 0.96 -0.651 1 98.81 227 VAL A CA 1
ATOM 1807 C C . VAL A 1 227 ? 10.531 0.607 -1.369 1 98.81 227 VAL A C 1
ATOM 1809 O O . VAL A 1 227 ? 10.477 -0.356 -2.137 1 98.81 227 VAL A O 1
ATOM 1812 N N . ARG A 1 228 ? 9.547 1.302 -1.067 1 98.81 228 ARG A N 1
ATOM 1813 C CA . ARG A 1 228 ? 8.289 1.242 -1.798 1 98.81 228 ARG A CA 1
ATOM 1814 C C . ARG A 1 228 ? 8.039 2.533 -2.574 1 98.81 228 ARG A C 1
ATOM 1816 O O . ARG A 1 228 ? 8.203 3.629 -2.033 1 98.81 228 ARG A O 1
ATOM 1823 N N . VAL A 1 229 ? 7.711 2.408 -3.822 1 98.94 229 VAL A N 1
ATOM 1824 C CA . VAL A 1 229 ? 7.441 3.523 -4.723 1 98.94 229 VAL A CA 1
ATOM 1825 C C . VAL A 1 229 ? 5.945 3.605 -5.012 1 98.94 229 VAL A C 1
ATOM 1827 O O . VAL A 1 229 ? 5.359 2.66 -5.543 1 98.94 229 VAL A O 1
ATOM 1830 N N . LEU A 1 230 ? 5.363 4.746 -4.66 1 98.81 230 LEU A N 1
ATOM 1831 C CA . LEU A 1 230 ? 3.906 4.824 -4.711 1 98.81 230 LEU A CA 1
ATOM 1832 C C . LEU A 1 230 ? 3.457 6.113 -5.391 1 98.81 230 LEU A C 1
ATOM 1834 O O . LEU A 1 230 ? 4.168 7.117 -5.355 1 98.81 230 LEU A O 1
ATOM 1838 N N . PRO A 1 231 ? 2.295 6.051 -6.062 1 98.25 231 PRO A N 1
ATOM 1839 C CA . PRO A 1 231 ? 1.618 7.285 -6.469 1 98.25 231 PRO A CA 1
ATOM 1840 C C . PRO A 1 231 ? 0.786 7.902 -5.344 1 98.25 231 PRO A C 1
ATOM 1842 O O . PRO A 1 231 ? 0.868 7.457 -4.195 1 98.25 231 PRO A O 1
ATOM 1845 N N . GLN A 1 232 ? 0.172 8.953 -5.664 1 96.75 232 GLN A N 1
ATOM 1846 C CA . GLN A 1 232 ? -0.943 9.453 -4.867 1 96.75 232 GLN A CA 1
ATOM 1847 C C . GLN A 1 232 ? -2.271 8.891 -5.367 1 96.75 232 GLN A C 1
ATOM 1849 O O . GLN A 1 232 ? -2.928 9.492 -6.215 1 96.75 232 GLN A O 1
ATOM 1854 N N . LEU A 1 233 ? -2.693 7.84 -4.809 1 96.81 233 LEU A N 1
ATOM 1855 C CA . LEU A 1 233 ? -3.715 6.98 -5.391 1 96.81 233 LEU A CA 1
ATOM 1856 C C . LEU A 1 233 ? -5.047 7.715 -5.508 1 96.81 233 LEU A C 1
ATOM 1858 O O . LEU A 1 233 ? -5.742 7.594 -6.516 1 96.81 233 LEU A O 1
ATOM 1862 N N . HIS A 1 234 ? -5.418 8.508 -4.484 1 96.12 234 HIS A N 1
ATOM 1863 C CA . HIS A 1 234 ? -6.723 9.164 -4.469 1 96.12 234 HIS A CA 1
ATOM 1864 C C . HIS A 1 234 ? -6.863 10.148 -5.621 1 96.12 234 HIS A C 1
ATOM 1866 O O . HIS A 1 234 ? -7.973 10.391 -6.105 1 96.12 234 HIS A O 1
ATOM 1872 N N . THR A 1 235 ? -5.758 10.695 -6.148 1 96.19 235 THR A N 1
ATOM 1873 C CA . THR A 1 235 ? -5.84 11.672 -7.23 1 96.19 235 THR A CA 1
ATOM 1874 C C . THR A 1 235 ? -6.184 10.984 -8.555 1 96.19 235 THR A C 1
ATOM 1876 O O . THR A 1 235 ? -6.648 11.641 -9.492 1 96.19 235 THR A O 1
ATOM 1879 N N . TYR A 1 236 ? -5.91 9.688 -8.633 1 96.25 236 TYR A N 1
ATOM 1880 C CA . TYR A 1 236 ? -6.293 8.945 -9.836 1 96.25 236 TYR A CA 1
ATOM 1881 C C . TYR A 1 236 ? -7.809 8.82 -9.938 1 96.25 236 TYR A C 1
ATOM 1883 O O . TYR A 1 236 ? -8.359 8.812 -11.039 1 96.25 236 TYR A O 1
ATOM 1891 N N . VAL A 1 237 ? -8.461 8.805 -8.805 1 96.44 237 VAL A N 1
ATOM 1892 C CA . VAL A 1 237 ? -9.898 8.555 -8.758 1 96.44 237 VAL A CA 1
ATOM 1893 C C . VAL A 1 237 ? -10.656 9.875 -8.727 1 96.44 237 VAL A C 1
ATOM 1895 O O . VAL A 1 237 ? -11.641 10.055 -9.445 1 96.44 237 VAL A O 1
ATOM 1898 N N . TRP A 1 238 ? -10.078 10.852 -7.934 1 96.19 238 TRP A N 1
ATOM 1899 C CA . TRP A 1 238 ? -10.883 12.031 -7.66 1 96.19 238 TRP A CA 1
ATOM 1900 C C . TRP A 1 238 ? -10.141 13.305 -8.062 1 96.19 238 TRP A C 1
ATOM 1902 O O . TRP A 1 238 ? -10.57 14.414 -7.738 1 96.19 238 TRP A O 1
ATOM 1912 N N . GLY A 1 239 ? -9.039 13.094 -8.727 1 94.25 239 GLY A N 1
ATOM 1913 C CA . GLY A 1 239 ? -8.258 14.266 -9.094 1 94.25 239 GLY A CA 1
ATOM 1914 C C . GLY A 1 239 ? -7.809 15.086 -7.898 1 94.25 239 GLY A C 1
ATOM 1915 O O . GLY A 1 239 ? -7.336 14.531 -6.902 1 94.25 239 GLY A O 1
ATOM 1916 N N . ASN A 1 240 ? -7.875 16.375 -8.039 1 91.75 240 ASN A N 1
ATOM 1917 C CA . ASN A 1 240 ? -7.41 17.266 -6.98 1 91.75 240 ASN A CA 1
ATOM 1918 C C . ASN A 1 240 ? -8.555 17.703 -6.074 1 91.75 240 ASN A C 1
ATOM 1920 O O . ASN A 1 240 ? -8.438 18.703 -5.359 1 91.75 240 ASN A O 1
ATOM 1924 N N . LYS A 1 241 ? -9.656 16.984 -6.051 1 90.31 241 LYS A N 1
ATOM 1925 C CA . LYS A 1 241 ? -10.828 17.328 -5.242 1 90.31 241 LYS A CA 1
ATOM 1926 C C . LYS A 1 241 ? -10.516 17.219 -3.754 1 90.31 241 LYS A C 1
ATOM 1928 O O . LYS A 1 241 ? -9.867 16.266 -3.316 1 90.31 241 LYS A O 1
ATOM 1933 N N . ARG A 1 242 ? -10.992 18.188 -2.951 1 87.31 242 ARG A N 1
ATOM 1934 C CA . ARG A 1 242 ? -10.82 18.188 -1.501 1 87.31 242 ARG A CA 1
ATOM 1935 C C . ARG A 1 242 ? -11.867 17.312 -0.827 1 87.31 242 ARG A C 1
ATOM 1937 O O . ARG A 1 242 ? -13.008 17.219 -1.294 1 87.31 242 ARG A O 1
ATOM 1944 N N . GLY A 1 243 ? -11.508 16.75 0.298 1 88.31 243 GLY A N 1
ATOM 1945 C CA . GLY A 1 243 ? -12.484 16.062 1.129 1 88.31 243 GLY A CA 1
ATOM 1946 C C . GLY A 1 243 ? -12.945 14.742 0.543 1 88.31 243 GLY A C 1
ATOM 1947 O O . GLY A 1 243 ? -14.109 14.367 0.685 1 88.31 243 GLY A O 1
ATOM 1948 N N . VAL A 1 244 ? -12.125 14.219 -0.17 1 89.06 244 VAL A N 1
ATOM 1949 C CA . VAL A 1 244 ? -12.492 12.93 -0.748 1 89.06 244 VAL A CA 1
ATOM 1950 C C . VAL A 1 244 ? -11.492 11.859 -0.301 1 89.06 244 VAL A C 1
ATOM 1952 O O . VAL A 1 244 ? -10.359 12.172 0.076 1 89.06 244 VAL A O 1
ATOM 1955 N N . MET B 1 1 ? 26.203 -38.625 -1.177 1 36.5 1 MET B N 1
ATOM 1956 C CA . MET B 1 1 ? 25.172 -38.656 -2.211 1 36.5 1 MET B CA 1
ATOM 1957 C C . MET B 1 1 ? 24.891 -37.25 -2.752 1 36.5 1 MET B C 1
ATOM 1959 O O . MET B 1 1 ? 24.656 -36.312 -1.982 1 36.5 1 MET B O 1
ATOM 1963 N N . GLU B 1 2 ? 25.375 -36.844 -3.781 1 41.66 2 GLU B N 1
ATOM 1964 C CA . GLU B 1 2 ? 25.266 -35.5 -4.352 1 41.66 2 GLU B CA 1
ATOM 1965 C C . GLU B 1 2 ? 23.828 -35 -4.316 1 41.66 2 GLU B C 1
ATOM 1967 O O . GLU B 1 2 ? 22.922 -35.625 -4.867 1 41.66 2 GLU B O 1
ATOM 1972 N N . GLN B 1 3 ? 23.281 -34.594 -3.25 1 48.47 3 GLN B N 1
ATOM 1973 C CA . GLN B 1 3 ? 21.875 -34.219 -3.102 1 48.47 3 GLN B CA 1
ATOM 1974 C C . GLN B 1 3 ? 21.359 -33.531 -4.359 1 48.47 3 GLN B C 1
ATOM 1976 O O . GLN B 1 3 ? 21.922 -32.531 -4.809 1 48.47 3 GLN B O 1
ATOM 1981 N N . THR B 1 4 ? 20.969 -34.312 -5.352 1 59.91 4 THR B N 1
ATOM 1982 C CA . THR B 1 4 ? 20.484 -33.875 -6.648 1 59.91 4 THR B CA 1
ATOM 1983 C C . THR B 1 4 ? 19.625 -32.625 -6.492 1 59.91 4 THR B C 1
ATOM 1985 O O . THR B 1 4 ? 18.625 -32.625 -5.77 1 59.91 4 THR B O 1
ATOM 1988 N N . LYS B 1 5 ? 20.234 -31.547 -6.801 1 78.44 5 LYS B N 1
ATOM 1989 C CA . LYS B 1 5 ? 19.562 -30.25 -6.715 1 78.44 5 LYS B CA 1
ATOM 1990 C C . LYS B 1 5 ? 18.266 -30.234 -7.516 1 78.44 5 LYS B C 1
ATOM 1992 O O . LYS B 1 5 ? 18.25 -30.656 -8.68 1 78.44 5 LYS B O 1
ATOM 1997 N N . LYS B 1 6 ? 17.094 -30.062 -6.895 1 89.88 6 LYS B N 1
ATOM 1998 C CA . LYS B 1 6 ? 15.773 -30.016 -7.504 1 89.88 6 LYS B CA 1
ATOM 1999 C C . LYS B 1 6 ? 15.641 -28.828 -8.453 1 89.88 6 LYS B C 1
ATOM 2001 O O . LYS B 1 6 ? 16.266 -27.781 -8.242 1 89.88 6 LYS B O 1
ATOM 2006 N N . LYS B 1 7 ? 14.93 -29.141 -9.547 1 97.06 7 LYS B N 1
ATOM 2007 C CA . LYS B 1 7 ? 14.68 -28.078 -10.508 1 97.06 7 LYS B CA 1
ATOM 2008 C C . LYS B 1 7 ? 13.242 -27.578 -10.43 1 97.06 7 LYS B C 1
ATOM 2010 O O . LYS B 1 7 ? 12.328 -28.359 -10.148 1 97.06 7 LYS B O 1
ATOM 2015 N N . PHE B 1 8 ? 13.055 -26.328 -10.68 1 98.12 8 PHE B N 1
ATOM 2016 C CA . PHE B 1 8 ? 11.75 -25.672 -10.648 1 98.12 8 PHE B CA 1
ATOM 2017 C C . PHE B 1 8 ? 11.352 -25.188 -12.031 1 98.12 8 PHE B C 1
ATOM 2019 O O . PHE B 1 8 ? 12.203 -24.719 -12.797 1 98.12 8 PHE B O 1
ATOM 2026 N N . PRO B 1 9 ? 10.117 -25.359 -12.367 1 98.44 9 PRO B N 1
ATOM 2027 C CA . PRO B 1 9 ? 9.648 -24.797 -13.633 1 98.44 9 PRO B CA 1
ATOM 2028 C C . PRO B 1 9 ? 9.523 -23.266 -13.594 1 98.44 9 PRO B C 1
ATOM 2030 O O . PRO B 1 9 ? 8.633 -22.734 -12.93 1 98.44 9 PRO B O 1
ATOM 2033 N N . VAL B 1 10 ? 10.383 -22.562 -14.297 1 98.5 10 VAL B N 1
ATOM 2034 C CA . VAL B 1 10 ? 10.414 -21.094 -14.297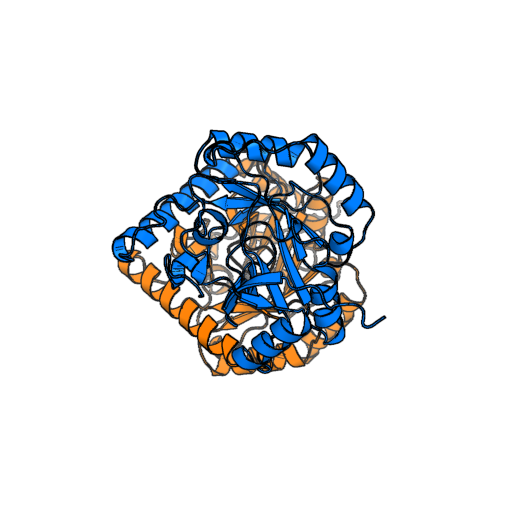 1 98.5 10 VAL B CA 1
ATOM 2035 C C . VAL B 1 10 ? 10.055 -20.578 -15.68 1 98.5 10 VAL B C 1
ATOM 2037 O O . VAL B 1 10 ? 10.609 -21.031 -16.688 1 98.5 10 VAL B O 1
ATOM 2040 N N . LEU B 1 11 ? 9.109 -19.703 -15.742 1 98 11 LEU B N 1
ATOM 2041 C CA . LEU B 1 11 ? 8.695 -19.125 -17.016 1 98 11 LEU B CA 1
ATOM 2042 C C . LEU B 1 11 ? 9.445 -17.828 -17.297 1 98 11 LEU B C 1
ATOM 2044 O O . LEU B 1 11 ? 9.867 -17.578 -18.422 1 98 11 LEU B O 1
ATOM 2048 N N . GLU B 1 12 ? 9.555 -16.953 -16.266 1 97.38 12 GLU B N 1
ATOM 2049 C CA . GLU B 1 12 ? 10.188 -15.656 -16.453 1 97.38 12 GLU B CA 1
ATOM 2050 C C . GLU B 1 12 ? 10.875 -15.188 -15.18 1 97.38 12 GLU B C 1
ATOM 2052 O O . GLU B 1 12 ? 10.375 -15.43 -14.078 1 97.38 12 GLU B O 1
ATOM 2057 N N . ILE B 1 13 ? 11.977 -14.625 -15.281 1 98.56 13 ILE B N 1
ATOM 2058 C CA . ILE B 1 13 ? 12.68 -13.836 -14.281 1 98.56 13 ILE B CA 1
ATOM 2059 C C . ILE B 1 13 ? 12.883 -12.414 -14.797 1 98.56 13 ILE B C 1
ATOM 2061 O O . ILE B 1 13 ? 13.484 -12.211 -15.859 1 98.56 13 ILE B O 1
ATOM 2065 N N . PHE B 1 14 ? 12.32 -11.445 -14.094 1 98.31 14 PHE B N 1
ATOM 2066 C CA . PHE B 1 14 ? 12.383 -10.086 -14.617 1 98.31 14 PHE B CA 1
ATOM 2067 C C . PHE B 1 14 ? 12.43 -9.07 -13.484 1 98.31 14 PHE B C 1
ATOM 2069 O O . PHE B 1 14 ? 12.219 -9.43 -12.32 1 98.31 14 PHE B O 1
ATOM 2076 N N . GLY B 1 15 ? 12.586 -7.777 -13.914 1 98 15 GLY B N 1
ATOM 2077 C CA . GLY B 1 15 ? 12.742 -6.672 -12.984 1 98 15 GLY B CA 1
ATOM 2078 C C . GLY B 1 15 ? 14.133 -6.066 -12.992 1 98 15 GLY B C 1
ATOM 2079 O O . GLY B 1 15 ? 14.922 -6.324 -13.906 1 98 15 GLY B O 1
ATOM 2080 N N . PRO B 1 16 ? 14.469 -5.348 -11.953 1 98.5 16 PRO B N 1
ATOM 2081 C CA . PRO B 1 16 ? 13.586 -4.891 -10.883 1 98.5 16 PRO B CA 1
ATOM 2082 C C . PRO B 1 16 ? 12.43 -4.027 -11.383 1 98.5 16 PRO B C 1
ATOM 2084 O O . PRO B 1 16 ? 12.531 -3.426 -12.461 1 98.5 16 PRO B O 1
ATOM 2087 N N . THR B 1 17 ? 11.383 -4.066 -10.727 1 98.5 17 THR B N 1
ATOM 2088 C CA . THR B 1 17 ? 10.188 -3.254 -10.914 1 98.5 17 THR B CA 1
ATOM 2089 C C . THR B 1 17 ? 9.438 -3.078 -9.602 1 98.5 17 THR B C 1
ATOM 2091 O O . THR B 1 17 ? 10.031 -3.176 -8.523 1 98.5 17 THR B O 1
ATOM 2094 N N . VAL B 1 18 ? 8.164 -2.713 -9.633 1 98.25 18 VAL B N 1
ATOM 2095 C CA . VAL B 1 18 ? 7.379 -2.529 -8.414 1 98.25 18 VAL B CA 1
ATOM 2096 C C . VAL B 1 18 ? 6.297 -3.604 -8.336 1 98.25 18 VAL B C 1
ATOM 2098 O O . VAL B 1 18 ? 5.695 -3.967 -9.344 1 98.25 18 VAL B O 1
ATOM 2101 N N . GLN B 1 19 ? 6.172 -4.164 -7.176 1 98.25 19 GLN B N 1
ATOM 2102 C CA . GLN B 1 19 ? 4.992 -4.988 -6.934 1 98.25 19 GLN B CA 1
ATOM 2103 C C . GLN B 1 19 ? 3.715 -4.156 -7.008 1 98.25 19 GLN B C 1
ATOM 2105 O O . GLN B 1 19 ? 3.588 -3.143 -6.32 1 98.25 19 GLN B O 1
ATOM 2110 N N . GLY B 1 20 ? 2.76 -4.555 -7.762 1 97.56 20 GLY B N 1
ATOM 2111 C CA . GLY B 1 20 ? 1.595 -3.727 -8.031 1 97.56 20 GLY B CA 1
ATOM 2112 C C . GLY B 1 20 ? 0.396 -4.09 -7.176 1 97.56 20 GLY B C 1
ATOM 2113 O O . GLY B 1 20 ? -0.664 -3.471 -7.285 1 97.56 20 GLY B O 1
ATOM 2114 N N . GLU B 1 21 ? 0.55 -5.094 -6.262 1 97.5 21 GLU B N 1
ATOM 2115 C CA . GLU B 1 21 ? -0.634 -5.625 -5.594 1 97.5 21 GLU B CA 1
ATOM 2116 C C . GLU B 1 21 ? -0.338 -5.965 -4.133 1 97.5 21 GLU B C 1
ATOM 2118 O O . GLU B 1 21 ? 0.804 -6.262 -3.779 1 97.5 21 GLU B O 1
ATOM 2123 N N . GLY B 1 22 ? -1.421 -5.863 -3.338 1 98 22 GLY B N 1
ATOM 2124 C CA . GLY B 1 22 ? -1.429 -6.508 -2.035 1 98 22 GLY B CA 1
ATOM 2125 C C . GLY B 1 22 ? -0.572 -5.793 -1.008 1 98 22 GLY B C 1
ATOM 2126 O O . GLY B 1 22 ? -0.399 -4.574 -1.077 1 98 22 GLY B O 1
ATOM 2127 N N . MET B 1 23 ? -0.049 -6.547 -0.094 1 97.75 23 MET B N 1
ATOM 2128 C CA . MET B 1 23 ? 0.561 -6.016 1.122 1 97.75 23 MET B CA 1
ATOM 2129 C C . MET B 1 23 ? 1.883 -5.324 0.81 1 97.75 23 MET B C 1
ATOM 2131 O O . MET B 1 23 ? 2.332 -4.465 1.569 1 97.75 23 MET B O 1
ATOM 2135 N N . VAL B 1 24 ? 2.494 -5.703 -0.323 1 97.81 24 VAL B N 1
ATOM 2136 C CA . VAL B 1 24 ? 3.789 -5.098 -0.612 1 97.81 24 VAL B CA 1
ATOM 2137 C C . VAL B 1 24 ? 3.68 -4.203 -1.845 1 97.81 24 VAL B C 1
ATOM 2139 O O . VAL B 1 24 ? 4.629 -4.082 -2.619 1 97.81 24 VAL B O 1
ATOM 2142 N N . ILE B 1 25 ? 2.484 -3.66 -2.039 1 98.56 25 ILE B N 1
ATOM 2143 C CA . ILE B 1 25 ? 2.283 -2.719 -3.135 1 98.56 25 ILE B CA 1
ATOM 2144 C C . ILE B 1 25 ? 3.365 -1.64 -3.094 1 98.56 25 ILE B C 1
ATOM 2146 O O . ILE B 1 25 ? 3.695 -1.124 -2.023 1 98.56 25 ILE B O 1
ATOM 2150 N N . GLY B 1 26 ? 4.012 -1.429 -4.281 1 98.69 26 GLY B N 1
ATOM 2151 C CA . GLY B 1 26 ? 5.035 -0.405 -4.41 1 98.69 26 GLY B CA 1
ATOM 2152 C C . GLY B 1 26 ? 6.434 -0.924 -4.141 1 98.69 26 GLY B C 1
ATOM 2153 O O . GLY B 1 26 ? 7.422 -0.251 -4.445 1 98.69 26 GLY B O 1
ATOM 2154 N N . GLN B 1 27 ? 6.602 -2.078 -3.594 1 98.81 27 GLN B N 1
ATOM 2155 C CA . GLN B 1 27 ? 7.898 -2.637 -3.221 1 98.81 27 GLN B CA 1
ATOM 2156 C C . GLN B 1 27 ? 8.773 -2.855 -4.449 1 98.81 27 GLN B C 1
ATOM 2158 O O . GLN B 1 27 ? 8.352 -3.479 -5.422 1 98.81 27 GLN B O 1
ATOM 2163 N N . LYS B 1 28 ? 9.945 -2.197 -4.449 1 98.81 28 LYS B N 1
ATOM 2164 C CA . LYS B 1 28 ? 10.961 -2.555 -5.434 1 98.81 28 LYS B CA 1
ATOM 2165 C C . LYS B 1 28 ? 11.359 -4.023 -5.309 1 98.81 28 LYS B C 1
ATOM 2167 O O . LYS B 1 28 ? 11.789 -4.465 -4.242 1 98.81 28 LYS B O 1
ATOM 2172 N N . THR B 1 29 ? 11.203 -4.789 -6.449 1 98.88 29 THR B N 1
ATOM 2173 C CA . THR B 1 29 ? 11.367 -6.234 -6.344 1 98.88 29 THR B CA 1
ATOM 2174 C C . THR B 1 29 ? 11.742 -6.832 -7.699 1 98.88 29 THR B C 1
ATOM 2176 O O . THR B 1 29 ? 11.484 -6.23 -8.742 1 98.88 29 THR B O 1
ATOM 2179 N N . MET B 1 30 ? 12.406 -7.938 -7.676 1 98.88 30 MET B N 1
ATOM 2180 C CA . MET B 1 30 ? 12.492 -8.836 -8.82 1 98.88 30 MET B CA 1
ATOM 2181 C C . MET B 1 30 ? 11.398 -9.891 -8.773 1 98.88 30 MET B C 1
ATOM 2183 O O . MET B 1 30 ? 10.859 -10.188 -7.699 1 98.88 30 MET B O 1
ATOM 2187 N N . PHE B 1 31 ? 11.109 -10.484 -9.922 1 98.81 31 PHE B N 1
ATOM 2188 C CA . PHE B 1 31 ? 10.094 -11.523 -9.977 1 98.81 31 PHE B CA 1
ATOM 2189 C C . PHE B 1 31 ? 10.688 -12.836 -10.477 1 98.81 31 PHE B C 1
ATOM 2191 O O . PHE B 1 31 ? 11.5 -12.844 -11.398 1 98.81 31 PHE B O 1
ATOM 2198 N N . VAL B 1 32 ? 10.32 -13.859 -9.836 1 98.81 32 VAL B N 1
ATOM 2199 C CA . VAL B 1 32 ? 10.438 -15.219 -10.344 1 98.81 32 VAL B CA 1
ATOM 2200 C C . VAL B 1 32 ? 9.047 -15.812 -10.57 1 98.81 32 VAL B C 1
ATOM 2202 O O . VAL B 1 32 ? 8.32 -16.078 -9.617 1 98.81 32 VAL B O 1
ATOM 2205 N N . ARG B 1 33 ? 8.719 -15.992 -11.805 1 98.5 33 ARG B N 1
ATOM 2206 C CA . ARG B 1 33 ? 7.398 -16.531 -12.141 1 98.5 33 ARG B CA 1
ATOM 2207 C C . ARG B 1 33 ? 7.488 -18 -12.508 1 98.5 33 ARG B C 1
ATOM 2209 O O . ARG B 1 33 ? 8.125 -18.359 -13.5 1 98.5 33 ARG B O 1
ATOM 2216 N N . THR B 1 34 ? 6.855 -18.766 -11.742 1 98.44 34 THR B N 1
ATOM 2217 C CA . THR B 1 34 ? 6.867 -20.203 -11.977 1 98.44 34 THR B CA 1
ATOM 2218 C C . THR B 1 34 ? 5.699 -20.625 -12.867 1 98.44 34 THR B C 1
ATOM 2220 O O . THR B 1 34 ? 4.898 -19.781 -13.281 1 98.44 34 THR B O 1
ATOM 2223 N N . ALA B 1 35 ? 5.688 -21.906 -13.156 1 97.81 35 ALA B N 1
ATOM 2224 C CA . ALA B 1 35 ? 4.633 -22.438 -14.016 1 97.81 35 ALA B CA 1
ATOM 2225 C C . ALA B 1 35 ? 3.822 -23.516 -13.281 1 97.81 35 ALA B C 1
ATOM 2227 O O . ALA B 1 35 ? 4.34 -24.188 -12.391 1 97.81 35 ALA B O 1
ATOM 2228 N N . GLY B 1 36 ? 2.547 -23.625 -13.727 1 97.94 36 GLY B N 1
ATOM 2229 C CA . GLY B 1 36 ? 1.649 -24.625 -13.18 1 97.94 36 GLY B CA 1
ATOM 2230 C C . GLY B 1 36 ? 0.763 -24.094 -12.07 1 97.94 36 GLY B C 1
ATOM 2231 O O . GLY B 1 36 ? 1.224 -23.359 -11.203 1 97.94 36 GLY B O 1
ATOM 2232 N N . CYS B 1 37 ? -0.425 -24.438 -12.18 1 98.31 37 CYS B N 1
ATOM 2233 C CA . CYS B 1 37 ? -1.39 -24.031 -11.164 1 98.31 37 CYS B CA 1
ATOM 2234 C C . CYS B 1 37 ? -2.463 -25.094 -10.961 1 98.31 37 CYS B C 1
ATOM 2236 O O . CYS B 1 37 ? -2.869 -25.75 -11.914 1 98.31 37 CYS B O 1
ATOM 2238 N N . ASP B 1 38 ? -2.873 -25.266 -9.75 1 98.25 38 ASP B N 1
ATOM 2239 C CA . ASP B 1 38 ? -3.957 -26.203 -9.477 1 98.25 38 ASP B CA 1
ATOM 2240 C C . ASP B 1 38 ? -5.32 -25.547 -9.688 1 98.25 38 ASP B C 1
ATOM 2242 O O . ASP B 1 38 ? -6.355 -26.203 -9.547 1 98.25 38 ASP B O 1
ATOM 2246 N N . TYR B 1 39 ? -5.398 -24.219 -9.984 1 98.25 39 TYR B N 1
ATOM 2247 C CA . TYR B 1 39 ? -6.602 -23.484 -10.352 1 98.25 39 TYR B CA 1
ATOM 2248 C C . TYR B 1 39 ? -6.555 -23.062 -11.82 1 98.25 39 TYR B C 1
ATOM 2250 O O . TYR B 1 39 ? -5.488 -23.094 -12.445 1 98.25 39 TYR B O 1
ATOM 2258 N N . SER B 1 40 ? -7.684 -22.781 -12.398 1 97.88 40 SER B N 1
ATOM 2259 C CA . SER B 1 40 ? -7.84 -22.25 -13.75 1 97.88 40 SER B CA 1
ATOM 2260 C C . SER B 1 40 ? -8.82 -21.094 -13.781 1 97.88 40 SER B C 1
ATOM 2262 O O . SER B 1 40 ? -9.797 -21.109 -14.523 1 97.88 40 SER B O 1
ATOM 2264 N N . CYS B 1 41 ? -8.5 -20.094 -13.07 1 97.75 41 CYS B N 1
ATOM 2265 C CA . CYS B 1 41 ? -9.406 -18.953 -12.891 1 97.75 41 CYS B CA 1
ATOM 2266 C C . CYS B 1 41 ? -9.781 -18.344 -14.234 1 97.75 41 CYS B C 1
ATOM 2268 O O . CYS B 1 41 ? -8.93 -18.156 -15.102 1 97.75 41 CYS B O 1
ATOM 2270 N N . SER B 1 42 ? -11.016 -17.891 -14.422 1 96.62 42 SER B N 1
ATOM 2271 C CA . SER B 1 42 ? -11.57 -17.406 -15.68 1 96.62 42 SER B CA 1
ATOM 2272 C C . SER B 1 42 ? -10.93 -16.078 -16.094 1 96.62 42 SER B C 1
ATOM 2274 O O . SER B 1 42 ? -10.812 -15.781 -17.281 1 96.62 42 SER B O 1
ATOM 2276 N N . TRP B 1 43 ? -10.523 -15.273 -15.133 1 94.38 43 TRP B N 1
ATOM 2277 C CA . TRP B 1 43 ? -10.023 -13.938 -15.43 1 94.38 43 TRP B CA 1
ATOM 2278 C C . TRP B 1 43 ? -8.531 -13.836 -15.109 1 94.38 43 TRP B C 1
ATOM 2280 O O . TRP B 1 43 ? -8.023 -12.75 -14.828 1 94.38 43 TRP B O 1
ATOM 2290 N N . CYS B 1 44 ? -7.859 -14.969 -15.031 1 94.75 44 CYS B N 1
ATOM 2291 C CA . CYS B 1 44 ? -6.441 -14.953 -14.68 1 94.75 44 CYS B CA 1
ATOM 2292 C C . CYS B 1 44 ? -5.641 -14.148 -15.695 1 94.75 44 CYS B C 1
ATOM 2294 O O . CYS B 1 44 ? -5.668 -14.438 -16.891 1 94.75 44 CYS B O 1
ATOM 2296 N N . ASP B 1 45 ? -4.871 -13.195 -15.266 1 90.94 45 ASP B N 1
ATOM 2297 C CA . ASP B 1 45 ? -4.066 -12.375 -16.172 1 90.94 45 ASP B CA 1
ATOM 2298 C C . ASP B 1 45 ? -2.77 -13.086 -16.547 1 90.94 45 ASP B C 1
ATOM 2300 O O . ASP B 1 45 ? -2 -12.594 -17.375 1 90.94 45 ASP B O 1
ATOM 2304 N N . SER B 1 46 ? -2.467 -14.203 -15.961 1 93.25 46 SER B N 1
ATOM 2305 C CA . SER B 1 46 ? -1.283 -15 -16.266 1 93.25 46 SER B CA 1
ATOM 2306 C C . SER B 1 46 ? -1.66 -16.438 -16.594 1 93.25 46 SER B C 1
ATOM 2308 O O . SER B 1 46 ? -0.977 -17.375 -16.188 1 93.25 46 SER B O 1
ATOM 2310 N N . ALA B 1 47 ? -2.734 -16.594 -17.297 1 94.06 47 ALA B N 1
ATOM 2311 C CA . ALA B 1 47 ? -3.223 -17.922 -17.672 1 94.06 47 ALA B CA 1
ATOM 2312 C C . ALA B 1 47 ? -2.143 -18.719 -18.406 1 94.06 47 ALA B C 1
ATOM 2314 O O . ALA B 1 47 ? -2.119 -19.938 -18.328 1 94.06 47 ALA B O 1
ATOM 2315 N N . PHE B 1 48 ? -1.185 -18.031 -19.031 1 93.62 48 PHE B N 1
ATOM 2316 C CA . PHE B 1 48 ? -0.105 -18.672 -19.766 1 93.62 48 PHE B CA 1
ATOM 2317 C C . PHE B 1 48 ? 0.753 -19.531 -18.844 1 93.62 48 PHE B C 1
ATOM 2319 O O . PHE B 1 48 ? 1.521 -20.375 -19.312 1 93.62 48 PHE B O 1
ATOM 2326 N N . THR B 1 49 ? 0.625 -19.359 -17.562 1 95.44 49 THR B N 1
ATOM 2327 C CA . THR B 1 49 ? 1.421 -20.125 -16.609 1 95.44 49 THR B CA 1
ATOM 2328 C C . THR B 1 49 ? 0.832 -21.516 -16.422 1 95.44 49 THR B C 1
ATOM 2330 O O . THR B 1 49 ? 1.491 -22.406 -15.883 1 95.44 49 THR B O 1
ATOM 2333 N N . TRP B 1 50 ? -0.438 -21.766 -16.875 1 95.44 50 TRP B N 1
ATOM 2334 C CA . TRP B 1 50 ? -1.021 -23.062 -16.531 1 95.44 50 TRP B CA 1
ATOM 2335 C C . TRP B 1 50 ? -1.831 -23.625 -17.703 1 95.44 50 TRP B C 1
ATOM 2337 O O . TRP B 1 50 ? -2.186 -24.797 -17.719 1 95.44 50 TRP B O 1
ATOM 2347 N N . ASP B 1 51 ? -2.15 -22.781 -18.688 1 95.56 51 ASP B N 1
ATOM 2348 C CA . ASP B 1 51 ? -3.053 -23.234 -19.734 1 95.56 51 ASP B CA 1
ATOM 2349 C C . ASP B 1 51 ? -2.279 -23.906 -20.875 1 95.56 51 ASP B C 1
ATOM 2351 O O . ASP B 1 51 ? -2.859 -24.266 -21.906 1 95.56 51 ASP B O 1
ATOM 2355 N N . GLY B 1 52 ? -1.032 -23.953 -20.781 1 95.19 52 GLY B N 1
ATOM 2356 C CA . GLY B 1 52 ? -0.2 -24.672 -21.734 1 95.19 52 GLY B CA 1
ATOM 2357 C C . GLY B 1 52 ? 0.313 -23.781 -22.859 1 95.19 52 GLY B C 1
ATOM 2358 O O . GLY B 1 52 ? 1.191 -24.188 -23.625 1 95.19 52 GLY B O 1
ATOM 2359 N N . SER B 1 53 ? -0.14 -22.547 -22.969 1 94.62 53 SER B N 1
ATOM 2360 C CA . SER B 1 53 ? 0.209 -21.672 -24.094 1 94.62 53 SER B CA 1
ATOM 2361 C C . SER B 1 53 ? 1.683 -21.281 -24.047 1 94.62 53 SER B C 1
ATOM 2363 O O . SER B 1 53 ? 2.266 -20.922 -25.078 1 94.62 53 SER B O 1
ATOM 2365 N N . ALA B 1 54 ? 2.27 -21.391 -22.859 1 94.88 54 ALA B N 1
ATOM 2366 C CA . ALA B 1 54 ? 3.676 -21.016 -22.734 1 94.88 54 ALA B CA 1
ATOM 2367 C C . ALA B 1 54 ? 4.523 -22.203 -22.297 1 94.88 54 ALA B C 1
ATOM 2369 O O . ALA B 1 54 ? 5.559 -22.031 -21.656 1 94.88 54 ALA B O 1
ATOM 2370 N N . LYS B 1 55 ? 4.082 -23.344 -22.625 1 95.5 55 LYS B N 1
ATOM 2371 C CA . LYS B 1 55 ? 4.75 -24.562 -22.203 1 95.5 55 LYS B CA 1
ATOM 2372 C C . LYS B 1 55 ? 6.191 -24.609 -22.688 1 95.5 55 LYS B C 1
ATOM 2374 O O . LYS B 1 55 ? 7.086 -25.078 -21.984 1 95.5 55 LYS B O 1
ATOM 2379 N N . ASP B 1 56 ? 6.441 -24.156 -23.859 1 96.62 56 ASP B N 1
ATOM 2380 C CA . ASP B 1 56 ? 7.762 -24.219 -24.484 1 96.62 56 ASP B CA 1
ATOM 2381 C C . ASP B 1 56 ? 8.695 -23.172 -23.875 1 96.62 56 ASP B C 1
ATOM 2383 O O . ASP B 1 56 ? 9.906 -23.219 -24.109 1 96.62 56 ASP B O 1
ATOM 2387 N N . GLU B 1 57 ? 8.164 -22.25 -23.094 1 96.56 57 GLU B N 1
ATOM 2388 C CA . GLU B 1 57 ? 8.953 -21.188 -22.484 1 96.56 57 GLU B CA 1
ATOM 2389 C C . GLU B 1 57 ? 9.406 -21.578 -21.078 1 96.56 57 GLU B C 1
ATOM 2391 O O . GLU B 1 57 ? 10.188 -20.859 -20.453 1 96.56 57 GLU B O 1
ATOM 2396 N N . ILE B 1 58 ? 8.961 -22.688 -20.625 1 97.69 58 ILE B N 1
ATOM 2397 C CA . ILE B 1 58 ? 9.289 -23.125 -19.266 1 97.69 58 ILE B CA 1
ATOM 2398 C C . ILE B 1 58 ? 10.734 -23.609 -19.219 1 97.69 58 ILE B C 1
ATOM 2400 O O . ILE B 1 58 ? 11.141 -24.469 -19.984 1 97.69 58 ILE B O 1
ATOM 2404 N N . ASN B 1 59 ? 11.492 -23.094 -18.359 1 97.81 59 ASN B N 1
ATOM 2405 C CA . ASN B 1 59 ? 12.859 -23.531 -18.078 1 97.81 59 ASN B CA 1
ATOM 2406 C C . ASN B 1 59 ? 12.953 -24.219 -16.719 1 97.81 59 ASN B C 1
ATOM 2408 O O . ASN B 1 59 ? 12.547 -23.656 -15.695 1 97.81 59 ASN B O 1
ATOM 2412 N N . LYS B 1 60 ? 13.461 -25.406 -16.734 1 98.12 60 LYS B N 1
ATOM 2413 C CA . LYS B 1 60 ? 13.742 -26.094 -15.477 1 98.12 60 LYS B CA 1
ATOM 2414 C C . LYS B 1 60 ? 15.055 -25.625 -14.875 1 98.12 60 LYS B C 1
ATOM 2416 O O . LYS B 1 60 ? 16.125 -25.875 -15.438 1 98.12 60 LYS B O 1
ATOM 2421 N N . MET B 1 61 ? 14.992 -24.938 -13.727 1 98.38 61 MET B N 1
ATOM 2422 C CA . MET B 1 61 ? 16.172 -24.312 -13.133 1 98.38 61 MET B CA 1
ATOM 2423 C C . MET B 1 61 ? 16.328 -24.719 -11.672 1 98.38 61 MET B C 1
ATOM 2425 O O . MET B 1 61 ? 15.344 -24.828 -10.945 1 98.38 61 MET B O 1
ATOM 2429 N N . THR B 1 62 ? 17.562 -24.953 -11.273 1 98.19 62 THR B N 1
ATOM 2430 C CA . THR B 1 62 ? 17.844 -25.109 -9.852 1 98.19 62 THR B CA 1
ATOM 2431 C C . THR B 1 62 ? 17.766 -23.766 -9.133 1 98.19 62 THR B C 1
ATOM 2433 O O . THR B 1 62 ? 17.719 -22.703 -9.773 1 98.19 62 THR B O 1
ATOM 2436 N N . ALA B 1 63 ? 17.766 -23.828 -7.773 1 98.44 63 ALA B N 1
ATOM 2437 C CA . ALA B 1 63 ? 17.797 -22.594 -6.984 1 98.44 63 ALA B CA 1
ATOM 2438 C C . ALA B 1 63 ? 19 -21.734 -7.355 1 98.44 63 ALA B C 1
ATOM 2440 O O . ALA B 1 63 ? 18.891 -20.516 -7.496 1 98.44 63 ALA B O 1
ATOM 2441 N N . GLU B 1 64 ? 20.141 -22.359 -7.508 1 98.56 64 GLU B N 1
ATOM 2442 C CA . GLU B 1 64 ? 21.359 -21.641 -7.848 1 98.56 64 GLU B CA 1
ATOM 2443 C C . GLU B 1 64 ? 21.25 -20.984 -9.219 1 98.56 64 GLU B C 1
ATOM 2445 O O . GLU B 1 64 ? 21.703 -19.844 -9.398 1 98.56 64 GLU B O 1
ATOM 2450 N N . GLU B 1 65 ? 20.703 -21.719 -10.102 1 98.69 65 GLU B N 1
ATOM 2451 C CA . GLU B 1 65 ? 20.531 -21.172 -11.438 1 98.69 65 GLU B CA 1
ATOM 2452 C C . GLU B 1 65 ? 19.594 -19.969 -11.414 1 98.69 65 GLU B C 1
ATOM 2454 O O . GLU B 1 65 ? 19.828 -18.969 -12.102 1 98.69 65 GLU B O 1
ATOM 2459 N N . ILE B 1 66 ? 18.5 -20.062 -10.711 1 98.88 66 ILE B N 1
ATOM 2460 C CA . ILE B 1 66 ? 17.562 -18.953 -10.562 1 98.88 66 ILE B CA 1
ATOM 2461 C C . ILE B 1 66 ? 18.281 -17.75 -9.961 1 98.88 66 ILE B C 1
ATOM 2463 O O . ILE B 1 66 ? 18.156 -16.625 -10.453 1 98.88 66 ILE B O 1
ATOM 2467 N N . TYR B 1 67 ? 19.047 -18 -8.898 1 98.81 67 TYR B N 1
ATOM 2468 C CA . TYR B 1 67 ? 19.797 -16.938 -8.25 1 98.81 67 TYR B CA 1
ATOM 2469 C C . TYR B 1 67 ? 20.75 -16.266 -9.227 1 98.81 67 TYR B C 1
ATOM 2471 O O . TYR B 1 67 ? 20.844 -15.031 -9.273 1 98.81 67 TYR B O 1
ATOM 2479 N N . HIS B 1 68 ? 21.438 -17.062 -9.984 1 98.69 68 HIS B N 1
ATOM 2480 C CA . HIS B 1 68 ? 22.359 -16.516 -10.977 1 98.69 68 HIS B CA 1
ATOM 2481 C C . HIS B 1 68 ? 21.641 -15.664 -12.008 1 98.69 68 HIS B C 1
ATOM 2483 O O . HIS B 1 68 ? 22.125 -14.602 -12.398 1 98.69 68 HIS B O 1
ATOM 2489 N N . GLU B 1 69 ? 20.547 -16.156 -12.484 1 98.75 69 GLU B N 1
ATOM 2490 C CA . GLU B 1 69 ? 19.75 -15.398 -13.453 1 98.75 69 GLU B CA 1
ATOM 2491 C C . GLU B 1 69 ? 19.25 -14.094 -12.844 1 98.75 69 GLU B C 1
ATOM 2493 O O . GLU B 1 69 ? 19.234 -13.055 -13.508 1 98.75 69 GLU B O 1
ATOM 2498 N N . LEU B 1 70 ? 18.797 -14.133 -11.578 1 98.88 70 LEU B N 1
ATOM 2499 C CA . LEU B 1 70 ? 18.391 -12.922 -10.875 1 98.88 70 LEU B CA 1
ATOM 2500 C C . LEU B 1 70 ? 19.531 -11.906 -10.859 1 98.88 70 LEU B C 1
ATOM 2502 O O . LEU B 1 70 ? 19.312 -10.727 -11.156 1 98.88 70 LEU B O 1
ATOM 2506 N N . LYS B 1 71 ? 20.703 -12.32 -10.547 1 98.75 71 LYS B N 1
ATOM 2507 C CA . LYS B 1 71 ? 21.844 -11.43 -10.461 1 98.75 71 LYS B CA 1
ATOM 2508 C C . LYS B 1 71 ? 22.25 -10.922 -11.844 1 98.75 71 LYS B C 1
ATOM 2510 O O . LYS B 1 71 ? 22.672 -9.773 -11.992 1 98.75 71 LYS B O 1
ATOM 2515 N N . ALA B 1 72 ? 22.156 -11.828 -12.805 1 98.69 72 ALA B N 1
ATOM 2516 C CA . ALA B 1 72 ? 22.469 -11.422 -14.172 1 98.69 72 ALA B CA 1
ATOM 2517 C C . ALA B 1 72 ? 21.516 -10.344 -14.656 1 98.69 72 ALA B C 1
ATOM 2519 O O . ALA B 1 72 ? 21.906 -9.414 -15.367 1 98.69 72 ALA B O 1
ATOM 2520 N N . THR B 1 73 ? 20.281 -10.453 -14.289 1 98.5 73 THR B N 1
ATOM 2521 C CA . THR B 1 73 ? 19.234 -9.562 -14.742 1 98.5 73 THR B CA 1
ATOM 2522 C C . THR B 1 73 ? 19.219 -8.273 -13.922 1 98.5 73 THR B C 1
ATOM 2524 O O . THR B 1 73 ? 19.141 -7.176 -14.477 1 98.5 73 THR B O 1
ATOM 2527 N N . GLY B 1 74 ? 19.297 -8.367 -12.602 1 98.44 74 GLY B N 1
ATOM 2528 C CA . GLY B 1 74 ? 19.078 -7.227 -11.719 1 98.44 74 GLY B CA 1
ATOM 2529 C C . GLY B 1 74 ? 20.359 -6.66 -11.141 1 98.44 74 GLY B C 1
ATOM 2530 O O . GLY B 1 74 ? 20.359 -5.555 -10.594 1 98.44 74 GLY B O 1
ATOM 2531 N N . GLY B 1 75 ? 21.453 -7.422 -11.203 1 98.19 75 GLY B N 1
ATOM 2532 C CA . GLY B 1 75 ? 22.703 -6.973 -10.617 1 98.19 75 GLY B CA 1
ATOM 2533 C C . GLY B 1 75 ? 22.594 -6.711 -9.125 1 98.19 75 GLY B C 1
ATOM 2534 O O . GLY B 1 75 ? 22.141 -7.574 -8.367 1 98.19 75 GLY B O 1
ATOM 2535 N N . ASN B 1 76 ? 23 -5.523 -8.727 1 98.19 76 ASN B N 1
ATOM 2536 C CA . ASN 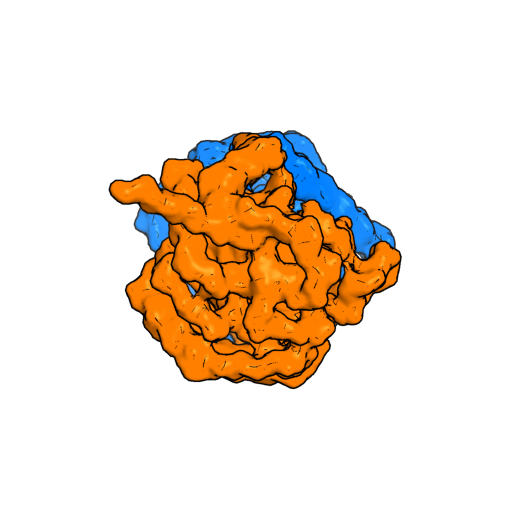B 1 76 ? 22.922 -5.125 -7.328 1 98.19 76 ASN B CA 1
ATOM 2537 C C . ASN B 1 76 ? 21.734 -4.191 -7.074 1 98.19 76 ASN B C 1
ATOM 2539 O O . ASN B 1 76 ? 21.703 -3.494 -6.059 1 98.19 76 ASN B O 1
ATOM 2543 N N . LEU B 1 77 ? 20.766 -4.211 -7.914 1 98.69 77 LEU B N 1
ATOM 2544 C CA . LEU B 1 77 ? 19.688 -3.23 -7.883 1 98.69 77 LEU B CA 1
ATOM 2545 C C . LEU B 1 77 ? 18.453 -3.799 -7.188 1 98.69 77 LEU B C 1
ATOM 2547 O O . LEU B 1 77 ? 17.344 -3.309 -7.391 1 98.69 77 LEU B O 1
ATOM 2551 N N . PHE B 1 78 ? 18.594 -4.809 -6.391 1 98.62 78 PHE B N 1
ATOM 2552 C CA . PHE B 1 78 ? 17.438 -5.355 -5.691 1 98.62 78 PHE B CA 1
ATOM 2553 C C . PHE B 1 78 ? 17.859 -6.074 -4.414 1 98.62 78 PHE B C 1
ATOM 2555 O O . PHE B 1 78 ? 18.984 -6.555 -4.316 1 98.62 78 PHE B O 1
ATOM 2562 N N . ASN B 1 79 ? 16.984 -6.137 -3.475 1 98.62 79 ASN B N 1
ATOM 2563 C CA . ASN B 1 79 ? 17.109 -6.922 -2.252 1 98.62 79 ASN B CA 1
ATOM 2564 C C . ASN B 1 79 ? 15.805 -7.621 -1.894 1 98.62 79 ASN B C 1
ATOM 2566 O O . ASN B 1 79 ? 15.586 -7.988 -0.737 1 98.62 79 ASN B O 1
ATOM 2570 N N . HIS B 1 80 ? 14.953 -7.727 -2.822 1 98.81 80 HIS B N 1
ATOM 2571 C CA . HIS B 1 80 ? 13.633 -8.32 -2.652 1 98.81 80 HIS B CA 1
ATOM 2572 C C . HIS B 1 80 ? 13.211 -9.102 -3.893 1 98.81 80 HIS B C 1
ATOM 2574 O O . HIS B 1 80 ? 13.43 -8.648 -5.02 1 98.81 80 HIS B O 1
ATOM 2580 N N . VAL B 1 81 ? 12.648 -10.258 -3.711 1 98.94 81 VAL B N 1
ATOM 2581 C CA . VAL B 1 81 ? 12.172 -11.086 -4.812 1 98.94 81 VAL B CA 1
ATOM 2582 C C . VAL B 1 81 ? 10.734 -11.531 -4.535 1 98.94 81 VAL B C 1
ATOM 2584 O O . VAL B 1 81 ? 10.422 -11.977 -3.43 1 98.94 81 VAL B O 1
ATOM 2587 N N . THR B 1 82 ? 9.891 -11.383 -5.48 1 98.81 82 THR B N 1
ATOM 2588 C CA . THR B 1 82 ? 8.531 -11.914 -5.438 1 98.81 82 THR B CA 1
ATOM 2589 C C . THR B 1 82 ? 8.422 -13.188 -6.266 1 98.81 82 THR B C 1
ATOM 2591 O O . THR B 1 82 ? 8.688 -13.18 -7.469 1 98.81 82 THR B O 1
ATOM 2594 N N . ILE B 1 83 ? 8.062 -14.242 -5.609 1 98.81 83 ILE B N 1
ATOM 2595 C CA . ILE B 1 83 ? 7.805 -15.492 -6.305 1 98.81 83 ILE B CA 1
ATOM 2596 C C . ILE B 1 83 ? 6.312 -15.617 -6.609 1 98.81 83 ILE B C 1
ATOM 2598 O O . ILE B 1 83 ? 5.477 -15.516 -5.711 1 98.81 83 ILE B O 1
ATOM 2602 N N . SER B 1 84 ? 6.066 -15.727 -7.812 1 96.81 84 SER B N 1
ATOM 2603 C CA . SER B 1 84 ? 4.695 -15.875 -8.297 1 96.81 84 SER B CA 1
ATOM 2604 C C . SER B 1 84 ? 4.625 -16.859 -9.461 1 96.81 84 SER B C 1
ATOM 2606 O O . SER B 1 84 ? 5.508 -17.703 -9.625 1 96.81 84 SER B O 1
ATOM 2608 N N . GLY B 1 85 ? 3.461 -16.844 -10.172 1 95.69 85 GLY B N 1
ATOM 2609 C CA . GLY B 1 85 ? 3.279 -17.672 -11.344 1 95.69 85 GLY B CA 1
ATOM 2610 C C . GLY B 1 85 ? 2.633 -19.016 -11.023 1 95.69 85 GLY B C 1
ATOM 2611 O O . GLY B 1 85 ? 3.225 -19.844 -10.344 1 95.69 85 GLY B O 1
ATOM 2612 N N . GLY B 1 86 ? 1.501 -19.156 -11.695 1 96.69 86 GLY B N 1
ATOM 2613 C CA . GLY B 1 86 ? 0.728 -20.297 -11.242 1 96.69 86 GLY B CA 1
ATOM 2614 C C . GLY B 1 86 ? 0.478 -20.312 -9.75 1 96.69 86 GLY B C 1
ATOM 2615 O O . GLY B 1 86 ? -0.032 -19.328 -9.195 1 96.69 86 GLY B O 1
ATOM 2616 N N . ASN B 1 87 ? 0.792 -21.5 -9.188 1 98.44 87 ASN B N 1
ATOM 2617 C CA . ASN B 1 87 ? 0.773 -21.609 -7.734 1 98.44 87 ASN B CA 1
ATOM 2618 C C . ASN B 1 87 ? 2.098 -22.156 -7.199 1 98.44 87 ASN B C 1
ATOM 2620 O O . ASN B 1 87 ? 2.271 -23.375 -7.074 1 98.44 87 ASN B O 1
ATOM 2624 N N . PRO B 1 88 ? 3.01 -21.234 -6.82 1 98.38 88 PRO B N 1
ATOM 2625 C CA . PRO B 1 88 ? 4.32 -21.672 -6.332 1 98.38 88 PRO B CA 1
ATOM 2626 C C . PRO B 1 88 ? 4.223 -22.672 -5.191 1 98.38 88 PRO B C 1
ATOM 2628 O O . PRO B 1 88 ? 5.148 -23.453 -4.977 1 98.38 88 PRO B O 1
ATOM 2631 N N . ALA B 1 89 ? 3.117 -22.688 -4.539 1 98.38 89 ALA B N 1
ATOM 2632 C CA . ALA B 1 89 ? 2.945 -23.594 -3.398 1 98.38 89 ALA B CA 1
ATOM 2633 C C . ALA B 1 89 ? 2.971 -25.047 -3.84 1 98.38 89 ALA B C 1
ATOM 2635 O O . ALA B 1 89 ? 3.119 -25.953 -3.014 1 98.38 89 ALA B O 1
ATOM 2636 N N . LEU B 1 90 ? 2.803 -25.344 -5.098 1 98.12 90 LEU B N 1
ATOM 2637 C CA . LEU B 1 90 ? 2.873 -26.703 -5.633 1 98.12 90 LEU B CA 1
ATOM 2638 C C . LEU B 1 90 ? 4.301 -27.234 -5.578 1 98.12 90 LEU B C 1
ATOM 2640 O O . LEU B 1 90 ? 4.523 -28.438 -5.715 1 98.12 90 LEU B O 1
ATOM 2644 N N . LEU B 1 91 ? 5.258 -26.328 -5.418 1 97.81 91 LEU B N 1
ATOM 2645 C CA . LEU B 1 91 ? 6.668 -26.703 -5.48 1 97.81 91 LEU B CA 1
ATOM 2646 C C . LEU B 1 91 ? 7.199 -27.047 -4.09 1 97.81 91 LEU B C 1
ATOM 2648 O O . LEU B 1 91 ? 7.598 -26.141 -3.34 1 97.81 91 LEU B O 1
ATOM 2652 N N . LYS B 1 92 ? 7.332 -28.234 -3.76 1 96 92 LYS B N 1
ATOM 2653 C CA . LYS B 1 92 ? 7.602 -28.734 -2.416 1 96 92 LYS B CA 1
ATOM 2654 C C . LYS B 1 92 ? 8.977 -28.281 -1.925 1 96 92 LYS B C 1
ATOM 2656 O O . LYS B 1 92 ? 9.156 -28.016 -0.737 1 96 92 LYS B O 1
ATOM 2661 N N . ASN B 1 93 ? 9.914 -28.172 -2.85 1 96.94 93 ASN B N 1
ATOM 2662 C CA . ASN B 1 93 ? 11.289 -27.922 -2.439 1 96.94 93 ASN B CA 1
ATOM 2663 C C . ASN B 1 93 ? 11.672 -26.453 -2.668 1 96.94 93 ASN B C 1
ATOM 2665 O O . ASN B 1 93 ? 12.859 -26.141 -2.77 1 96.94 93 ASN B O 1
ATOM 2669 N N . LEU B 1 94 ? 10.633 -25.641 -2.768 1 97.81 94 LEU B N 1
ATOM 2670 C CA . LEU B 1 94 ? 10.914 -24.234 -3.072 1 97.81 94 LEU B CA 1
ATOM 2671 C C . LEU B 1 94 ? 11.711 -23.578 -1.948 1 97.81 94 LEU B C 1
ATOM 2673 O O . LEU B 1 94 ? 12.273 -22.5 -2.131 1 97.81 94 LEU B O 1
ATOM 2677 N N . SER B 1 95 ? 11.812 -24.203 -0.784 1 97.56 95 SER B N 1
ATOM 2678 C CA . SER B 1 95 ? 12.633 -23.719 0.323 1 97.56 95 SER B CA 1
ATOM 2679 C C . SER B 1 95 ? 14.086 -23.531 -0.101 1 97.56 95 SER B C 1
ATOM 2681 O O . SER B 1 95 ? 14.781 -22.656 0.413 1 97.56 95 SER B O 1
ATOM 2683 N N . GLU B 1 96 ? 14.547 -24.391 -1.018 1 98.12 96 GLU B N 1
ATOM 2684 C CA . GLU B 1 96 ? 15.922 -24.281 -1.497 1 98.12 96 GLU B CA 1
ATOM 2685 C C . GLU B 1 96 ? 16.203 -22.891 -2.057 1 98.12 96 GLU B C 1
ATOM 2687 O O . GLU B 1 96 ? 17.25 -22.312 -1.783 1 98.12 96 GLU B O 1
ATOM 2692 N N . LEU B 1 97 ? 15.266 -22.406 -2.811 1 98.62 97 LEU B N 1
ATOM 2693 C CA . LEU B 1 97 ? 15.422 -21.062 -3.369 1 98.62 97 LEU B CA 1
ATOM 2694 C C . LEU B 1 97 ? 15.281 -20 -2.281 1 98.62 97 LEU B C 1
ATOM 2696 O O . LEU B 1 97 ? 16.094 -19.078 -2.201 1 98.62 97 LEU B O 1
ATOM 2700 N N . VAL B 1 98 ? 14.273 -20.125 -1.438 1 98.44 98 VAL B N 1
ATOM 2701 C CA . VAL B 1 98 ? 14 -19.156 -0.386 1 98.44 98 VAL B CA 1
ATOM 2702 C C . VAL B 1 98 ? 15.211 -19.031 0.53 1 98.44 98 VAL B C 1
ATOM 2704 O O . VAL B 1 98 ? 15.664 -17.922 0.831 1 98.44 98 VAL B O 1
ATOM 2707 N N . ASP B 1 99 ? 15.766 -20.125 0.943 1 98.31 99 ASP B N 1
ATOM 2708 C CA . ASP B 1 99 ? 16.922 -20.141 1.828 1 98.31 99 ASP B CA 1
ATOM 2709 C C . ASP B 1 99 ? 18.125 -19.484 1.168 1 98.31 99 ASP B C 1
ATOM 2711 O O . ASP B 1 99 ? 18.844 -18.703 1.806 1 98.31 99 ASP B O 1
ATOM 2715 N N . LEU B 1 100 ? 18.328 -19.859 -0.064 1 98.62 100 LEU B N 1
ATOM 2716 C CA . LEU B 1 100 ? 19.453 -19.281 -0.794 1 98.62 100 LEU B CA 1
ATOM 2717 C C . LEU B 1 100 ? 19.328 -17.766 -0.878 1 98.62 100 LEU B C 1
ATOM 2719 O O . LEU B 1 100 ? 20.312 -17.047 -0.697 1 98.62 100 LEU B O 1
ATOM 2723 N N . LEU B 1 101 ? 18.141 -17.266 -1.188 1 98.81 101 LEU B N 1
ATOM 2724 C CA . LEU B 1 101 ? 17.906 -15.828 -1.249 1 98.81 101 LEU B CA 1
ATOM 2725 C C . LEU B 1 101 ? 18.172 -15.172 0.104 1 98.81 101 LEU B C 1
ATOM 2727 O O . LEU B 1 101 ? 18.844 -14.141 0.181 1 98.81 101 LEU B O 1
ATOM 2731 N N . HIS B 1 102 ? 17.719 -15.781 1.146 1 98.62 102 HIS B N 1
ATOM 2732 C CA . HIS B 1 102 ? 17.938 -15.266 2.492 1 98.62 102 HIS B CA 1
ATOM 2733 C C . HIS B 1 102 ? 19.438 -15.242 2.83 1 98.62 102 HIS B C 1
ATOM 2735 O O . HIS B 1 102 ? 19.906 -14.297 3.465 1 98.62 102 HIS B O 1
ATOM 2741 N N . GLU B 1 103 ? 20.156 -16.234 2.475 1 98.56 103 GLU B N 1
ATOM 2742 C CA . GLU B 1 103 ? 21.594 -16.297 2.707 1 98.56 103 GLU B CA 1
ATOM 2743 C C . GLU B 1 103 ? 22.312 -15.117 2.055 1 98.56 103 GLU B C 1
ATOM 2745 O O . GLU B 1 103 ? 23.422 -14.758 2.455 1 98.56 103 GLU B O 1
ATOM 2750 N N . ASN B 1 104 ? 21.703 -14.617 1.063 1 98.44 104 ASN B N 1
ATOM 2751 C CA . ASN B 1 104 ? 22.281 -13.484 0.354 1 98.44 104 ASN B CA 1
ATOM 2752 C C . ASN B 1 104 ? 21.578 -12.18 0.699 1 98.44 104 ASN B C 1
ATOM 2754 O O . ASN B 1 104 ? 21.594 -11.227 -0.084 1 98.44 104 ASN B O 1
ATOM 2758 N N . ASP B 1 105 ? 20.844 -12.109 1.802 1 97.81 105 ASP B N 1
ATOM 2759 C CA . ASP B 1 105 ? 20.203 -10.938 2.381 1 97.81 105 ASP B CA 1
ATOM 2760 C C . ASP B 1 105 ? 19.109 -10.398 1.455 1 97.81 105 ASP B C 1
ATOM 2762 O O . ASP B 1 105 ? 18.953 -9.18 1.305 1 97.81 105 ASP B O 1
ATOM 2766 N N . ILE B 1 106 ? 18.438 -11.289 0.757 1 98.69 106 ILE B N 1
ATOM 2767 C CA . ILE B 1 106 ? 17.312 -10.945 -0.112 1 98.69 106 ILE B CA 1
ATOM 2768 C C . ILE B 1 106 ? 16.016 -11.406 0.525 1 98.69 106 ILE B C 1
ATOM 2770 O O . ILE B 1 106 ? 15.867 -12.578 0.885 1 98.69 106 ILE B O 1
ATOM 2774 N N . GLN B 1 107 ? 15.094 -10.516 0.689 1 98.44 107 GLN B N 1
ATOM 2775 C CA . GLN B 1 107 ? 13.781 -10.844 1.227 1 98.44 107 GLN B CA 1
ATOM 2776 C C . GLN B 1 107 ? 12.891 -11.469 0.157 1 98.44 107 GLN B C 1
ATOM 2778 O O . GLN B 1 107 ? 13.062 -11.211 -1.035 1 98.44 107 GLN B O 1
ATOM 2783 N N . VAL B 1 108 ? 11.906 -12.273 0.603 1 98.69 108 VAL B N 1
ATOM 2784 C CA . VAL B 1 108 ? 11.109 -13.031 -0.354 1 98.69 108 VAL B CA 1
ATOM 2785 C C . VAL B 1 108 ? 9.625 -12.797 -0.091 1 98.69 108 VAL B C 1
ATOM 2787 O O . VAL B 1 108 ? 9.156 -12.93 1.043 1 98.69 108 VAL B O 1
ATOM 2790 N N . ALA B 1 109 ? 8.922 -12.406 -1.077 1 98.69 109 ALA B N 1
ATOM 2791 C CA . ALA B 1 109 ? 7.461 -12.414 -1.087 1 98.69 109 ALA B CA 1
ATOM 2792 C C . ALA B 1 109 ? 6.918 -13.555 -1.941 1 98.69 109 ALA B C 1
ATOM 2794 O O . ALA B 1 109 ? 7.559 -13.969 -2.912 1 98.69 109 ALA B O 1
ATOM 2795 N N . LEU B 1 110 ? 5.754 -14.023 -1.589 1 98.56 110 LEU B N 1
ATOM 2796 C CA . LEU B 1 110 ? 5.125 -15.102 -2.342 1 98.56 110 LEU B CA 1
ATOM 2797 C C . LEU B 1 110 ? 3.613 -14.922 -2.398 1 98.56 110 LEU B C 1
ATOM 2799 O O . LEU B 1 110 ? 2.988 -14.57 -1.394 1 98.56 110 LEU B O 1
ATOM 2803 N N . GLU B 1 111 ? 3.035 -15.164 -3.504 1 97.69 111 GLU B N 1
ATOM 2804 C CA . GLU B 1 111 ? 1.589 -15.164 -3.707 1 97.69 111 GLU B CA 1
ATOM 2805 C C . GLU B 1 111 ? 1.075 -16.562 -4.02 1 97.69 111 GLU B C 1
ATOM 2807 O O . GLU B 1 111 ? 1.641 -17.266 -4.859 1 97.69 111 GLU B O 1
ATOM 2812 N N . THR B 1 112 ? 0.058 -17 -3.385 1 98.44 112 THR B N 1
ATOM 2813 C CA . THR B 1 112 ? -0.6 -18.281 -3.586 1 98.44 112 THR B CA 1
ATOM 2814 C C . THR B 1 112 ? -2.094 -18.188 -3.295 1 98.44 112 THR B C 1
ATOM 2816 O O . THR B 1 112 ? -2.533 -17.266 -2.596 1 98.44 112 THR B O 1
ATOM 2819 N N . GLN B 1 113 ? -2.889 -19.047 -3.855 1 98.06 113 GLN B N 1
ATOM 2820 C CA . GLN B 1 113 ? -4.324 -18.984 -3.613 1 98.06 113 GLN B CA 1
ATOM 2821 C C . GLN B 1 113 ? -4.695 -19.688 -2.312 1 98.06 113 GLN B C 1
ATOM 2823 O O . GLN B 1 113 ? -5.852 -19.641 -1.886 1 98.06 113 GLN B O 1
ATOM 2828 N N . GLY B 1 114 ? -3.715 -20.266 -1.63 1 98.12 114 GLY B N 1
ATOM 2829 C CA . GLY B 1 114 ? -3.975 -20.875 -0.335 1 98.12 114 GLY B CA 1
ATOM 2830 C C . GLY B 1 114 ? -4.637 -22.234 -0.44 1 98.12 114 GLY B C 1
ATOM 2831 O O . GLY B 1 114 ? -5.406 -22.625 0.441 1 98.12 114 GLY B O 1
ATOM 2832 N N . SER B 1 115 ? -4.344 -22.984 -1.484 1 98.38 115 SER B N 1
ATOM 2833 C CA . SER B 1 115 ? -4.941 -24.297 -1.707 1 98.38 115 SER B CA 1
ATOM 2834 C C . SER B 1 115 ? -4.047 -25.406 -1.172 1 98.38 115 SER B C 1
ATOM 2836 O O . SER B 1 115 ? -4.488 -26.547 -1.034 1 98.38 115 SER B O 1
ATOM 2838 N N . ILE B 1 116 ? -2.756 -25.078 -0.914 1 97.75 116 ILE B N 1
ATOM 2839 C CA . ILE B 1 116 ? -1.772 -26.062 -0.481 1 97.75 116 ILE B CA 1
ATOM 2840 C C . ILE B 1 116 ? -0.878 -25.469 0.601 1 97.75 116 ILE B C 1
ATOM 2842 O O . ILE B 1 116 ? -0.482 -24.297 0.512 1 97.75 116 ILE B O 1
ATOM 2846 N N . TRP B 1 117 ? -0.562 -26.281 1.566 1 98 117 TRP B N 1
ATOM 2847 C CA . TRP B 1 117 ? 0.388 -25.891 2.602 1 98 117 TRP B CA 1
ATOM 2848 C C . TRP B 1 117 ? 1.79 -26.391 2.275 1 98 117 TRP B C 1
ATOM 2850 O O . TRP B 1 117 ? 1.955 -27.5 1.76 1 98 117 TRP B O 1
ATOM 2860 N N . GLN B 1 118 ? 2.711 -25.594 2.512 1 97.81 118 GLN B N 1
ATOM 2861 C CA . GLN B 1 118 ? 4.117 -25.984 2.561 1 97.81 118 GLN B CA 1
ATOM 2862 C C . GLN B 1 118 ? 4.785 -25.453 3.832 1 97.81 118 GLN B C 1
ATOM 2864 O O . GLN B 1 118 ? 4.555 -24.312 4.238 1 97.81 118 GLN B O 1
ATOM 2869 N N . ASP B 1 119 ? 5.652 -26.219 4.457 1 96.19 119 ASP B N 1
ATOM 2870 C CA . ASP B 1 119 ? 6.328 -25.812 5.68 1 96.19 119 ASP B CA 1
ATOM 2871 C C . ASP B 1 119 ? 7.168 -24.547 5.449 1 96.19 119 ASP B C 1
ATOM 2873 O O . ASP B 1 119 ? 7.309 -23.719 6.344 1 96.19 119 ASP B O 1
ATOM 2877 N N . TRP B 1 120 ? 7.641 -24.453 4.246 1 96.69 120 TRP B N 1
ATOM 2878 C CA . TRP B 1 120 ? 8.531 -23.328 3.973 1 96.69 120 TRP B CA 1
ATOM 2879 C C . TRP B 1 120 ? 7.75 -22.031 3.904 1 96.69 120 TRP B C 1
ATOM 2881 O O . TRP B 1 120 ? 8.344 -20.953 3.775 1 96.69 120 TRP B O 1
ATOM 2891 N N . PHE B 1 121 ? 6.398 -22.062 4.055 1 97.81 121 PHE B N 1
ATOM 2892 C CA . PHE B 1 121 ? 5.625 -20.844 4.234 1 97.81 121 PHE B CA 1
ATOM 2893 C C . PHE B 1 121 ? 6.156 -20.031 5.414 1 97.81 121 PHE B C 1
ATOM 2895 O O . PHE B 1 121 ? 6.168 -18.797 5.371 1 97.81 121 PHE B O 1
ATOM 2902 N N . TRP B 1 122 ? 6.648 -20.688 6.418 1 96.12 122 TRP B N 1
ATOM 2903 C CA . TRP B 1 122 ? 7.16 -20.047 7.621 1 96.12 122 TRP B CA 1
ATOM 2904 C C . TRP B 1 122 ? 8.391 -19.203 7.301 1 96.12 122 TRP B C 1
ATOM 2906 O O . TRP B 1 122 ? 8.773 -18.328 8.086 1 96.12 122 TRP B O 1
ATOM 2916 N N . ASN B 1 123 ? 8.969 -19.484 6.172 1 95.62 123 ASN B N 1
ATOM 2917 C CA . ASN B 1 123 ? 10.211 -18.797 5.84 1 95.62 123 ASN B CA 1
ATOM 2918 C C . ASN B 1 123 ? 9.961 -17.625 4.895 1 95.62 123 ASN B C 1
ATOM 2920 O O . ASN B 1 123 ? 10.891 -16.875 4.574 1 95.62 123 ASN B O 1
ATOM 2924 N N . ILE B 1 124 ? 8.789 -17.484 4.445 1 97.94 124 ILE B N 1
ATOM 2925 C CA . ILE B 1 124 ? 8.469 -16.391 3.529 1 97.94 124 ILE B CA 1
ATOM 2926 C C . ILE B 1 124 ? 8.32 -15.086 4.309 1 97.94 124 ILE B C 1
ATOM 2928 O O . ILE B 1 124 ? 7.633 -15.039 5.336 1 97.94 124 ILE B O 1
ATOM 2932 N N . ASP B 1 125 ? 8.961 -14.031 3.877 1 97.56 125 ASP B N 1
ATOM 2933 C CA . ASP B 1 125 ? 8.914 -12.75 4.574 1 97.56 125 ASP B CA 1
ATOM 2934 C C . ASP B 1 125 ? 7.547 -12.094 4.422 1 97.56 125 ASP B C 1
ATOM 2936 O O . ASP B 1 125 ? 7.02 -11.516 5.375 1 97.56 125 ASP B O 1
ATOM 2940 N N . ASP B 1 126 ? 6.941 -12.102 3.225 1 97.94 126 ASP B N 1
ATOM 2941 C CA . ASP B 1 126 ? 5.652 -11.508 2.879 1 97.94 126 ASP B CA 1
ATOM 2942 C C . ASP B 1 126 ? 4.773 -12.508 2.133 1 97.94 126 ASP B C 1
ATOM 2944 O O . ASP B 1 126 ? 4.809 -12.578 0.903 1 97.94 126 ASP B O 1
ATOM 2948 N N . LEU B 1 127 ? 3.967 -13.25 2.855 1 98.62 127 LEU B N 1
ATOM 2949 C CA . LEU B 1 127 ? 3.129 -14.281 2.256 1 98.62 127 LEU B CA 1
ATOM 2950 C C . LEU B 1 127 ? 1.712 -13.766 2.027 1 98.62 127 LEU B C 1
ATOM 2952 O O . LEU B 1 127 ? 1.02 -13.398 2.98 1 98.62 127 LEU B O 1
ATOM 2956 N N . THR B 1 128 ? 1.29 -13.719 0.825 1 98.69 128 THR B N 1
ATOM 2957 C CA . THR B 1 128 ? -0.076 -13.336 0.484 1 98.69 128 THR B CA 1
ATOM 2958 C C . THR B 1 128 ? -0.896 -14.555 0.08 1 98.69 128 THR B C 1
ATOM 2960 O O . THR B 1 128 ? -0.558 -15.242 -0.885 1 98.69 128 THR B O 1
ATOM 2963 N N . LEU B 1 129 ? -1.886 -14.844 0.845 1 98.69 129 LEU B N 1
ATOM 2964 C CA . LEU B 1 129 ? -2.904 -15.82 0.473 1 98.69 129 LEU B CA 1
ATOM 2965 C C . LEU B 1 129 ? -4.066 -15.148 -0.248 1 98.69 129 LEU B C 1
ATOM 2967 O O . LEU B 1 129 ? -4.648 -14.188 0.266 1 98.69 129 LEU B O 1
ATOM 2971 N N . SER B 1 130 ? -4.379 -15.664 -1.392 1 98.69 130 SER B N 1
ATOM 2972 C CA . SER B 1 130 ? -5.414 -15.039 -2.209 1 98.69 130 SER B CA 1
ATOM 2973 C C . SER B 1 130 ? -6.48 -16.047 -2.617 1 98.69 130 SER B C 1
ATOM 2975 O O . SER B 1 130 ? -6.562 -16.438 -3.785 1 98.69 130 SER B O 1
ATOM 2977 N N . PRO B 1 131 ? -7.336 -16.422 -1.677 1 98.75 131 PRO B N 1
ATOM 2978 C CA . PRO B 1 131 ? -8.461 -17.266 -2.092 1 98.75 131 PRO B CA 1
ATOM 2979 C C . PRO B 1 131 ? -9.273 -16.656 -3.229 1 98.75 131 PRO B C 1
ATOM 2981 O O . PRO B 1 131 ? -9.461 -15.438 -3.271 1 98.75 131 PRO B O 1
ATOM 2984 N N . LYS B 1 132 ? -9.68 -17.484 -4.129 1 98.81 132 LYS B N 1
ATOM 2985 C CA . LYS B 1 132 ? -10.312 -16.984 -5.344 1 98.81 132 LYS B CA 1
ATOM 2986 C C . LYS B 1 132 ? -11.828 -16.906 -5.184 1 98.81 132 LYS B C 1
ATOM 2988 O O . LYS B 1 132 ? -12.461 -17.859 -4.754 1 98.81 132 LYS B O 1
ATOM 2993 N N . PRO B 1 133 ? -12.383 -15.75 -5.516 1 98.75 133 PRO B N 1
ATOM 2994 C CA . PRO B 1 133 ? -13.82 -15.531 -5.344 1 98.75 133 PRO B CA 1
ATOM 2995 C C . PRO B 1 133 ? -14.656 -16.219 -6.418 1 98.75 133 PRO B C 1
ATOM 2997 O O . PRO B 1 133 ? -14.102 -16.781 -7.375 1 98.75 133 PRO B O 1
ATOM 3000 N N . PRO B 1 134 ? -15.969 -16.125 -6.305 1 98.75 134 PRO B N 1
ATOM 3001 C CA . PRO B 1 134 ? -16.875 -16.859 -7.199 1 98.75 134 PRO B CA 1
ATOM 3002 C C . PRO B 1 134 ? -16.656 -16.5 -8.672 1 98.75 134 PRO B C 1
ATOM 3004 O O . PRO B 1 134 ? -16.719 -17.375 -9.531 1 98.75 134 PRO B O 1
ATOM 3007 N N . SER B 1 135 ? -16.359 -15.281 -8.984 1 98.5 135 SER B N 1
ATOM 3008 C CA . SER B 1 135 ? -16.219 -14.859 -10.375 1 98.5 135 SER B CA 1
ATOM 3009 C C . SER B 1 135 ? -15.07 -15.578 -11.062 1 98.5 135 SER B C 1
ATOM 3011 O O . SER B 1 135 ? -15 -15.609 -12.289 1 98.5 135 SER B O 1
ATOM 3013 N N . SER B 1 136 ? -14.148 -16.141 -10.305 1 98.25 136 SER B N 1
ATOM 3014 C CA . SER B 1 136 ? -13.016 -16.859 -10.867 1 98.25 136 SER B CA 1
ATOM 3015 C C . SER B 1 136 ? -13.453 -18.203 -11.461 1 98.25 136 SER B C 1
ATOM 3017 O O . SER B 1 136 ? -12.727 -18.797 -12.258 1 98.25 136 SER B O 1
ATOM 3019 N N . GLY B 1 137 ? -14.562 -18.703 -11.008 1 98.44 137 GLY B N 1
ATOM 3020 C CA . GLY B 1 137 ? -15.008 -20.031 -11.391 1 98.44 137 GLY B CA 1
ATOM 3021 C C . GLY B 1 137 ? -14.391 -21.125 -10.547 1 98.44 137 GLY B C 1
ATOM 3022 O O . GLY B 1 137 ? -14.664 -22.312 -10.758 1 98.44 137 GLY B O 1
ATOM 3023 N N . MET B 1 138 ? -13.531 -20.828 -9.617 1 98.19 138 MET B N 1
ATOM 3024 C CA . MET B 1 138 ? -12.891 -21.781 -8.719 1 98.19 138 MET B CA 1
ATOM 3025 C C . MET B 1 138 ? -13.641 -21.875 -7.398 1 98.19 138 MET B C 1
ATOM 3027 O O . MET B 1 138 ? -14.445 -21 -7.07 1 98.19 138 MET B O 1
ATOM 3031 N N . LYS B 1 139 ? -13.445 -22.969 -6.676 1 97.25 139 LYS B N 1
ATOM 3032 C CA . LYS B 1 139 ? -14.023 -23.172 -5.352 1 97.25 139 LYS B CA 1
ATOM 3033 C C . LYS B 1 139 ? -12.945 -23.453 -4.312 1 97.25 139 LYS B C 1
ATOM 3035 O O . LYS B 1 139 ? -12.492 -24.578 -4.172 1 97.25 139 LYS B O 1
ATOM 3040 N N . PRO B 1 140 ? -12.594 -22.438 -3.6 1 98 140 PRO B N 1
ATOM 3041 C CA . PRO B 1 140 ? -11.594 -22.672 -2.553 1 98 140 PRO B CA 1
ATOM 3042 C C . PRO B 1 140 ? -12.039 -23.719 -1.531 1 98 140 PRO B C 1
ATOM 3044 O O . PRO B 1 140 ? -13.219 -23.766 -1.174 1 98 140 PRO B O 1
ATOM 3047 N N . ASN B 1 141 ? -11.133 -24.594 -1.073 1 98.12 141 ASN B N 1
ATOM 3048 C CA . ASN B 1 141 ? -11.375 -25.484 0.064 1 98.12 141 ASN B CA 1
ATOM 3049 C C . ASN B 1 141 ? -11.141 -24.766 1.39 1 98.12 141 ASN B C 1
ATOM 3051 O O . ASN B 1 141 ? -10 -24.594 1.817 1 98.12 141 ASN B O 1
ATOM 3055 N N . MET B 1 142 ? -12.195 -24.469 2.031 1 98 142 MET B N 1
ATOM 3056 C CA . MET B 1 142 ? -12.109 -23.641 3.232 1 98 142 MET B CA 1
ATOM 3057 C C . MET B 1 142 ? -11.43 -24.391 4.367 1 98 142 MET B C 1
ATOM 3059 O O . MET B 1 142 ? -10.781 -23.781 5.223 1 98 142 MET B O 1
ATOM 3063 N N . GLY B 1 143 ? -11.594 -25.688 4.395 1 98.38 143 GLY B N 1
ATOM 3064 C CA . GLY B 1 143 ? -10.891 -26.484 5.391 1 98.38 143 GLY B CA 1
ATOM 3065 C C . GLY B 1 143 ? -9.375 -26.375 5.285 1 98.38 143 GLY B C 1
ATOM 3066 O O . GLY B 1 143 ? -8.688 -26.25 6.297 1 98.38 143 GLY B O 1
ATOM 3067 N N . ILE B 1 144 ? -8.875 -26.438 4.098 1 98.5 144 ILE B N 1
ATOM 3068 C CA . ILE B 1 144 ? -7.445 -26.297 3.871 1 98.5 144 ILE B CA 1
ATOM 3069 C C . ILE B 1 144 ? -6.996 -24.891 4.27 1 98.5 144 ILE B C 1
ATOM 3071 O O . ILE B 1 144 ? -5.973 -24.719 4.938 1 98.5 144 ILE B O 1
ATOM 3075 N N . LEU B 1 145 ? -7.742 -23.875 3.873 1 98.56 145 LEU B N 1
ATOM 3076 C CA . LEU B 1 145 ? -7.406 -22.5 4.223 1 98.56 145 LEU B CA 1
ATOM 3077 C C . LEU B 1 145 ? -7.406 -22.312 5.734 1 98.56 145 LEU B C 1
ATOM 3079 O O . LEU B 1 145 ? -6.527 -21.641 6.281 1 98.56 145 LEU B O 1
ATOM 3083 N N . ASP B 1 146 ? -8.375 -22.938 6.434 1 98.56 146 ASP B N 1
ATOM 3084 C CA . ASP B 1 146 ? -8.398 -22.922 7.895 1 98.56 146 ASP B CA 1
ATOM 3085 C C . ASP B 1 146 ? -7.094 -23.453 8.477 1 98.56 146 ASP B C 1
ATOM 3087 O O . ASP B 1 146 ? -6.508 -22.828 9.367 1 98.56 146 ASP B O 1
ATOM 3091 N N . ASP B 1 147 ? -6.719 -24.547 7.945 1 98.25 147 ASP B N 1
ATOM 3092 C CA . ASP B 1 147 ? -5.508 -25.188 8.43 1 98.25 147 ASP B CA 1
ATOM 3093 C C . ASP B 1 147 ? -4.281 -24.312 8.211 1 98.25 147 ASP B C 1
ATOM 3095 O O . ASP B 1 147 ? -3.428 -24.188 9.094 1 98.25 147 ASP B O 1
ATOM 3099 N N . ILE B 1 148 ? -4.211 -23.734 7.062 1 98.38 148 ILE B N 1
ATOM 3100 C CA . ILE B 1 148 ? -3.084 -22.875 6.719 1 98.38 148 ILE B CA 1
ATOM 3101 C C . ILE B 1 148 ? -3.035 -21.672 7.668 1 98.38 148 ILE B C 1
ATOM 3103 O O . ILE B 1 148 ? -1.987 -21.375 8.242 1 98.38 148 ILE B O 1
ATOM 3107 N N . ILE B 1 149 ? -4.133 -20.984 7.863 1 97.88 149 ILE B N 1
ATOM 3108 C CA . ILE B 1 149 ? -4.203 -19.797 8.703 1 97.88 149 ILE B CA 1
ATOM 3109 C C . ILE B 1 149 ? -3.875 -20.172 10.148 1 97.88 149 ILE B C 1
ATOM 3111 O O . ILE B 1 149 ? -3.152 -19.438 10.828 1 97.88 149 ILE B O 1
ATOM 3115 N N . GLU B 1 150 ? -4.359 -21.297 10.586 1 97.19 150 GLU B N 1
ATOM 3116 C CA . GLU B 1 150 ? -4.062 -21.75 11.945 1 97.19 150 GLU B CA 1
ATOM 3117 C C . GLU B 1 150 ? -2.566 -21.969 12.141 1 97.19 150 GLU B C 1
ATOM 3119 O O . GLU B 1 150 ? -2.01 -21.578 13.172 1 97.19 150 GLU B O 1
ATOM 3124 N N . LYS B 1 151 ? -1.949 -22.547 11.195 1 97.19 151 LYS B N 1
ATOM 3125 C CA . LYS B 1 151 ? -0.509 -22.781 11.266 1 97.19 151 LYS B CA 1
ATOM 3126 C C . LYS B 1 151 ? 0.261 -21.469 11.25 1 97.19 151 LYS B C 1
ATOM 3128 O O . LYS B 1 151 ? 1.194 -21.266 12.031 1 97.19 151 LYS B O 1
ATOM 3133 N N . LEU B 1 152 ? -0.146 -20.594 10.375 1 97.31 152 LEU B N 1
ATOM 3134 C CA . LEU B 1 152 ? 0.555 -19.328 10.227 1 97.31 152 LEU B CA 1
ATOM 3135 C C . LEU B 1 152 ? 0.419 -18.484 11.484 1 97.31 152 LEU B C 1
ATOM 3137 O O . LEU B 1 152 ? 1.33 -17.719 11.828 1 97.31 152 LEU B O 1
ATOM 3141 N N . ARG B 1 153 ? -0.675 -18.562 12.141 1 94.44 153 ARG B N 1
ATOM 3142 C CA . ARG B 1 153 ? -0.923 -17.797 13.359 1 94.44 153 ARG B CA 1
ATOM 3143 C C . ARG B 1 153 ? 0.095 -18.156 14.438 1 94.44 153 ARG B C 1
ATOM 3145 O O . ARG B 1 153 ? 0.33 -17.359 15.352 1 94.44 153 ARG B O 1
ATOM 3152 N N . LYS B 1 154 ? 0.665 -19.281 14.352 1 91.25 154 LYS B N 1
ATOM 3153 C CA . LYS B 1 154 ? 1.63 -19.75 15.336 1 91.25 154 LYS B CA 1
ATOM 3154 C C . LYS B 1 154 ? 3.021 -19.188 15.062 1 91.25 154 LYS B C 1
ATOM 3156 O O . LYS B 1 154 ? 3.928 -19.328 15.891 1 91.25 154 LYS B O 1
ATOM 3161 N N . GLY B 1 155 ? 3.152 -18.625 13.938 1 86.62 155 GLY B N 1
ATOM 3162 C CA . GLY B 1 155 ? 4.449 -18.078 13.562 1 86.62 155 GLY B CA 1
ATOM 3163 C C . GLY B 1 155 ? 4.535 -16.578 13.711 1 86.62 155 GLY B C 1
ATOM 3164 O O . GLY B 1 155 ? 3.639 -15.953 14.273 1 86.62 155 GLY B O 1
ATOM 3165 N N . SER B 1 156 ? 5.703 -16.016 13.367 1 81.56 156 SER B N 1
ATOM 3166 C CA . SER B 1 156 ? 5.957 -14.586 13.547 1 81.56 156 SER B CA 1
ATOM 3167 C C . SER B 1 156 ? 6.055 -13.867 12.203 1 81.56 156 SER B C 1
ATOM 3169 O O . SER B 1 156 ? 6.227 -12.648 12.164 1 81.56 156 SER B O 1
ATOM 3171 N N . HIS B 1 157 ? 5.766 -14.602 11.195 1 78.81 157 HIS B N 1
ATOM 3172 C CA . HIS B 1 157 ? 5.992 -13.984 9.891 1 78.81 157 HIS B CA 1
ATOM 3173 C C . HIS B 1 157 ? 4.734 -13.289 9.383 1 78.81 157 HIS B C 1
ATOM 3175 O O . HIS B 1 157 ? 3.631 -13.57 9.859 1 78.81 157 HIS B O 1
ATOM 3181 N N . ASP B 1 158 ? 5.043 -12.352 8.422 1 89.12 158 ASP B N 1
ATOM 3182 C CA . ASP B 1 158 ? 3.949 -11.547 7.891 1 89.12 158 ASP B CA 1
ATOM 3183 C C . ASP B 1 158 ? 3.164 -12.312 6.828 1 89.12 158 ASP B C 1
ATOM 3185 O O . ASP B 1 158 ? 3.752 -12.891 5.918 1 89.12 158 ASP B O 1
ATOM 3189 N N . TYR B 1 159 ? 1.914 -12.438 6.992 1 97.56 159 TYR B N 1
ATOM 3190 C CA . TYR B 1 159 ? 1.007 -12.953 5.973 1 97.56 159 TYR B CA 1
ATOM 3191 C C . TYR B 1 159 ? -0.262 -12.109 5.895 1 97.56 159 TYR B C 1
ATOM 3193 O O . TYR B 1 159 ? -0.581 -11.367 6.828 1 97.56 159 TYR B O 1
ATOM 3201 N N . SER B 1 160 ? -0.888 -12.172 4.73 1 98.56 160 SER B N 1
ATOM 3202 C CA . SER B 1 160 ? -2.115 -11.414 4.5 1 98.56 160 SER B CA 1
ATOM 3203 C C . SER B 1 160 ? -3.076 -12.18 3.6 1 98.56 160 SER B C 1
ATOM 3205 O O . SER B 1 160 ? -2.693 -13.172 2.977 1 98.56 160 SER B O 1
ATOM 3207 N N . LEU B 1 161 ? -4.312 -11.766 3.641 1 98.75 161 LEU B N 1
ATOM 3208 C CA . LEU B 1 161 ? -5.332 -12.219 2.697 1 98.75 161 LEU B CA 1
ATOM 3209 C C . LEU B 1 161 ? -5.625 -11.141 1.657 1 98.75 161 LEU B C 1
ATOM 3211 O O . LEU B 1 161 ? -5.691 -9.961 1.987 1 98.75 161 LEU B O 1
ATOM 3215 N N . LYS B 1 162 ? -5.738 -11.539 0.49 1 98.88 162 LYS B N 1
ATOM 3216 C CA . LYS B 1 162 ? -6.121 -10.672 -0.619 1 98.88 162 LYS B CA 1
ATOM 3217 C C . LYS B 1 162 ? -7.199 -11.32 -1.48 1 98.88 162 LYS B C 1
ATOM 3219 O O . LYS B 1 162 ? -7.062 -12.469 -1.898 1 98.88 162 LYS B O 1
ATOM 3224 N N . VAL B 1 163 ? -8.234 -10.617 -1.767 1 98.88 163 VAL B N 1
ATOM 3225 C CA . VAL B 1 163 ? -9.297 -11.117 -2.639 1 98.88 163 VAL B CA 1
ATOM 3226 C C . VAL B 1 163 ? -9.469 -10.18 -3.828 1 98.88 163 VAL B C 1
ATOM 3228 O O . VAL B 1 163 ? -9.539 -8.961 -3.658 1 98.88 163 VAL B O 1
ATOM 3231 N N . VAL B 1 164 ? -9.461 -10.734 -4.973 1 98.75 164 VAL B N 1
ATOM 3232 C CA . VAL B 1 164 ? -9.773 -9.977 -6.184 1 98.75 164 VAL B CA 1
ATOM 3233 C C . VAL B 1 164 ? -11.281 -9.859 -6.344 1 98.75 164 VAL B C 1
ATOM 3235 O O . VAL B 1 164 ? -12.008 -10.852 -6.242 1 98.75 164 VAL B O 1
ATOM 3238 N N . ILE B 1 165 ? -11.789 -8.68 -6.621 1 98.88 165 ILE B N 1
ATOM 3239 C CA . ILE B 1 165 ? -13.227 -8.43 -6.645 1 98.88 165 ILE B CA 1
ATOM 3240 C C . ILE B 1 165 ? -13.648 -7.953 -8.031 1 98.88 165 ILE B C 1
ATOM 3242 O O . ILE B 1 165 ? -13.133 -6.949 -8.539 1 98.88 165 ILE B O 1
ATOM 3246 N N . PHE B 1 166 ? -14.625 -8.609 -8.602 1 98.5 166 PHE B N 1
ATOM 3247 C CA . PHE B 1 166 ? -15.164 -8.211 -9.891 1 98.5 166 PHE B CA 1
ATOM 3248 C C . PHE B 1 166 ? -16.609 -7.734 -9.758 1 98.5 166 PHE B C 1
ATOM 3250 O O . PHE B 1 166 ? -17.078 -6.945 -10.57 1 98.5 166 PHE B O 1
ATOM 3257 N N . ASP B 1 167 ? -17.281 -8.234 -8.773 1 98.31 167 ASP B N 1
ATOM 3258 C CA . ASP B 1 167 ? -18.703 -7.926 -8.633 1 98.31 167 ASP B CA 1
ATOM 3259 C C . ASP B 1 167 ? -19.172 -8.086 -7.188 1 98.31 167 ASP B C 1
ATOM 3261 O O . ASP B 1 167 ? -18.344 -8.32 -6.293 1 98.31 167 ASP B O 1
ATOM 3265 N N . GLU B 1 168 ? -20.453 -7.945 -6.961 1 98.25 168 GLU B N 1
ATOM 3266 C CA . GLU B 1 168 ? -21.016 -7.934 -5.613 1 98.25 168 GLU B CA 1
ATOM 3267 C C . GLU B 1 168 ? -20.906 -9.305 -4.961 1 98.25 168 GLU B C 1
ATOM 3269 O O . GLU B 1 168 ? -20.75 -9.406 -3.74 1 98.25 168 GLU B O 1
ATOM 3274 N N . LEU B 1 169 ? -21.016 -10.336 -5.738 1 98.62 169 LEU B N 1
ATOM 3275 C CA . LEU B 1 169 ? -20.875 -11.68 -5.188 1 98.62 169 LEU B CA 1
ATOM 3276 C C . LEU B 1 169 ? -19.469 -11.898 -4.656 1 98.62 169 LEU B C 1
ATOM 3278 O O . LEU B 1 169 ? -19.281 -12.508 -3.6 1 98.62 169 LEU B O 1
ATOM 3282 N N . ASP B 1 170 ? -18.5 -11.453 -5.434 1 98.88 170 ASP B N 1
ATOM 3283 C CA . ASP B 1 170 ? -17.125 -11.5 -4.969 1 98.88 170 ASP B CA 1
ATOM 3284 C C . ASP B 1 170 ? -16.953 -10.727 -3.66 1 98.88 170 ASP B C 1
ATOM 3286 O O . ASP B 1 170 ? -16.234 -11.164 -2.762 1 98.88 170 ASP B O 1
ATOM 3290 N N . LEU B 1 171 ? -17.578 -9.586 -3.566 1 98.81 171 LEU B N 1
ATOM 3291 C CA . LEU B 1 171 ? -17.484 -8.766 -2.365 1 98.81 171 LEU B CA 1
ATOM 3292 C C . LEU B 1 171 ? -18.094 -9.484 -1.165 1 98.81 171 LEU B C 1
ATOM 3294 O O . LEU B 1 171 ? -17.531 -9.445 -0.066 1 98.81 171 LEU B O 1
ATOM 3298 N N . THR B 1 172 ? -19.203 -10.117 -1.343 1 98.75 172 THR B N 1
ATOM 3299 C CA . THR B 1 172 ? -19.828 -10.906 -0.281 1 98.75 172 THR B CA 1
ATOM 3300 C C . THR B 1 172 ? -18.875 -12.008 0.192 1 98.75 172 THR B C 1
ATOM 3302 O O . THR B 1 172 ? -18.719 -12.227 1.396 1 98.75 172 THR B O 1
ATOM 3305 N N . PHE B 1 173 ? -18.281 -12.695 -0.759 1 98.81 173 PHE B N 1
ATOM 3306 C CA . PHE B 1 173 ? -17.281 -13.711 -0.453 1 98.81 173 PHE B CA 1
ATOM 3307 C C . PHE B 1 173 ? -16.156 -13.125 0.402 1 98.81 173 PHE B C 1
ATOM 3309 O O . PHE B 1 173 ? -15.758 -13.719 1.401 1 98.81 173 PHE B O 1
ATOM 3316 N N . ALA B 1 174 ? -15.609 -11.969 0.017 1 98.81 174 ALA B N 1
ATOM 3317 C CA . ALA B 1 174 ? -14.539 -11.289 0.749 1 98.81 174 ALA B CA 1
ATOM 3318 C C . ALA B 1 174 ? -14.984 -10.938 2.164 1 98.81 174 ALA B C 1
ATOM 3320 O O . ALA B 1 174 ? -14.219 -11.086 3.119 1 98.81 174 ALA B O 1
ATOM 3321 N N . GLU B 1 175 ? -16.203 -10.445 2.299 1 98.75 175 GLU B N 1
ATOM 3322 C CA . GLU B 1 175 ? -16.75 -10.109 3.611 1 98.75 175 GLU B CA 1
ATOM 3323 C C . GLU B 1 175 ? -16.781 -11.328 4.527 1 98.75 175 GLU B C 1
ATOM 3325 O O . GLU B 1 175 ? -16.391 -11.242 5.695 1 98.75 175 GLU B O 1
ATOM 3330 N N . GLU B 1 176 ? -17.25 -1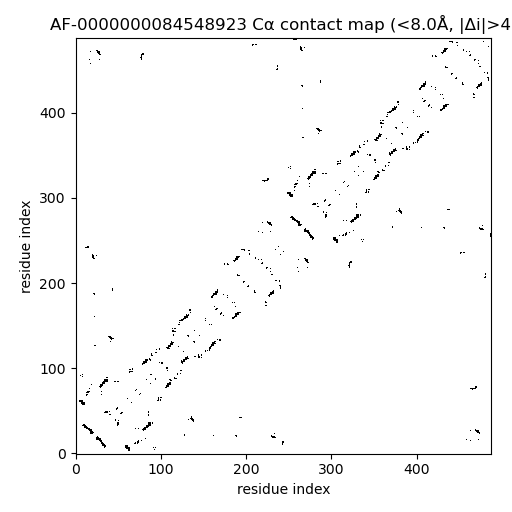2.375 3.973 1 98.56 176 GLU B N 1
ATOM 3331 C CA . GLU B 1 176 ? -17.312 -13.617 4.742 1 98.56 176 GLU B CA 1
ATOM 3332 C C . GLU B 1 176 ? -15.922 -14.07 5.172 1 98.56 176 GLU B C 1
ATOM 3334 O O . GLU B 1 176 ? -15.727 -14.516 6.305 1 98.56 176 GLU B O 1
ATOM 3339 N N . LEU B 1 177 ? -14.984 -13.984 4.277 1 98.69 177 LEU B N 1
ATOM 3340 C CA . LEU B 1 177 ? -13.609 -14.367 4.59 1 98.69 177 LEU B CA 1
ATOM 3341 C C . LEU B 1 177 ? -13.039 -13.484 5.691 1 98.69 177 LEU B C 1
ATOM 3343 O O . LEU B 1 177 ? -12.383 -13.977 6.613 1 98.69 177 LEU B O 1
ATOM 3347 N N . HIS B 1 178 ? -13.219 -12.188 5.551 1 98.69 178 HIS B N 1
ATOM 3348 C CA . HIS B 1 178 ? -12.727 -11.227 6.527 1 98.69 178 HIS B CA 1
ATOM 3349 C C . HIS B 1 178 ? -13.289 -11.508 7.914 1 98.69 178 HIS B C 1
ATOM 3351 O O . HIS B 1 178 ? -12.578 -11.383 8.914 1 98.69 178 HIS B O 1
ATOM 3357 N N . GLN B 1 179 ? -14.539 -11.875 7.988 1 98.06 179 GLN B N 1
ATOM 3358 C CA . GLN B 1 179 ? -15.18 -12.219 9.25 1 98.06 179 GLN B CA 1
ATOM 3359 C C . GLN B 1 179 ? -14.648 -13.547 9.789 1 98.06 179 GLN B C 1
ATOM 3361 O O . GLN B 1 179 ? -14.516 -13.719 11.008 1 98.06 179 GLN B O 1
ATOM 3366 N N . ARG B 1 180 ? -14.375 -14.453 8.914 1 98.06 180 ARG B N 1
ATOM 3367 C CA . ARG B 1 180 ? -13.906 -15.781 9.281 1 98.06 180 ARG B CA 1
ATOM 3368 C C . ARG B 1 180 ? -12.508 -15.727 9.898 1 98.06 180 ARG B C 1
ATOM 3370 O O . ARG B 1 180 ? -12.188 -16.516 10.789 1 98.06 180 ARG B O 1
ATOM 3377 N N . TYR B 1 181 ? -11.688 -14.82 9.445 1 98 181 TYR B N 1
ATOM 3378 C CA . TYR B 1 181 ? -10.305 -14.719 9.914 1 98 181 TYR B CA 1
ATOM 3379 C C . TYR B 1 181 ? -10.031 -13.328 10.484 1 98 181 TYR B C 1
ATOM 3381 O O . TYR B 1 181 ? -9.203 -12.586 9.961 1 98 181 TYR B O 1
ATOM 3389 N N . PRO B 1 182 ? -10.617 -12.992 11.609 1 95.19 182 PRO B N 1
ATOM 3390 C CA . PRO B 1 182 ? -10.422 -11.664 12.188 1 95.19 182 PRO B CA 1
ATOM 3391 C C . PRO B 1 182 ? -8.961 -11.391 12.555 1 95.19 182 PRO B C 1
ATOM 3393 O O . PRO B 1 182 ? -8.258 -12.297 13.016 1 95.19 182 PRO B O 1
ATOM 3396 N N . GLY B 1 183 ? -8.555 -10.227 12.266 1 93.69 183 GLY B N 1
ATOM 3397 C CA . GLY B 1 183 ? -7.223 -9.812 12.68 1 93.69 183 GLY B CA 1
ATOM 3398 C C . GLY B 1 183 ? -6.172 -10.023 11.602 1 93.69 183 GLY B C 1
ATOM 3399 O O . GLY B 1 183 ? -5.051 -9.523 11.719 1 93.69 183 GLY B O 1
ATOM 3400 N N . VAL B 1 184 ? -6.438 -10.852 10.57 1 97.19 184 VAL B N 1
ATOM 3401 C CA . VAL B 1 184 ? -5.5 -11.031 9.469 1 97.19 184 VAL B CA 1
ATOM 3402 C C . VAL B 1 184 ? -5.566 -9.828 8.531 1 97.19 184 VAL B C 1
ATOM 3404 O O . VAL B 1 184 ? -6.648 -9.438 8.086 1 97.19 184 VAL B O 1
ATOM 3407 N N . PRO B 1 185 ? -4.395 -9.164 8.32 1 98.19 185 PRO B N 1
ATOM 3408 C CA . PRO B 1 185 ? -4.434 -8.078 7.34 1 98.19 185 PRO B CA 1
ATOM 3409 C C . PRO B 1 185 ? -5.152 -8.469 6.051 1 98.19 185 PRO B C 1
ATOM 3411 O O . PRO B 1 185 ? -4.945 -9.57 5.539 1 98.19 185 PRO B O 1
ATOM 3414 N N . PHE B 1 186 ? -6.004 -7.609 5.566 1 98.81 186 PHE B N 1
ATOM 3415 C CA . PHE B 1 186 ? -6.945 -7.98 4.516 1 98.81 186 PHE B CA 1
ATOM 3416 C C . PHE B 1 186 ? -6.961 -6.934 3.406 1 98.81 186 PHE B C 1
ATOM 3418 O O . PHE B 1 186 ? -7.195 -5.754 3.664 1 98.81 186 PHE B O 1
ATOM 3425 N N . TYR B 1 187 ? -6.75 -7.379 2.182 1 98.94 187 TYR B N 1
ATOM 3426 C CA . TYR B 1 187 ? -6.676 -6.527 1.003 1 98.94 187 TYR B CA 1
ATOM 3427 C C . TYR B 1 187 ? -7.746 -6.902 -0.014 1 98.94 187 TYR B C 1
ATOM 3429 O O . TYR B 1 187 ? -7.918 -8.078 -0.335 1 98.94 187 TYR B O 1
ATOM 3437 N N . LEU B 1 188 ? -8.484 -5.91 -0.438 1 98.94 188 LEU B N 1
ATOM 3438 C CA . LEU B 1 188 ? -9.391 -6.047 -1.573 1 98.94 188 LEU B CA 1
ATOM 3439 C C . LEU B 1 188 ? -8.781 -5.441 -2.832 1 98.94 188 LEU B C 1
ATOM 3441 O O . LEU B 1 188 ? -8.414 -4.266 -2.844 1 98.94 188 LEU B O 1
ATOM 3445 N N . GLN B 1 189 ? -8.633 -6.227 -3.783 1 98.62 189 GLN B N 1
ATOM 3446 C CA . GLN B 1 189 ? -8.062 -5.793 -5.051 1 98.62 189 GLN B CA 1
ATOM 3447 C C . GLN B 1 189 ? -9.117 -5.789 -6.16 1 98.62 189 GLN B C 1
ATOM 3449 O O . GLN B 1 189 ? -9.781 -6.801 -6.391 1 98.62 189 GLN B O 1
ATOM 3454 N N . VAL B 1 190 ? -9.25 -4.664 -6.805 1 98.12 190 VAL B N 1
ATOM 3455 C CA . VAL B 1 190 ? -10.219 -4.617 -7.898 1 98.12 190 VAL B CA 1
ATOM 3456 C C . VAL B 1 190 ? -9.711 -5.465 -9.07 1 98.12 190 VAL B C 1
ATOM 3458 O O . VAL B 1 190 ? -8.523 -5.461 -9.375 1 98.12 190 VAL B O 1
ATOM 3461 N N . GLY B 1 191 ? -10.656 -6.156 -9.711 1 96.69 191 GLY B N 1
ATOM 3462 C CA . GLY B 1 191 ? -10.305 -6.984 -10.852 1 96.69 191 GLY B CA 1
ATOM 3463 C C . GLY B 1 191 ? -10.234 -6.211 -12.148 1 96.69 191 GLY B C 1
ATOM 3464 O O . GLY B 1 191 ? -10.914 -5.195 -12.312 1 96.69 191 GLY B O 1
ATOM 3465 N N . ASN B 1 192 ? -9.383 -6.664 -13.008 1 95.12 192 ASN B N 1
ATOM 3466 C CA . ASN B 1 192 ? -9.281 -6.172 -14.375 1 95.12 192 ASN B CA 1
ATOM 3467 C C . ASN B 1 192 ? -10.094 -7.031 -15.344 1 95.12 192 ASN B C 1
ATOM 3469 O O . ASN B 1 192 ? -9.695 -8.148 -15.68 1 95.12 192 ASN B O 1
ATOM 3473 N N . ASP B 1 193 ? -11.156 -6.504 -15.852 1 93.62 193 ASP B N 1
ATOM 3474 C CA . ASP B 1 193 ? -12.031 -7.285 -16.719 1 93.62 193 ASP B CA 1
ATOM 3475 C C . ASP B 1 193 ? -11.641 -7.125 -18.188 1 93.62 193 ASP B C 1
ATOM 3477 O O . ASP B 1 193 ? -12.289 -7.68 -19.078 1 93.62 193 ASP B O 1
ATOM 3481 N N . GLN B 1 194 ? -10.617 -6.352 -18.406 1 93.25 194 GLN B N 1
ATOM 3482 C CA . GLN B 1 194 ? -10.141 -6.125 -19.766 1 93.25 194 GLN B CA 1
ATOM 3483 C C . GLN B 1 194 ? -8.68 -6.535 -19.922 1 93.25 194 GLN B C 1
ATOM 3485 O O . GLN B 1 194 ? -7.859 -5.758 -20.406 1 93.25 194 GLN B O 1
ATOM 3490 N N . VAL B 1 195 ? -8.352 -7.727 -19.688 1 88.56 195 VAL B N 1
ATOM 3491 C CA . VAL B 1 195 ? -6.984 -8.219 -19.609 1 88.56 195 VAL B CA 1
ATOM 3492 C C . VAL B 1 195 ? -6.379 -8.297 -21 1 88.56 195 VAL B C 1
ATOM 3494 O O . VAL B 1 195 ? -5.16 -8.414 -21.156 1 88.56 195 VAL B O 1
ATOM 3497 N N . HIS B 1 196 ? -7.203 -8.094 -22.078 1 86.75 196 HIS B N 1
ATOM 3498 C CA . HIS B 1 196 ? -6.695 -8.203 -23.438 1 86.75 196 HIS B CA 1
ATOM 3499 C C . HIS B 1 196 ? -6.707 -6.852 -24.141 1 86.75 196 HIS B C 1
ATOM 3501 O O . HIS B 1 196 ? -6.281 -6.742 -25.297 1 86.75 196 HIS B O 1
ATOM 3507 N N . GLU B 1 197 ? -7.18 -5.836 -23.453 1 88 197 GLU B N 1
ATOM 3508 C CA . GLU B 1 197 ? -7.188 -4.492 -24.031 1 88 197 GLU B CA 1
ATOM 3509 C C . GLU B 1 197 ? -5.777 -3.924 -24.125 1 88 197 GLU B C 1
ATOM 3511 O O . GLU B 1 197 ? -5.02 -3.957 -23.156 1 88 197 GLU B O 1
ATOM 3516 N N . GLU B 1 198 ? -5.473 -3.424 -25.281 1 86.88 198 GLU B N 1
ATOM 3517 C CA . GLU B 1 198 ? -4.113 -2.951 -25.5 1 86.88 198 GLU B CA 1
ATOM 3518 C C . GLU B 1 198 ? -4.055 -1.427 -25.531 1 86.88 198 GLU B C 1
ATOM 3520 O O . GLU B 1 198 ? -2.984 -0.839 -25.344 1 86.88 198 GLU B O 1
ATOM 3525 N N . LYS B 1 199 ? -5.211 -0.781 -25.844 1 89.38 199 LYS B N 1
ATOM 3526 C CA . LYS B 1 199 ? -5.23 0.676 -25.922 1 89.38 199 LYS B CA 1
ATOM 3527 C C . LYS B 1 199 ? -5.371 1.302 -24.531 1 89.38 199 LYS B C 1
ATOM 3529 O O . LYS B 1 199 ? -6.422 1.188 -23.906 1 89.38 199 LYS B O 1
ATOM 3534 N N . ASP B 1 200 ? -4.391 2.045 -24.172 1 89.12 200 ASP B N 1
ATOM 3535 C CA . ASP B 1 200 ? -4.371 2.703 -22.875 1 89.12 200 ASP B CA 1
ATOM 3536 C C . ASP B 1 200 ? -5.562 3.646 -22.703 1 89.12 200 ASP B C 1
ATOM 3538 O O . ASP B 1 200 ? -6.117 3.771 -21.609 1 89.12 200 ASP B O 1
ATOM 3542 N N . GLU B 1 201 ? -5.828 4.316 -23.75 1 89.75 201 GLU B N 1
ATOM 3543 C CA . GLU B 1 201 ? -6.902 5.305 -23.719 1 89.75 201 GLU B CA 1
ATOM 3544 C C . GLU B 1 201 ? -8.219 4.672 -23.297 1 89.75 201 GLU B C 1
ATOM 3546 O O . GLU B 1 201 ? -9.117 5.363 -22.797 1 89.75 201 GLU B O 1
ATOM 3551 N N . LYS B 1 202 ? -8.367 3.439 -23.516 1 91.81 202 LYS B N 1
ATOM 3552 C CA . LYS B 1 202 ? -9.562 2.713 -23.109 1 91.81 202 LYS B CA 1
ATOM 3553 C C . LYS B 1 202 ? -9.344 1.989 -21.797 1 91.81 202 LYS B C 1
ATOM 3555 O O . LYS B 1 202 ? -10.211 2.018 -20.922 1 91.81 202 LYS B O 1
ATOM 3560 N N . LEU B 1 203 ? -8.219 1.375 -21.641 1 94.56 203 LEU B N 1
ATOM 3561 C CA . LEU B 1 203 ? -7.926 0.518 -20.5 1 94.56 203 LEU B CA 1
ATOM 3562 C C . LEU B 1 203 ? -7.875 1.329 -19.219 1 94.56 203 LEU B C 1
ATOM 3564 O O . LEU B 1 203 ? -8.516 0.971 -18.219 1 94.56 203 LEU B O 1
ATOM 3568 N N . ILE B 1 204 ? -7.207 2.455 -19.234 1 94.88 204 ILE B N 1
ATOM 3569 C CA . ILE B 1 204 ? -6.898 3.201 -18.016 1 94.88 204 ILE B CA 1
ATOM 3570 C C . ILE B 1 204 ? -8.188 3.756 -17.406 1 94.88 204 ILE B C 1
ATOM 3572 O O . ILE B 1 204 ? -8.461 3.557 -16.234 1 94.88 204 ILE B O 1
ATOM 3576 N N . PRO B 1 205 ? -9.062 4.41 -18.219 1 95.5 205 PRO B N 1
ATOM 3577 C CA . PRO B 1 205 ? -10.328 4.867 -17.641 1 95.5 205 PRO B CA 1
ATOM 3578 C C . PRO B 1 205 ? -11.156 3.729 -17.047 1 95.5 205 PRO B C 1
ATOM 3580 O O . PRO B 1 205 ? -11.805 3.898 -16.016 1 95.5 205 PRO B O 1
ATOM 3583 N N . ASN B 1 206 ? -11.18 2.621 -17.703 1 96.94 206 ASN B N 1
ATOM 3584 C CA . ASN B 1 206 ? -11.914 1.469 -17.188 1 96.94 206 ASN B CA 1
ATOM 3585 C C . ASN B 1 206 ? -11.352 0.994 -15.852 1 96.94 206 ASN B C 1
ATOM 3587 O O . ASN B 1 206 ? -12.102 0.74 -14.906 1 96.94 206 ASN B O 1
ATOM 3591 N N . LEU B 1 207 ? -10.055 0.875 -15.789 1 97.38 207 LEU B N 1
ATOM 3592 C CA . LEU B 1 207 ? -9.398 0.442 -14.562 1 97.38 207 LEU B CA 1
ATOM 3593 C C . LEU B 1 207 ? -9.727 1.388 -13.406 1 97.38 207 LEU B C 1
ATOM 3595 O O . LEU B 1 207 ? -10.039 0.941 -12.305 1 97.38 207 LEU B O 1
ATOM 3599 N N . ILE B 1 208 ? -9.656 2.676 -13.648 1 97.5 208 ILE B N 1
ATOM 3600 C CA . ILE B 1 208 ? -9.906 3.684 -12.617 1 97.5 208 ILE B CA 1
ATOM 3601 C C . ILE B 1 208 ? -11.367 3.627 -12.188 1 97.5 208 ILE B C 1
ATOM 3603 O O . ILE B 1 208 ? -11.672 3.689 -10.992 1 97.5 208 ILE B O 1
ATOM 3607 N N . SER B 1 209 ? -12.266 3.49 -13.133 1 97.81 209 SER B N 1
ATOM 3608 C CA . SER B 1 209 ? -13.695 3.404 -12.828 1 97.81 209 SER B CA 1
ATOM 3609 C C . SER B 1 209 ? -14 2.184 -11.969 1 97.81 209 SER B C 1
ATOM 3611 O O . SER B 1 209 ? -14.82 2.26 -11.047 1 97.81 209 SER B O 1
ATOM 3613 N N . ARG B 1 210 ? -13.422 1.109 -12.266 1 98.06 210 ARG B N 1
ATOM 3614 C CA . ARG B 1 210 ? -13.633 -0.114 -11.5 1 98.06 210 ARG B CA 1
ATOM 3615 C C . ARG B 1 210 ? -13.086 0.031 -10.086 1 98.06 210 ARG B C 1
ATOM 3617 O O . ARG B 1 210 ? -13.695 -0.452 -9.125 1 98.06 210 ARG B O 1
ATOM 3624 N N . TYR B 1 211 ? -11.938 0.628 -10.008 1 98.56 211 TYR B N 1
ATOM 3625 C CA . TYR B 1 211 ? -11.383 0.892 -8.688 1 98.56 211 TYR B CA 1
ATOM 3626 C C . TYR B 1 211 ? -12.305 1.787 -7.871 1 98.56 211 TYR B C 1
ATOM 3628 O O . TYR B 1 211 ? -12.594 1.5 -6.707 1 98.56 211 TYR B O 1
ATOM 3636 N N . GLU B 1 212 ? -12.797 2.848 -8.438 1 98.44 212 GLU B N 1
ATOM 3637 C CA . GLU B 1 212 ? -13.742 3.738 -7.777 1 98.44 212 GLU B CA 1
ATOM 3638 C C . GLU B 1 212 ? -14.992 2.984 -7.324 1 98.44 212 GLU B C 1
ATOM 3640 O O . GLU B 1 212 ? -15.469 3.176 -6.203 1 98.44 212 GLU B O 1
ATOM 3645 N N . TRP B 1 213 ? -15.5 2.162 -8.188 1 98.69 213 TRP B N 1
ATOM 3646 C CA . TRP B 1 213 ? -16.656 1.343 -7.852 1 98.69 213 TRP B CA 1
ATOM 3647 C C . TRP B 1 213 ? -16.391 0.516 -6.594 1 98.69 213 TRP B C 1
ATOM 3649 O O . TRP B 1 213 ? -17.219 0.48 -5.684 1 98.69 213 TRP B O 1
ATOM 3659 N N . LEU B 1 214 ? -15.266 -0.149 -6.562 1 98.81 214 LEU B N 1
ATOM 3660 C CA . LEU B 1 214 ? -14.953 -0.994 -5.414 1 98.81 214 LEU B CA 1
ATOM 3661 C C . LEU B 1 214 ? -14.836 -0.161 -4.145 1 98.81 214 LEU B C 1
ATOM 3663 O O . LEU B 1 214 ? -15.328 -0.557 -3.086 1 98.81 214 LEU B O 1
ATOM 3667 N N . ILE B 1 215 ? -14.141 0.961 -4.25 1 98.75 215 ILE B N 1
ATOM 3668 C CA . ILE B 1 215 ? -14.039 1.854 -3.1 1 98.75 215 ILE B CA 1
ATOM 3669 C C . ILE B 1 215 ? -15.438 2.178 -2.576 1 98.75 215 ILE B C 1
ATOM 3671 O O . ILE B 1 215 ? -15.719 2.002 -1.388 1 98.75 215 ILE B O 1
ATOM 3675 N N . ASP B 1 216 ? -16.312 2.578 -3.451 1 98.56 216 ASP B N 1
ATOM 3676 C CA . ASP B 1 216 ? -17.672 2.967 -3.07 1 98.56 216 ASP B CA 1
ATOM 3677 C C . ASP B 1 216 ? -18.391 1.82 -2.365 1 98.56 216 ASP B C 1
ATOM 3679 O O . ASP B 1 216 ? -19.047 2.025 -1.337 1 98.56 216 ASP B O 1
ATOM 3683 N N . GLN B 1 217 ? -18.281 0.659 -2.895 1 98.75 217 GLN B N 1
ATOM 3684 C CA . GLN B 1 217 ? -18.938 -0.501 -2.303 1 98.75 217 GLN B CA 1
ATOM 3685 C C . GLN B 1 217 ? -18.406 -0.778 -0.899 1 98.75 217 GLN B C 1
ATOM 3687 O O . GLN B 1 217 ? -19.172 -1.036 0.024 1 98.75 217 GLN B O 1
ATOM 3692 N N . VAL B 1 218 ? -17.109 -0.744 -0.735 1 98.88 218 VAL B N 1
ATOM 3693 C CA . VAL B 1 218 ? -16.484 -1.085 0.533 1 98.88 218 VAL B CA 1
ATOM 3694 C C . VAL B 1 218 ? -16.844 -0.042 1.589 1 98.88 218 VAL B C 1
ATOM 3696 O O . VAL B 1 218 ? -17.031 -0.377 2.76 1 98.88 218 VAL B O 1
ATOM 3699 N N . MET B 1 219 ? -16.891 1.251 1.188 1 98.62 219 MET B N 1
ATOM 3700 C CA . MET B 1 219 ? -17.188 2.324 2.133 1 98.62 219 MET B CA 1
ATOM 3701 C C . MET B 1 219 ? -18.578 2.152 2.734 1 98.62 219 MET B C 1
ATOM 3703 O O . MET B 1 219 ? -18.859 2.646 3.83 1 98.62 219 MET B O 1
ATOM 3707 N N . GLU B 1 220 ? -19.438 1.366 2.1 1 98 220 GLU B N 1
ATOM 3708 C CA . GLU B 1 220 ? -20.812 1.187 2.555 1 98 220 GLU B CA 1
ATOM 3709 C C . GLU B 1 220 ? -20.953 -0.047 3.445 1 98 220 GLU B C 1
ATOM 3711 O O . GLU B 1 220 ? -22.047 -0.358 3.928 1 98 220 GLU B O 1
ATOM 3716 N N . SER B 1 221 ? -19.875 -0.701 3.699 1 98.06 221 SER B N 1
ATOM 3717 C CA . SER B 1 221 ? -19.938 -1.943 4.465 1 98.06 221 SER B CA 1
ATOM 3718 C C . SER B 1 221 ? -19.312 -1.775 5.848 1 98.06 221 SER B C 1
ATOM 3720 O O . SER B 1 221 ? -18.141 -1.422 5.965 1 98.06 221 SER B O 1
ATOM 3722 N N . SER B 1 222 ? -20.047 -2.098 6.844 1 97.75 222 SER B N 1
ATOM 3723 C CA . SER B 1 222 ? -19.516 -2.027 8.203 1 97.75 222 SER B CA 1
ATOM 3724 C C . SER B 1 222 ? -18.719 -3.275 8.547 1 97.75 222 SER B C 1
ATOM 3726 O O . SER B 1 222 ? -17.984 -3.297 9.547 1 97.75 222 SER B O 1
ATOM 3728 N N . SER B 1 223 ? -18.812 -4.281 7.73 1 97.5 223 SER B N 1
ATOM 3729 C CA . SER B 1 223 ? -18.062 -5.504 7.949 1 97.5 223 SER B CA 1
ATOM 3730 C C . SER B 1 223 ? -16.641 -5.379 7.402 1 97.5 223 SER B C 1
ATOM 3732 O O . SER B 1 223 ? -15.773 -6.211 7.691 1 97.5 223 SER B O 1
ATOM 3734 N N . LEU B 1 224 ? -16.375 -4.34 6.652 1 98.5 224 LEU B N 1
ATOM 3735 C CA . LEU B 1 224 ? -15.078 -4.148 6.004 1 98.5 224 LEU B CA 1
ATOM 3736 C C . LEU B 1 224 ? -14.414 -2.865 6.484 1 98.5 224 LEU B C 1
ATOM 3738 O O . LEU B 1 224 ? -13.828 -2.129 5.688 1 98.5 224 LEU B O 1
ATOM 3742 N N . ASN B 1 225 ? -14.523 -2.596 7.703 1 98.5 225 ASN B N 1
ATOM 3743 C CA . ASN B 1 225 ? -13.969 -1.367 8.258 1 98.5 225 ASN B CA 1
ATOM 3744 C C . ASN B 1 225 ? -12.445 -1.423 8.336 1 98.5 225 ASN B C 1
ATOM 3746 O O . ASN B 1 225 ? -11.781 -0.389 8.281 1 98.5 225 ASN B O 1
ATOM 3750 N N . GLN B 1 226 ? -11.922 -2.627 8.492 1 97.75 226 GLN B N 1
ATOM 3751 C CA . GLN B 1 226 ? -10.484 -2.785 8.641 1 97.75 226 GLN B CA 1
ATOM 3752 C C . GLN B 1 226 ? -9.875 -3.531 7.457 1 97.75 226 GLN B C 1
ATOM 3754 O O . GLN B 1 226 ? -9.398 -4.656 7.605 1 97.75 226 GLN B O 1
ATOM 3759 N N . VAL B 1 227 ? -9.898 -2.852 6.34 1 98.81 227 VAL B N 1
ATOM 3760 C CA . VAL B 1 227 ? -9.375 -3.451 5.121 1 98.81 227 VAL B CA 1
ATOM 3761 C C . VAL B 1 227 ? -8.641 -2.393 4.301 1 98.81 227 VAL B C 1
ATOM 3763 O O . VAL B 1 227 ? -8.773 -1.194 4.555 1 98.81 227 VAL B O 1
ATOM 3766 N N . ARG B 1 228 ? -7.855 -2.836 3.436 1 98.81 228 ARG B N 1
ATOM 3767 C CA . ARG B 1 228 ? -7.234 -1.981 2.428 1 98.81 228 ARG B CA 1
ATOM 3768 C C . ARG B 1 228 ? -7.789 -2.279 1.039 1 98.81 228 ARG B C 1
ATOM 3770 O O . ARG B 1 228 ? -7.906 -3.443 0.649 1 98.81 228 ARG B O 1
ATOM 3777 N N . VAL B 1 229 ? -8.172 -1.263 0.331 1 98.94 229 VAL B N 1
ATOM 3778 C CA . VAL B 1 229 ? -8.734 -1.35 -1.015 1 98.94 229 VAL B CA 1
ATOM 3779 C C . VAL B 1 229 ? -7.715 -0.834 -2.029 1 98.94 229 VAL B C 1
ATOM 3781 O O . VAL B 1 229 ? -7.297 0.324 -1.967 1 98.94 229 VAL B O 1
ATOM 3784 N N . LEU B 1 230 ? -7.34 -1.713 -2.951 1 98.81 230 LEU B N 1
ATOM 3785 C CA . LEU B 1 230 ? -6.223 -1.367 -3.822 1 98.81 230 LEU B CA 1
ATOM 3786 C C . LEU B 1 230 ? -6.551 -1.676 -5.277 1 98.81 230 LEU B C 1
ATOM 3788 O O . LEU B 1 230 ? -7.352 -2.57 -5.562 1 98.81 230 LEU B O 1
ATOM 3792 N N . PRO B 1 231 ? -5.969 -0.885 -6.199 1 98.25 231 PRO B N 1
ATOM 3793 C CA . PRO B 1 231 ? -5.957 -1.282 -7.609 1 98.25 231 PRO B CA 1
ATOM 3794 C C . PRO B 1 231 ? -4.836 -2.262 -7.938 1 98.25 231 PRO B C 1
ATOM 3796 O O . PRO B 1 231 ? -4.16 -2.762 -7.031 1 98.25 231 PRO B O 1
ATOM 3799 N N . GLN B 1 232 ? -4.781 -2.611 -9.141 1 96.75 232 GLN B N 1
ATOM 3800 C CA . GLN B 1 232 ? -3.58 -3.221 -9.711 1 96.75 232 GLN B CA 1
ATOM 3801 C C . GLN B 1 232 ? -2.648 -2.164 -10.297 1 96.75 232 GLN B C 1
ATOM 3803 O O . GLN B 1 232 ? -2.742 -1.834 -11.477 1 96.75 232 GLN B O 1
ATOM 3808 N N . LEU B 1 233 ? -1.745 -1.714 -9.539 1 96.81 233 LEU B N 1
ATOM 3809 C CA . LEU B 1 233 ? -1.026 -0.47 -9.797 1 96.81 233 LEU B CA 1
ATOM 3810 C C . LEU B 1 233 ? -0.211 -0.569 -11.078 1 96.81 233 LEU B C 1
ATOM 3812 O O . LEU B 1 233 ? -0.174 0.376 -11.867 1 96.81 233 LEU B O 1
ATOM 3816 N N . HIS B 1 234 ? 0.444 -1.72 -11.328 1 96.12 234 HIS B N 1
ATOM 3817 C CA . HIS B 1 234 ? 1.333 -1.859 -12.477 1 96.12 234 HIS B CA 1
ATOM 3818 C C . HIS B 1 234 ? 0.566 -1.717 -13.781 1 96.12 234 HIS B C 1
ATOM 3820 O O . HIS B 1 234 ? 1.127 -1.281 -14.789 1 96.12 234 HIS B O 1
ATOM 3826 N N . THR B 1 235 ? -0.744 -2.01 -13.805 1 96.19 235 THR B N 1
ATOM 3827 C CA . THR B 1 235 ? -1.517 -1.921 -15.039 1 96.19 235 THR B CA 1
ATOM 3828 C C . THR B 1 235 ? -1.79 -0.465 -15.406 1 96.19 235 THR B C 1
ATOM 3830 O O . THR B 1 235 ? -2.1 -0.155 -16.562 1 96.19 235 THR B O 1
ATOM 3833 N N . TYR B 1 236 ? -1.73 0.41 -14.414 1 96.25 236 TYR B N 1
ATOM 3834 C CA . TYR B 1 236 ? -1.891 1.832 -14.695 1 96.25 236 TYR B CA 1
ATOM 3835 C C . TYR B 1 236 ? -0.706 2.363 -15.492 1 96.25 236 TYR B C 1
ATOM 3837 O O . TYR B 1 236 ? -0.863 3.262 -16.328 1 96.25 236 TYR B O 1
ATOM 3845 N N . VAL B 1 237 ? 0.438 1.777 -15.289 1 96.44 237 VAL B N 1
ATOM 3846 C CA . VAL B 1 237 ? 1.676 2.277 -15.875 1 96.44 237 VAL B CA 1
ATOM 3847 C C . VAL B 1 237 ? 1.965 1.535 -17.188 1 96.44 237 VAL B C 1
ATOM 3849 O O . VAL B 1 237 ? 2.314 2.154 -18.188 1 96.44 237 VAL B O 1
ATOM 3852 N N . TRP B 1 238 ? 1.705 0.182 -17.141 1 96.12 238 TRP B N 1
ATOM 3853 C CA . TRP B 1 238 ? 2.201 -0.619 -18.25 1 96.12 238 TRP B CA 1
ATOM 3854 C C . TRP B 1 238 ? 1.067 -1.399 -18.906 1 96.12 238 TRP B C 1
ATOM 3856 O O . TRP B 1 238 ? 1.31 -2.275 -19.75 1 96.12 238 TRP B O 1
ATOM 3866 N N . GLY B 1 239 ? -0.121 -1.089 -18.484 1 94.19 239 GLY B N 1
ATOM 3867 C CA . GLY B 1 239 ? -1.238 -1.837 -19.047 1 94.19 239 GLY B CA 1
ATOM 3868 C C . GLY B 1 239 ? -1.154 -3.326 -18.766 1 94.19 239 GLY B C 1
ATOM 3869 O O . GLY B 1 239 ? -0.854 -3.74 -17.641 1 94.19 239 GLY B O 1
ATOM 3870 N N . ASN B 1 240 ? -1.499 -4.094 -19.75 1 91.81 240 ASN B N 1
ATOM 3871 C CA . ASN B 1 240 ? -1.517 -5.543 -19.578 1 91.81 240 ASN B CA 1
ATOM 3872 C C . ASN B 1 240 ? -0.215 -6.18 -20.062 1 91.81 240 ASN B C 1
ATOM 3874 O O . ASN B 1 240 ? -0.167 -7.383 -20.328 1 91.81 240 ASN B O 1
ATOM 3878 N N . LYS B 1 241 ? 0.854 -5.418 -20.172 1 90.44 241 LYS B N 1
ATOM 3879 C CA . LYS B 1 241 ? 2.143 -5.91 -20.641 1 90.44 241 LYS B CA 1
ATOM 3880 C C . LYS B 1 241 ? 2.736 -6.926 -19.672 1 90.44 241 LYS B C 1
ATOM 3882 O O . LYS B 1 241 ? 2.699 -6.727 -18.453 1 90.44 241 LYS B O 1
ATOM 3887 N N . ARG B 1 242 ? 3.318 -8.023 -20.203 1 87.44 242 ARG B N 1
ATOM 3888 C CA . ARG B 1 242 ? 3.977 -9.047 -19.391 1 87.44 242 ARG B CA 1
ATOM 3889 C C . ARG B 1 242 ? 5.402 -8.641 -19.047 1 87.44 242 ARG B C 1
ATOM 3891 O O . ARG B 1 242 ? 6.074 -7.973 -19.844 1 87.44 242 ARG B O 1
ATOM 3898 N N . GLY B 1 243 ? 5.875 -9.109 -17.938 1 88.56 243 GLY B N 1
ATOM 3899 C CA . GLY B 1 243 ? 7.285 -8.961 -17.609 1 88.56 243 GLY B CA 1
ATOM 3900 C C . GLY B 1 243 ? 7.664 -7.543 -17.234 1 88.56 243 GLY B C 1
ATOM 3901 O O . GLY B 1 243 ? 8.766 -7.086 -17.531 1 88.56 243 GLY B O 1
ATOM 3902 N N . VAL B 1 244 ? 6.734 -6.906 -16.781 1 89.25 244 VAL B N 1
ATOM 3903 C CA . VAL B 1 244 ? 7.035 -5.535 -16.375 1 89.25 244 VAL B CA 1
ATOM 3904 C C . VAL B 1 244 ? 6.73 -5.352 -14.891 1 89.25 244 VAL B C 1
ATOM 3906 O O . VAL B 1 244 ? 5.949 -6.109 -14.312 1 89.25 244 VAL B O 1
#

Foldseek 3Di:
DPPPFFWFWWQDKFDQDAQQDDPRGRDRAIETAGADAPAQFPQDLQNVRHVVVRVVRIDTGGLVRSVVVNCVHQPPPAQEYEYYHHACLVPAVCLRNLVVSVVVNHAYEYEHCQQHDYPCVLSHQEYEHENEFVNRVDDHDVVSSVVRLVVCVPHDHAYAYEYEDADDRSVVVLLVVCVVRPPGAYEYEYGQPCLPDDDLVPRQVVQVVRLVVVVVVLVPDPSNPRYHYHYRRVCNVHNNDPRD/DPPPFFWFWWQDKFDQDAQQDDPRGRDRAIETAGADAPAQFPQDLQNVRHVCVRVVRIDTGGLVRSVVVNCVHQPPPAQEYEYYHHACLVPAVCLRNLVVSVVVNHAYEYEHCQQHDHPCVLSHQEYEHENEFVNRVDDHDVVSSVVRLVVCVPHDHAYAYEYEDADDRSVVVLLVVCVVRPPGAYEYEYGQPCLPDDDLVPRQVVQVVRLVVVVVVLVPDPSNPRYHYHYRRVCNVHNNDPRD

Sequence (488 aa):
MEQTKKKFPVLEIFGPTVQGEGMVIGQKTMFVRTAGCDYSCSWCDSAFTWDGSAKDEINKMTAEEIYHELKATGGNLFNHVTISGGNPALLKNLSELVDLLHENDIQVALETQGSIWQDWFWNIDDLTLSPKPPSSGMKPNMGILDDIIEKLRKGSHDYSLKVVIFDELDLTFAEELHQRYPGVPFYLQVGNDQVHEEKDEKLIPNLISRYEWLIDQVMESSSLNQVRVLPQLHTYVWGNKRGVMEQTKKKFPVLEIFGPTVQGEGMVIGQKTMFVRTAGCDYSCSWCDSAFTWDGSAKDEINKMTAEEIYHELKATGGNLFNHVTISGGNPALLKNLSELVDLLHENDIQVALETQGSIWQDWFWNIDDLTLSPKPPSSGMKPNMGILDDIIEKLRKGSHDYSLKVVIFDELDLTFAEELHQRYPGVPFYLQVGNDQVHEEKDEKLIPNLISRYEWLIDQVMESSSLNQVRVLPQLHTYVWGNKRGV